Protein AF-A0A6N4R0M7-F1 (afdb_monomer_lite)

Sequence (470 aa):
MGPRGRAVLVMSLLMMFLWAAHVVWSVLLGTGLDTHRYAGSVLLLAGGALAGFVLVWAATLLGDMRRNLSTGFEAGVTDEFGTEFQMATPDGKSTTPFKMSLTKFLPQLVAPPDWPGLHPLEAELIGFLQGYRHWPVNLNAQNKRHEASPGREFASLYELAVARWQVMRQIPGATHWHRIAALSKDLALVHAFVEKRSSAPLSHFWKRDSVKFTQRCQAHGGITAFLLSTFPAFRAMKGTAEGEELQRTLLIALRYHATPHQLPLNSTPLAREIVDYLWRADAQLQQLDVRELDQMDAEQLDELRTNMASQWPALLNELEPASSLDSGTTCLKLADGSVWLKQEALLHVLAPLLKPTLRQTLGLWDTSGGLQHPAWPHLANQLQEAGFIAREHDGQNASNGCFTLLIHTHMWGPVLKLTPDAGRHTAVLKRWHELPSLPDQPEVVMDLQQLTAFAHVQAGHVDAKLSEMF

Structure (mmCIF, N/CA/C/O backbone):
data_AF-A0A6N4R0M7-F1
#
_entry.id   AF-A0A6N4R0M7-F1
#
loop_
_atom_site.group_PDB
_atom_site.id
_atom_site.type_symbol
_atom_site.label_atom_id
_atom_site.label_alt_id
_atom_site.label_comp_id
_atom_site.label_asym_id
_atom_site.label_entity_id
_atom_site.label_seq_id
_atom_site.pdbx_PDB_ins_code
_atom_site.Cartn_x
_atom_site.Cartn_y
_atom_site.Cartn_z
_atom_site.occupancy
_atom_site.B_iso_or_equiv
_atom_site.auth_seq_id
_atom_site.auth_comp_id
_atom_site.auth_asym_id
_atom_site.auth_atom_id
_atom_site.pdbx_PDB_model_num
ATOM 1 N N . MET A 1 1 ? 27.765 -9.192 -29.605 1.00 48.94 1 MET A N 1
ATOM 2 C CA . MET A 1 1 ? 27.012 -9.933 -30.650 1.00 48.94 1 MET A CA 1
ATOM 3 C C . MET A 1 1 ? 25.795 -10.696 -30.099 1.00 48.94 1 MET A C 1
ATOM 5 O O . MET A 1 1 ? 25.956 -11.706 -29.420 1.00 48.94 1 MET 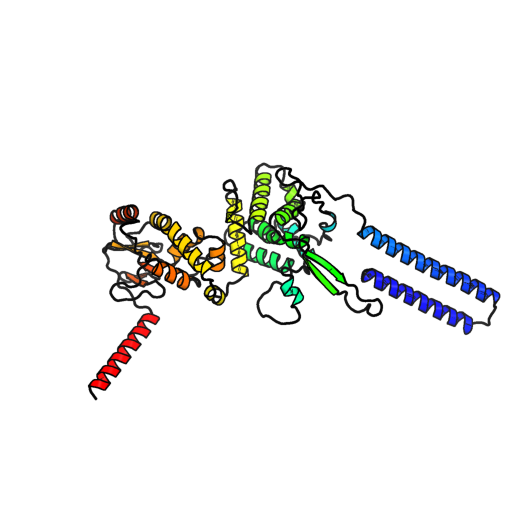A O 1
ATOM 9 N N . GLY A 1 2 ? 24.574 -10.211 -30.365 1.00 44.50 2 GLY A N 1
ATOM 10 C CA . GLY A 1 2 ? 23.320 -10.865 -29.937 1.00 44.50 2 GLY A CA 1
ATOM 11 C C . GLY A 1 2 ? 22.888 -12.058 -30.816 1.00 44.50 2 GLY A C 1
ATOM 12 O O . GLY A 1 2 ? 23.522 -12.315 -31.841 1.00 44.50 2 GLY A O 1
ATOM 13 N N . PRO A 1 3 ? 21.783 -12.754 -30.479 1.00 44.16 3 PRO A N 1
ATOM 14 C CA . PRO A 1 3 ? 21.346 -13.990 -31.145 1.00 44.16 3 PRO A CA 1
ATOM 15 C C . PRO A 1 3 ? 21.092 -13.835 -32.652 1.00 44.16 3 PRO A C 1
ATOM 17 O O . PRO A 1 3 ? 21.477 -14.704 -33.428 1.00 44.16 3 PRO A O 1
ATOM 20 N N . ARG A 1 4 ? 20.545 -12.692 -33.094 1.00 48.34 4 ARG A N 1
ATOM 21 C CA . ARG A 1 4 ? 20.376 -12.389 -34.530 1.00 48.34 4 ARG A CA 1
ATOM 22 C C . ARG A 1 4 ? 21.718 -12.253 -35.261 1.00 48.34 4 ARG A C 1
ATOM 24 O O . ARG A 1 4 ? 21.867 -12.780 -36.353 1.00 48.34 4 ARG A O 1
ATOM 31 N N . GLY A 1 5 ? 22.709 -11.608 -34.642 1.00 54.62 5 GLY A N 1
ATOM 32 C CA . GLY A 1 5 ? 24.054 -11.469 -35.218 1.00 54.62 5 GLY A CA 1
ATOM 33 C C . GLY A 1 5 ? 24.811 -12.798 -35.283 1.00 54.62 5 GLY A C 1
ATOM 34 O O . GLY A 1 5 ? 25.523 -13.052 -36.246 1.00 54.62 5 GLY A O 1
ATOM 35 N N . ARG A 1 6 ? 24.596 -13.679 -34.299 1.00 54.34 6 ARG A N 1
ATOM 36 C CA . ARG A 1 6 ? 25.141 -15.046 -34.293 1.00 54.34 6 ARG A CA 1
ATOM 37 C C . ARG A 1 6 ? 24.532 -15.902 -35.400 1.00 54.34 6 ARG A C 1
ATOM 39 O O . ARG A 1 6 ? 25.273 -16.569 -36.106 1.00 54.34 6 ARG A O 1
ATOM 46 N N . ALA A 1 7 ? 23.212 -15.841 -35.587 1.00 53.34 7 ALA A N 1
ATOM 47 C CA . ALA A 1 7 ? 22.534 -16.550 -36.672 1.00 53.34 7 ALA A CA 1
ATOM 48 C C . ALA A 1 7 ? 23.034 -16.092 -38.051 1.00 53.34 7 ALA A C 1
ATOM 50 O O . ALA A 1 7 ? 23.316 -16.927 -38.903 1.00 53.34 7 ALA A O 1
ATOM 51 N N . VAL A 1 8 ? 23.225 -14.782 -38.245 1.00 60.06 8 VAL A N 1
ATOM 52 C CA . VAL A 1 8 ? 23.803 -14.232 -39.483 1.00 60.06 8 VAL A CA 1
ATOM 53 C C . VAL A 1 8 ? 25.234 -14.727 -39.703 1.00 60.06 8 VAL A C 1
ATOM 55 O O . VAL A 1 8 ? 25.568 -15.106 -40.819 1.00 60.06 8 VAL A O 1
ATOM 58 N N . LEU A 1 9 ? 26.059 -14.785 -38.653 1.00 63.84 9 LEU A N 1
ATOM 59 C CA . LEU A 1 9 ? 27.442 -15.264 -38.744 1.00 63.84 9 LEU A CA 1
ATOM 60 C C . LEU A 1 9 ? 27.532 -16.776 -39.017 1.00 63.84 9 LEU A C 1
ATOM 62 O O . LEU A 1 9 ? 28.384 -17.221 -39.780 1.00 63.84 9 LEU A O 1
ATOM 66 N N . VAL A 1 10 ? 26.640 -17.575 -38.429 1.00 66.00 10 VAL A N 1
ATOM 67 C CA . VAL A 1 10 ? 26.553 -19.016 -38.715 1.00 66.00 10 VAL A CA 1
ATOM 68 C C . VAL A 1 10 ? 26.064 -19.249 -40.145 1.00 66.00 10 VAL A C 1
ATOM 70 O O . VAL A 1 10 ? 26.650 -20.059 -40.856 1.00 66.00 10 VAL A O 1
ATOM 73 N N . MET A 1 11 ? 25.045 -18.512 -40.600 1.00 63.94 11 MET A N 1
ATOM 74 C CA . MET A 1 11 ? 24.540 -18.610 -41.974 1.00 63.94 11 MET A CA 1
ATOM 75 C C . MET A 1 11 ? 25.579 -18.157 -43.004 1.00 63.94 11 MET A C 1
ATOM 77 O O . MET A 1 11 ? 25.685 -18.777 -44.059 1.00 63.94 11 MET A O 1
ATOM 81 N N . SER A 1 12 ? 26.378 -17.126 -42.709 1.00 64.44 12 SER A N 1
ATOM 82 C CA . SER A 1 12 ? 27.449 -16.684 -43.608 1.00 64.44 12 SER A CA 1
ATOM 83 C C . SER A 1 12 ? 28.603 -17.687 -43.671 1.00 64.44 12 SER A C 1
ATOM 85 O O . SER A 1 12 ? 29.082 -17.983 -44.765 1.00 64.44 12 SER A O 1
ATOM 87 N N . LEU A 1 13 ? 29.003 -18.280 -42.539 1.00 69.94 13 LEU A N 1
ATOM 88 C CA . LEU A 1 13 ? 29.987 -19.370 -42.507 1.00 69.94 13 LEU A CA 1
ATOM 89 C C . LEU A 1 13 ? 29.494 -20.612 -43.258 1.00 69.94 13 LEU A C 1
ATOM 91 O O . LEU A 1 13 ? 30.249 -21.198 -44.030 1.00 69.94 13 LEU A O 1
ATOM 95 N N . LEU A 1 14 ? 28.227 -20.990 -43.066 1.00 68.50 14 LEU A N 1
ATOM 96 C CA . LEU A 1 14 ? 27.608 -22.120 -43.757 1.00 68.50 14 LEU A CA 1
ATOM 97 C C . LEU A 1 14 ? 27.529 -21.869 -45.267 1.00 68.50 14 LEU A C 1
ATOM 99 O O . LEU A 1 14 ? 27.884 -22.749 -46.046 1.00 68.50 14 LEU A O 1
ATOM 103 N N . MET A 1 15 ? 27.124 -20.664 -45.686 1.00 65.56 15 MET A N 1
ATOM 104 C CA . MET A 1 15 ? 27.143 -20.280 -47.098 1.00 65.56 15 MET A CA 1
ATOM 105 C C . MET A 1 15 ? 28.553 -20.348 -47.672 1.00 65.56 15 MET A C 1
ATOM 107 O O . MET A 1 15 ? 28.703 -20.934 -48.734 1.00 65.56 15 MET A O 1
ATOM 111 N N . MET A 1 16 ? 29.583 -19.839 -46.981 1.00 69.62 16 MET A N 1
ATOM 112 C CA . MET A 1 16 ? 30.970 -19.959 -47.454 1.00 69.62 16 MET A CA 1
ATOM 113 C C . MET A 1 16 ? 31.403 -21.418 -47.620 1.00 69.62 16 MET A C 1
ATOM 115 O O . MET A 1 16 ? 32.004 -21.755 -48.637 1.00 69.62 16 MET A O 1
ATOM 119 N N . PHE A 1 17 ? 31.069 -22.294 -46.667 1.00 69.75 17 PHE A N 1
ATOM 120 C CA . PHE A 1 17 ? 31.386 -23.722 -46.758 1.00 69.75 17 PHE A CA 1
ATOM 121 C C . PHE A 1 17 ? 30.663 -24.413 -47.918 1.00 69.75 17 PHE A C 1
ATOM 123 O O . PHE A 1 17 ? 31.289 -25.156 -48.669 1.00 69.75 17 PHE A O 1
ATOM 130 N N . LEU A 1 18 ? 29.364 -24.152 -48.092 1.00 65.94 18 LEU A N 1
ATOM 131 C CA . LEU A 1 18 ? 28.569 -24.712 -49.189 1.00 65.94 18 LEU A CA 1
ATOM 132 C C . LEU A 1 18 ? 29.053 -24.210 -50.553 1.00 65.94 18 LEU A C 1
ATOM 134 O O . LEU A 1 18 ? 29.125 -24.987 -51.503 1.00 65.94 18 LEU A O 1
ATOM 138 N N . TRP A 1 19 ? 29.438 -22.936 -50.645 1.00 64.19 19 TRP A N 1
ATOM 139 C CA . TRP A 1 19 ? 29.999 -22.358 -51.863 1.00 64.19 19 TRP A CA 1
ATOM 140 C C . TRP A 1 19 ? 31.381 -22.937 -52.181 1.00 64.19 19 TRP A C 1
ATOM 142 O O . TRP A 1 19 ? 31.635 -23.324 -53.318 1.00 64.19 19 TRP A O 1
ATOM 152 N N . ALA A 1 20 ? 32.257 -23.072 -51.180 1.00 65.00 20 ALA A N 1
ATOM 153 C CA . ALA A 1 20 ? 33.559 -23.715 -51.343 1.00 65.00 20 ALA A CA 1
ATOM 154 C C . ALA A 1 20 ? 33.411 -25.182 -51.783 1.00 65.00 20 ALA A C 1
ATOM 156 O O . ALA A 1 20 ? 34.090 -25.614 -52.712 1.00 65.00 20 ALA A O 1
ATOM 157 N N . ALA A 1 21 ? 32.477 -25.927 -51.184 1.00 65.62 21 ALA A N 1
ATOM 158 C CA . ALA A 1 21 ? 32.170 -27.301 -51.576 1.00 65.62 21 ALA A CA 1
ATOM 159 C C . ALA A 1 21 ? 31.637 -27.391 -53.017 1.00 65.62 21 ALA A C 1
ATOM 161 O O . ALA A 1 21 ? 32.046 -28.275 -53.767 1.00 65.62 21 ALA A O 1
ATOM 162 N N . HIS A 1 22 ? 30.778 -26.456 -53.435 1.00 62.47 22 HIS A N 1
ATOM 163 C CA . HIS A 1 22 ? 30.268 -26.382 -54.806 1.00 62.47 22 HIS A CA 1
ATOM 164 C C . HIS A 1 22 ? 31.374 -26.091 -55.835 1.00 62.47 22 HIS A C 1
ATOM 166 O O . HIS A 1 22 ? 31.379 -26.664 -56.926 1.00 62.47 22 HIS A O 1
ATOM 172 N N . VAL A 1 23 ? 32.349 -25.247 -55.487 1.00 60.94 23 VAL A N 1
ATOM 173 C CA . VAL A 1 23 ? 33.513 -24.953 -56.338 1.00 60.94 23 VAL A CA 1
ATOM 174 C C . VAL A 1 23 ? 34.443 -26.161 -56.431 1.00 60.94 23 VAL A C 1
ATOM 176 O O . VAL A 1 23 ? 34.816 -26.557 -57.528 1.00 60.94 23 VAL A O 1
ATOM 179 N N . VAL A 1 24 ? 34.767 -26.797 -55.302 1.00 63.78 24 VAL A N 1
ATOM 180 C CA . VAL A 1 24 ? 35.556 -28.041 -55.273 1.00 63.78 24 VAL A CA 1
ATOM 181 C C . VAL A 1 24 ? 34.885 -29.106 -56.142 1.00 63.78 24 VAL A C 1
ATOM 183 O O . VAL A 1 24 ? 35.543 -29.712 -56.980 1.00 63.78 24 VAL A O 1
ATOM 186 N N . TRP A 1 25 ? 33.569 -29.279 -56.016 1.00 61.12 25 TRP A N 1
ATOM 187 C CA . TRP A 1 25 ? 32.801 -30.233 -56.815 1.00 61.12 25 TRP A CA 1
ATOM 188 C C . TRP A 1 25 ? 32.811 -29.906 -58.315 1.00 61.12 25 TRP A C 1
ATOM 190 O O . TRP A 1 25 ? 33.107 -30.769 -59.136 1.00 61.12 25 TRP A O 1
ATOM 200 N N . SER A 1 26 ? 32.524 -28.658 -58.690 1.00 60.09 26 SER A N 1
ATOM 201 C CA . SER A 1 26 ? 32.448 -28.252 -60.101 1.00 60.09 26 SER A CA 1
ATOM 202 C C . SER A 1 26 ? 33.808 -28.271 -60.808 1.00 60.09 26 SER A C 1
ATOM 204 O O . SER A 1 26 ? 33.874 -28.580 -61.995 1.00 60.09 26 SER A O 1
ATOM 206 N N . VAL A 1 27 ? 34.893 -28.006 -60.081 1.00 56.44 27 VAL A N 1
ATOM 207 C CA . VAL A 1 27 ? 36.240 -27.869 -60.646 1.00 56.44 27 VAL A CA 1
ATOM 208 C C . VAL A 1 27 ? 37.048 -29.171 -60.610 1.00 56.44 27 VAL A C 1
ATOM 210 O O . VAL A 1 27 ? 37.793 -29.433 -61.548 1.00 56.44 27 VAL A O 1
ATOM 213 N N . LEU A 1 28 ? 36.918 -30.003 -59.568 1.00 55.25 28 LEU A N 1
ATOM 214 C CA . LEU A 1 28 ? 37.677 -31.263 -59.472 1.00 55.25 28 LEU A CA 1
ATOM 215 C C . LEU A 1 28 ? 36.981 -32.453 -60.143 1.00 55.25 28 LEU A C 1
ATOM 217 O O . LEU A 1 28 ? 37.669 -33.386 -60.546 1.00 55.25 28 LEU A O 1
ATOM 221 N N . LEU A 1 29 ? 35.648 -32.441 -60.265 1.00 54.06 29 LEU A N 1
ATOM 222 C CA . LEU A 1 29 ? 34.882 -33.577 -60.805 1.00 54.06 29 LEU A CA 1
ATOM 223 C C . LEU A 1 29 ? 34.215 -33.292 -62.162 1.00 54.06 29 LEU A C 1
ATOM 225 O O . LEU A 1 29 ? 33.814 -34.237 -62.835 1.00 54.06 29 LEU A O 1
ATOM 229 N N . GLY A 1 30 ? 34.088 -32.023 -62.576 1.00 52.47 30 GLY A N 1
ATOM 230 C CA . GLY A 1 30 ? 33.295 -31.632 -63.750 1.00 52.47 30 GLY A CA 1
ATOM 231 C C . GLY A 1 30 ? 34.061 -31.498 -65.070 1.00 52.47 30 GLY A C 1
ATOM 232 O O . GLY A 1 30 ? 33.564 -31.933 -66.104 1.00 52.47 30 GLY A O 1
ATOM 233 N N . THR A 1 31 ? 35.263 -30.918 -65.071 1.00 53.69 31 THR A N 1
ATOM 234 C CA . THR A 1 31 ? 36.054 -30.675 -66.295 1.00 53.69 31 THR A CA 1
ATOM 235 C C . THR A 1 31 ? 37.531 -30.508 -65.939 1.00 53.69 31 THR A C 1
ATOM 237 O O . THR A 1 31 ? 37.838 -29.791 -64.992 1.00 53.69 31 THR A O 1
ATOM 240 N N . GLY A 1 32 ? 38.435 -31.157 -66.682 1.00 53.94 32 GLY A N 1
ATOM 241 C CA . GLY A 1 32 ? 39.878 -31.214 -66.398 1.00 53.94 32 GLY A CA 1
ATOM 242 C C . GLY A 1 32 ? 40.556 -29.869 -66.083 1.00 53.94 32 GLY A C 1
ATOM 243 O O . GLY A 1 32 ? 40.188 -28.822 -66.614 1.00 53.94 32 GLY A O 1
ATOM 244 N N . LEU A 1 33 ? 41.562 -29.929 -65.202 1.00 55.94 33 LEU A N 1
ATOM 245 C CA . LEU A 1 33 ? 42.248 -28.789 -64.585 1.00 55.94 33 LEU A CA 1
ATOM 246 C C . LEU A 1 33 ? 43.062 -27.949 -65.587 1.00 55.94 33 LEU A C 1
ATOM 248 O O . LEU A 1 33 ? 44.181 -28.305 -65.950 1.00 55.94 33 LEU A O 1
ATOM 252 N N . ASP A 1 34 ? 42.541 -26.776 -65.945 1.00 63.09 34 ASP A N 1
ATOM 253 C CA . ASP A 1 34 ? 43.328 -25.676 -66.509 1.00 63.09 34 ASP A CA 1
ATOM 254 C C . ASP A 1 34 ? 43.829 -24.782 -65.359 1.00 63.09 34 ASP A C 1
ATOM 256 O O . ASP A 1 34 ? 43.071 -24.022 -64.747 1.00 63.09 34 ASP A O 1
ATOM 260 N N . THR A 1 35 ? 45.107 -24.924 -65.002 1.00 57.59 35 THR A N 1
ATOM 261 C CA . THR A 1 35 ? 45.702 -24.384 -63.765 1.00 57.59 35 THR A CA 1
ATOM 262 C C . THR A 1 35 ? 45.708 -22.856 -63.701 1.00 57.59 35 THR A C 1
ATOM 264 O O . THR A 1 35 ? 45.588 -22.292 -62.611 1.00 57.59 35 THR A O 1
ATOM 267 N N . HIS A 1 36 ? 45.768 -22.166 -64.844 1.00 57.34 36 HIS A N 1
ATOM 268 C CA . HIS A 1 36 ? 45.692 -20.703 -64.895 1.00 57.34 36 HIS A CA 1
ATOM 269 C C . HIS A 1 36 ? 44.271 -20.184 -64.656 1.00 57.34 36 HIS A C 1
ATOM 271 O O . HIS A 1 36 ? 44.080 -19.231 -63.894 1.00 57.34 36 HIS A O 1
ATOM 277 N N . ARG A 1 37 ? 43.258 -20.835 -65.244 1.00 58.22 37 ARG A N 1
ATOM 278 C CA . ARG A 1 37 ? 41.845 -20.518 -64.974 1.00 58.22 37 ARG A CA 1
ATOM 279 C C . ARG A 1 37 ? 41.450 -20.894 -63.550 1.00 58.22 37 ARG A C 1
ATOM 281 O O . ARG A 1 37 ? 40.692 -20.158 -62.921 1.00 58.22 37 ARG A O 1
ATOM 288 N N . TYR A 1 38 ? 42.013 -21.981 -63.029 1.00 57.78 38 TYR A N 1
ATOM 289 C CA . TYR A 1 38 ? 41.869 -22.405 -61.641 1.00 57.78 38 TYR A CA 1
ATOM 290 C C . TYR A 1 38 ? 42.411 -21.355 -60.667 1.00 57.78 38 TYR A C 1
ATOM 292 O O . TYR A 1 38 ? 41.666 -20.868 -59.822 1.00 57.78 38 TYR A O 1
ATOM 300 N N . ALA A 1 39 ? 43.671 -20.938 -60.823 1.00 57.56 39 ALA A N 1
ATOM 301 C CA . ALA A 1 39 ? 44.295 -19.958 -59.936 1.00 57.56 39 ALA A CA 1
ATOM 302 C C . ALA A 1 39 ? 43.578 -18.598 -59.969 1.00 57.56 39 ALA A C 1
ATOM 304 O O . ALA A 1 39 ? 43.321 -18.020 -58.914 1.00 57.56 39 ALA A O 1
ATOM 305 N N . GLY A 1 40 ? 43.195 -18.116 -61.159 1.00 57.84 40 GLY A N 1
ATOM 306 C CA . GLY A 1 40 ? 42.445 -16.865 -61.312 1.00 57.84 40 GLY A CA 1
ATOM 307 C C . GLY A 1 40 ? 41.052 -16.921 -60.676 1.00 57.84 40 GLY A C 1
ATOM 308 O O . GLY A 1 40 ? 40.645 -15.982 -59.992 1.00 57.84 40 GLY A O 1
ATOM 309 N N . SER A 1 41 ? 40.351 -18.047 -60.834 1.00 56.03 41 SER A N 1
ATOM 310 C CA . SER A 1 41 ? 39.017 -18.249 -60.256 1.00 56.03 41 SER A CA 1
ATOM 311 C C . SER A 1 41 ? 39.077 -18.395 -58.735 1.00 56.03 41 SER A C 1
ATOM 313 O O . SER A 1 41 ? 38.275 -17.782 -58.036 1.00 56.03 41 SER A O 1
ATOM 315 N N . VAL A 1 42 ? 40.067 -19.124 -58.206 1.00 60.25 42 VAL A N 1
ATOM 316 C CA . VAL A 1 42 ? 40.309 -19.266 -56.759 1.00 60.25 42 VAL A CA 1
ATOM 317 C C . VAL A 1 42 ? 40.683 -17.926 -56.116 1.00 60.25 42 VAL A C 1
ATOM 319 O O . VAL A 1 42 ? 40.192 -17.628 -55.031 1.00 60.25 42 VAL A O 1
ATOM 322 N N . LEU A 1 43 ? 41.485 -17.082 -56.778 1.00 59.97 43 LEU A N 1
ATOM 323 C CA . LEU A 1 43 ? 41.836 -15.742 -56.284 1.00 59.97 43 LEU A CA 1
ATOM 324 C C . LEU A 1 43 ? 40.641 -14.784 -56.257 1.00 59.97 43 LEU A C 1
ATOM 326 O O . LEU A 1 43 ? 40.429 -14.105 -55.253 1.00 59.97 43 LEU A O 1
ATOM 330 N N . LEU A 1 44 ? 39.836 -14.751 -57.324 1.00 58.84 44 LEU A N 1
ATOM 331 C CA . LEU A 1 44 ? 38.593 -13.969 -57.363 1.00 58.84 44 LEU A CA 1
ATOM 332 C C . LEU A 1 44 ? 37.606 -14.429 -56.283 1.00 58.84 44 LEU A C 1
ATOM 334 O O . LEU A 1 44 ? 36.951 -13.605 -55.645 1.00 58.84 44 LEU A O 1
ATOM 338 N N . LEU A 1 45 ? 37.549 -15.737 -56.030 1.00 55.62 45 LEU A N 1
ATOM 339 C CA . LEU A 1 45 ? 36.704 -16.337 -55.002 1.00 55.62 45 LEU A CA 1
ATOM 340 C C . LEU A 1 45 ? 37.166 -16.037 -53.582 1.00 55.62 45 LEU A C 1
ATOM 342 O O . LEU A 1 45 ? 36.356 -15.631 -52.749 1.00 55.62 45 LEU A O 1
ATOM 346 N N . ALA A 1 46 ? 38.462 -16.188 -53.314 1.00 57.06 46 ALA A N 1
ATOM 347 C CA . ALA A 1 46 ? 39.052 -15.822 -52.035 1.00 57.06 46 ALA A CA 1
ATOM 348 C C . ALA A 1 46 ? 38.863 -14.323 -51.766 1.00 57.06 46 ALA A C 1
ATOM 350 O O . ALA A 1 46 ? 38.474 -13.945 -50.664 1.00 57.06 46 ALA A O 1
ATOM 351 N N . GLY A 1 47 ? 39.039 -13.477 -52.788 1.00 64.50 47 GLY A N 1
ATOM 352 C CA . GLY A 1 47 ? 38.789 -12.039 -52.703 1.00 64.50 47 GLY A CA 1
ATOM 353 C C . GLY A 1 47 ? 37.326 -11.699 -52.402 1.00 64.50 47 GLY A C 1
ATOM 354 O O . GLY A 1 47 ? 37.059 -10.900 -51.506 1.00 64.50 47 GLY A O 1
ATOM 355 N N . GLY A 1 48 ? 36.373 -12.334 -53.092 1.00 60.62 48 GLY A N 1
ATOM 356 C CA . GLY A 1 48 ? 34.937 -12.111 -52.888 1.00 60.62 48 GLY A CA 1
ATOM 357 C C . GLY A 1 48 ? 34.434 -12.583 -51.520 1.00 60.62 48 GLY A C 1
ATOM 358 O O . GLY A 1 48 ? 33.695 -11.862 -50.848 1.00 60.62 48 GLY A O 1
ATOM 359 N N . ALA A 1 49 ? 34.882 -13.755 -51.065 1.00 58.97 49 ALA A N 1
ATOM 360 C CA . ALA A 1 49 ? 34.553 -14.287 -49.744 1.00 58.97 49 ALA A CA 1
ATOM 361 C C . ALA A 1 49 ? 35.130 -13.414 -48.617 1.00 58.97 49 ALA A C 1
ATOM 363 O O . ALA A 1 49 ? 34.437 -13.107 -47.645 1.00 58.97 49 ALA A O 1
ATOM 364 N N . LEU A 1 50 ? 36.375 -12.953 -48.772 1.00 63.12 50 LEU A N 1
ATOM 365 C CA . LEU A 1 50 ? 37.042 -12.090 -47.799 1.00 63.12 50 LEU A CA 1
ATOM 366 C C . LEU A 1 50 ? 36.391 -10.699 -47.759 1.00 63.12 50 LEU A C 1
ATOM 368 O O . LEU A 1 50 ? 36.110 -10.194 -46.674 1.00 63.12 50 LEU A O 1
ATOM 372 N N . ALA A 1 51 ? 36.039 -10.122 -48.912 1.00 60.88 51 ALA A N 1
ATOM 373 C CA . ALA A 1 51 ? 35.294 -8.865 -48.984 1.00 60.88 51 ALA A CA 1
ATOM 374 C C . ALA A 1 51 ? 33.898 -8.975 -48.343 1.00 60.88 51 ALA A C 1
ATOM 376 O O . ALA A 1 51 ? 33.506 -8.101 -47.569 1.00 60.88 51 ALA A O 1
ATOM 377 N N . GLY A 1 52 ? 33.170 -10.069 -48.597 1.00 60.03 52 GLY A N 1
ATOM 378 C CA . GLY A 1 52 ? 31.871 -10.333 -47.973 1.00 60.03 52 GLY A CA 1
ATOM 379 C C . GLY A 1 52 ? 31.967 -10.490 -46.453 1.00 60.03 52 GLY A C 1
ATOM 380 O O . GLY A 1 52 ? 31.167 -9.910 -45.717 1.00 60.03 52 GLY A O 1
ATOM 381 N N . PHE A 1 53 ? 32.982 -11.208 -45.965 1.00 63.03 53 PHE A N 1
ATOM 382 C CA . PHE A 1 53 ? 33.241 -11.353 -44.533 1.00 63.03 53 PHE A CA 1
ATOM 383 C C . PHE A 1 53 ? 33.593 -10.015 -43.875 1.00 63.03 53 PHE A C 1
ATOM 385 O O . PHE A 1 53 ? 33.025 -9.681 -42.838 1.00 63.03 53 PHE A O 1
ATOM 392 N N . VAL A 1 54 ? 34.470 -9.219 -44.494 1.00 65.69 54 VAL A N 1
ATOM 393 C CA . VAL A 1 54 ? 34.840 -7.883 -44.002 1.00 65.69 54 VAL A CA 1
ATOM 394 C C . VAL A 1 54 ? 33.627 -6.955 -43.966 1.00 65.69 54 VAL A C 1
ATOM 396 O O . VAL A 1 54 ? 33.470 -6.208 -43.004 1.00 65.69 54 VAL A O 1
ATOM 399 N N . LEU A 1 55 ? 32.727 -7.033 -44.949 1.00 65.94 55 LEU A N 1
ATOM 400 C CA . LEU A 1 55 ? 31.516 -6.215 -44.992 1.00 65.94 55 LEU A CA 1
ATOM 401 C C . LEU A 1 55 ? 30.517 -6.598 -43.889 1.00 65.94 55 LEU A C 1
ATOM 403 O O . LEU A 1 55 ? 29.991 -5.719 -43.204 1.00 65.94 55 LEU A O 1
ATOM 407 N N . VAL A 1 56 ? 30.298 -7.896 -43.655 1.00 59.91 56 VAL A N 1
ATOM 408 C CA . VAL A 1 56 ? 29.464 -8.376 -42.537 1.00 59.91 56 VAL A CA 1
ATOM 409 C C . VAL A 1 56 ? 30.103 -8.018 -41.195 1.00 59.91 56 VAL A C 1
ATOM 411 O O . VAL A 1 56 ? 29.414 -7.535 -40.295 1.00 59.91 56 VAL A O 1
ATOM 414 N N . TRP A 1 57 ? 31.418 -8.190 -41.061 1.00 62.03 57 TRP A N 1
ATOM 415 C CA . TRP A 1 57 ? 32.154 -7.833 -39.854 1.00 62.03 57 TRP A CA 1
ATOM 416 C C . TRP A 1 57 ? 32.053 -6.330 -39.566 1.00 62.03 57 TRP A C 1
ATOM 418 O O . TRP A 1 57 ? 31.638 -5.954 -38.469 1.00 62.03 57 TRP A O 1
ATOM 428 N N . ALA A 1 58 ? 32.285 -5.472 -40.562 1.00 59.91 58 ALA A N 1
ATOM 429 C CA . ALA A 1 58 ? 32.130 -4.023 -40.452 1.00 59.91 58 ALA A CA 1
ATOM 430 C C . ALA A 1 58 ? 30.691 -3.615 -40.094 1.00 59.91 58 ALA A C 1
ATOM 432 O O . ALA A 1 58 ? 30.494 -2.793 -39.201 1.00 59.91 58 ALA A O 1
ATOM 433 N N . ALA A 1 59 ? 29.676 -4.231 -40.711 1.00 55.44 59 ALA A N 1
ATOM 434 C CA . ALA A 1 59 ? 28.273 -3.979 -40.382 1.00 55.44 59 ALA A CA 1
ATOM 435 C C . ALA A 1 59 ? 27.933 -4.378 -38.933 1.00 55.44 59 ALA A C 1
ATOM 437 O O . ALA A 1 59 ? 27.196 -3.668 -38.246 1.00 55.44 59 ALA A O 1
ATOM 438 N N . THR A 1 60 ? 28.499 -5.480 -38.432 1.00 53.72 60 THR A N 1
ATOM 439 C CA . THR A 1 60 ? 28.311 -5.902 -37.034 1.00 53.72 60 THR A CA 1
ATOM 440 C C . THR A 1 60 ? 29.048 -5.002 -36.043 1.00 53.72 60 THR A C 1
ATOM 442 O O . THR A 1 60 ? 28.491 -4.685 -34.993 1.00 53.72 60 THR A O 1
ATOM 445 N N . LEU A 1 61 ? 30.244 -4.520 -36.397 1.00 53.25 61 LEU A N 1
ATOM 446 C CA . LEU A 1 61 ? 31.038 -3.604 -35.577 1.00 53.25 61 LEU A CA 1
ATOM 447 C C . LEU A 1 61 ? 30.377 -2.216 -35.489 1.00 53.25 61 LEU A C 1
ATOM 449 O O . LEU A 1 61 ? 30.263 -1.650 -34.404 1.00 53.25 61 LEU A O 1
ATOM 453 N N . LEU A 1 62 ? 29.855 -1.705 -36.610 1.00 52.91 62 LEU A N 1
ATOM 454 C CA . LEU A 1 62 ? 29.066 -0.466 -36.672 1.00 52.91 62 LEU A CA 1
ATOM 455 C C . LEU A 1 62 ? 27.729 -0.591 -35.920 1.00 52.91 62 LEU A C 1
ATOM 457 O O . LEU A 1 62 ? 27.284 0.364 -35.279 1.00 52.91 62 LEU A O 1
ATOM 461 N N . GLY A 1 63 ? 27.100 -1.770 -35.951 1.00 46.00 63 GLY A N 1
ATOM 462 C CA . GLY A 1 63 ? 25.893 -2.069 -35.178 1.00 46.00 63 GLY A CA 1
ATOM 463 C C . GLY A 1 63 ? 26.121 -2.068 -33.661 1.00 46.00 63 GLY A C 1
ATOM 464 O O . GLY A 1 63 ? 25.294 -1.527 -32.925 1.00 46.00 63 GLY A O 1
ATOM 465 N N . ASP A 1 64 ? 27.245 -2.619 -33.190 1.00 43.41 64 ASP A N 1
ATOM 466 C CA . ASP A 1 64 ? 27.626 -2.587 -31.769 1.00 43.41 64 ASP A CA 1
ATOM 467 C C . ASP A 1 64 ? 28.128 -1.182 -31.340 1.00 43.41 64 ASP A C 1
ATOM 469 O O . ASP A 1 64 ? 27.844 -0.759 -30.220 1.00 43.41 64 ASP A O 1
ATOM 473 N N . MET A 1 65 ? 28.742 -0.384 -32.230 1.00 37.91 65 MET A N 1
ATOM 474 C CA . MET A 1 65 ? 29.079 1.033 -31.969 1.00 37.91 65 MET A CA 1
ATOM 475 C C . MET A 1 65 ? 27.835 1.915 -31.759 1.00 37.91 65 MET A C 1
ATOM 477 O O . MET A 1 65 ? 27.815 2.755 -30.860 1.00 37.91 65 MET A O 1
ATOM 481 N N . ARG A 1 66 ? 26.750 1.693 -32.520 1.00 39.84 66 ARG A N 1
ATOM 482 C CA . ARG A 1 66 ? 25.465 2.403 -32.333 1.00 39.84 66 ARG A CA 1
ATOM 483 C C . ARG A 1 66 ? 24.798 2.140 -30.980 1.00 39.84 66 ARG A C 1
ATOM 485 O O . ARG A 1 66 ? 23.993 2.958 -30.552 1.00 39.84 66 ARG A O 1
ATOM 492 N N . ARG A 1 67 ? 25.126 1.036 -30.300 1.00 40.78 67 ARG A N 1
ATOM 493 C CA . ARG A 1 67 ? 24.650 0.750 -28.934 1.00 40.78 67 ARG A CA 1
ATOM 494 C C . ARG A 1 67 ? 25.392 1.528 -27.846 1.00 40.78 67 ARG A C 1
ATOM 496 O O . ARG A 1 67 ? 24.844 1.661 -26.759 1.00 40.78 67 ARG A O 1
ATOM 503 N N . ASN A 1 68 ? 26.593 2.030 -28.140 1.00 35.31 68 ASN A N 1
ATOM 504 C CA . ASN A 1 68 ? 27.459 2.728 -27.185 1.00 35.31 68 ASN A CA 1
ATOM 505 C C . ASN A 1 68 ? 27.607 4.233 -27.466 1.00 35.31 68 ASN A C 1
ATOM 507 O O . ASN A 1 68 ? 28.289 4.925 -26.715 1.00 35.31 68 ASN A O 1
ATOM 511 N N . LEU A 1 69 ? 26.991 4.752 -28.530 1.00 32.66 69 LEU A N 1
ATOM 512 C CA . LEU A 1 69 ? 26.940 6.190 -28.786 1.00 32.66 69 LEU A CA 1
ATOM 513 C C . LEU A 1 69 ? 25.959 6.845 -27.807 1.00 32.66 69 LEU A C 1
ATOM 515 O O . LEU A 1 69 ? 24.762 6.549 -27.837 1.00 32.66 69 LEU A O 1
ATOM 519 N N . SER A 1 70 ? 26.465 7.745 -26.956 1.00 35.47 70 SER A N 1
ATOM 520 C CA . SER A 1 70 ? 25.623 8.660 -26.187 1.00 35.47 70 SER A CA 1
ATOM 521 C C . SER A 1 70 ? 24.788 9.461 -27.182 1.00 35.47 70 SER A C 1
ATOM 523 O O . SER A 1 70 ? 25.290 10.164 -28.056 1.00 35.47 70 SER A O 1
ATOM 525 N N . THR A 1 71 ? 23.474 9.300 -27.120 1.00 39.38 71 THR A N 1
ATOM 526 C CA . THR A 1 71 ? 22.570 9.804 -28.161 1.00 39.38 71 THR A CA 1
ATOM 527 C C . THR A 1 71 ? 22.294 11.304 -28.049 1.00 39.38 71 THR A C 1
ATOM 529 O O . THR A 1 71 ? 21.328 11.781 -28.630 1.00 39.38 71 THR A O 1
ATOM 532 N N . GLY A 1 72 ? 23.071 12.046 -27.253 1.00 35.47 72 GLY A N 1
ATOM 533 C CA . GLY A 1 72 ? 22.826 13.465 -26.965 1.00 35.47 72 GLY A CA 1
ATOM 534 C C . GLY A 1 72 ? 21.572 13.745 -26.120 1.00 35.47 72 GLY A C 1
ATOM 535 O O . GLY A 1 72 ? 21.283 14.899 -25.838 1.00 35.47 72 GLY A O 1
ATOM 536 N N . PHE A 1 73 ? 20.853 12.709 -25.670 1.00 35.56 73 PHE A N 1
ATOM 537 C CA . PHE A 1 73 ? 19.662 12.796 -24.805 1.00 35.56 73 PHE A CA 1
ATOM 538 C C . PHE A 1 73 ? 20.003 12.542 -23.323 1.00 35.56 73 PHE A C 1
ATOM 540 O O . PHE A 1 73 ? 19.266 11.871 -22.599 1.00 35.56 73 PHE A O 1
ATOM 547 N N . GLU A 1 74 ? 21.158 13.032 -22.879 1.00 41.84 74 GLU A N 1
ATOM 548 C CA . GLU A 1 74 ? 21.599 12.990 -21.482 1.00 41.84 74 GLU A CA 1
ATOM 549 C C . GLU A 1 74 ? 21.460 14.400 -20.904 1.00 41.84 74 GLU A C 1
ATOM 551 O O . GLU A 1 74 ? 22.394 15.199 -20.949 1.00 41.84 74 GLU A O 1
ATOM 556 N N . ALA A 1 75 ? 20.265 14.739 -20.418 1.00 40.88 75 ALA A N 1
ATOM 557 C CA . ALA A 1 75 ? 20.062 16.002 -19.717 1.00 40.88 75 ALA A CA 1
ATOM 558 C C . ALA A 1 75 ? 20.705 15.930 -18.320 1.00 40.88 75 ALA A C 1
ATOM 560 O O . ALA A 1 75 ? 20.615 14.900 -17.646 1.00 40.88 75 ALA A O 1
ATOM 561 N N . GLY A 1 76 ? 21.340 17.022 -17.880 1.00 42.59 76 GLY A N 1
ATOM 562 C CA . GLY A 1 76 ? 21.579 17.246 -16.453 1.00 42.59 76 GLY A CA 1
ATOM 563 C C . GLY A 1 76 ? 20.224 17.377 -15.764 1.00 42.59 76 GLY A C 1
ATOM 564 O O . GLY A 1 76 ? 19.363 18.109 -16.251 1.00 42.59 76 GLY A O 1
ATOM 565 N N . VAL A 1 77 ? 19.990 16.586 -14.718 1.00 49.72 77 VAL A N 1
ATOM 566 C CA . VAL A 1 77 ? 18.653 16.442 -14.132 1.00 49.72 77 VAL A CA 1
ATOM 567 C C . VAL A 1 77 ? 18.538 17.304 -12.886 1.00 49.72 77 VAL A C 1
ATOM 569 O O . VAL A 1 77 ? 19.236 17.051 -11.906 1.00 49.72 77 VAL A O 1
ATOM 572 N N . THR A 1 78 ? 17.622 18.268 -12.918 1.00 39.56 78 THR A N 1
ATOM 573 C CA . THR A 1 78 ? 17.148 19.018 -11.754 1.00 39.56 78 THR A CA 1
ATOM 574 C C . THR A 1 78 ? 15.853 18.410 -11.213 1.00 39.56 78 THR A C 1
ATOM 576 O O . THR A 1 78 ? 15.059 17.839 -11.963 1.00 39.56 78 THR A O 1
ATOM 579 N N . ASP A 1 79 ? 15.654 18.471 -9.902 1.00 43.31 79 ASP A N 1
ATOM 580 C CA . ASP A 1 79 ? 14.415 18.073 -9.242 1.00 43.31 79 ASP A CA 1
ATOM 581 C C . ASP A 1 79 ? 13.290 19.110 -9.452 1.00 43.31 79 ASP A C 1
ATOM 583 O O . ASP A 1 79 ? 13.448 20.126 -10.133 1.00 43.31 79 ASP A O 1
ATOM 587 N N . GLU A 1 80 ? 12.139 18.854 -8.833 1.00 35.62 80 GLU A N 1
ATOM 588 C CA . GLU A 1 80 ? 10.961 19.733 -8.818 1.00 35.62 80 GLU A CA 1
ATOM 589 C C . GLU A 1 80 ? 11.185 21.127 -8.190 1.00 35.62 80 GLU A C 1
ATOM 591 O O . GLU A 1 80 ? 10.335 22.002 -8.343 1.00 35.62 80 GLU A O 1
ATOM 596 N N . PHE A 1 81 ? 12.330 21.353 -7.537 1.00 35.62 81 PHE A N 1
ATOM 597 C CA . PHE A 1 81 ? 12.774 22.627 -6.963 1.00 35.62 81 PHE A CA 1
ATOM 598 C C . PHE A 1 81 ? 13.933 23.269 -7.747 1.00 35.62 81 PHE A C 1
ATOM 600 O O . PHE A 1 81 ? 14.417 24.334 -7.365 1.00 35.62 81 PHE A O 1
ATOM 607 N N . GLY A 1 82 ? 14.373 22.663 -8.855 1.00 37.66 82 GLY A N 1
ATOM 608 C CA . GLY A 1 82 ? 15.501 23.151 -9.649 1.00 37.66 82 GLY A CA 1
ATOM 609 C C . GLY A 1 82 ? 16.877 22.697 -9.145 1.00 37.66 82 GLY A C 1
ATOM 610 O O . GLY A 1 82 ? 17.888 23.195 -9.636 1.00 37.66 82 GLY A O 1
ATOM 611 N N . THR A 1 83 ? 16.947 21.753 -8.203 1.00 43.41 83 THR A N 1
ATOM 612 C CA . THR A 1 83 ? 18.197 21.235 -7.627 1.00 43.41 83 THR A CA 1
ATOM 613 C C . THR A 1 83 ? 18.724 20.035 -8.410 1.00 43.41 83 THR A C 1
ATOM 615 O O . THR A 1 83 ? 18.019 19.045 -8.581 1.00 43.41 83 THR A O 1
ATOM 618 N N . GLU A 1 84 ? 19.969 20.089 -8.893 1.00 45.06 84 GLU A N 1
ATOM 619 C CA . GLU A 1 84 ? 20.579 18.968 -9.621 1.00 45.06 84 GLU A CA 1
ATOM 620 C C . GLU A 1 84 ? 20.726 17.727 -8.727 1.00 45.06 84 GLU A C 1
ATOM 622 O O . GLU A 1 84 ? 21.286 17.803 -7.631 1.00 45.06 84 GLU A O 1
ATOM 627 N N . PHE A 1 85 ? 20.265 16.564 -9.196 1.00 45.56 85 PHE A N 1
ATOM 628 C CA . PHE A 1 85 ? 20.485 15.303 -8.487 1.00 45.56 85 PHE A CA 1
ATOM 629 C C . PHE A 1 85 ? 21.989 15.015 -8.433 1.00 45.56 85 PHE A C 1
ATOM 631 O O . PHE A 1 85 ? 22.644 14.892 -9.466 1.00 45.56 85 PHE A O 1
ATOM 638 N N . GLN A 1 86 ? 22.549 14.873 -7.236 1.00 50.47 86 GLN A N 1
ATOM 639 C CA . GLN A 1 86 ? 23.956 14.524 -7.044 1.00 50.47 86 GLN A CA 1
ATOM 640 C C . GLN A 1 86 ? 24.060 13.083 -6.546 1.00 50.47 86 GLN A C 1
ATOM 642 O O . GLN A 1 86 ? 23.416 12.713 -5.564 1.00 50.47 86 GLN A O 1
ATOM 647 N N . MET A 1 87 ? 24.869 12.251 -7.210 1.00 45.22 87 MET A N 1
ATOM 648 C CA . MET A 1 87 ? 25.229 10.952 -6.638 1.00 45.22 87 MET A CA 1
ATOM 649 C C . MET A 1 87 ? 26.354 11.138 -5.622 1.00 45.22 87 MET A C 1
ATOM 651 O O . MET A 1 87 ? 27.421 11.659 -5.956 1.00 45.22 87 MET A O 1
ATOM 655 N N . ALA A 1 88 ? 26.138 10.646 -4.404 1.00 45.12 88 ALA A N 1
ATOM 656 C CA . ALA A 1 88 ? 27.224 10.378 -3.475 1.00 45.12 88 ALA A CA 1
ATOM 657 C C . ALA A 1 88 ? 27.870 9.037 -3.846 1.00 45.12 88 ALA A C 1
ATOM 659 O O . ALA A 1 88 ? 27.178 8.039 -4.066 1.00 45.12 88 ALA A O 1
ATOM 660 N N . THR A 1 89 ? 29.198 9.004 -3.928 1.00 47.25 89 THR A N 1
ATOM 661 C CA . THR A 1 89 ? 29.926 7.732 -3.957 1.00 47.25 89 THR A CA 1
ATOM 662 C C . THR A 1 89 ? 29.728 6.983 -2.628 1.00 47.25 89 THR A C 1
ATOM 664 O O . THR A 1 89 ? 29.322 7.598 -1.639 1.00 47.25 89 THR A O 1
ATOM 667 N N . PRO A 1 90 ? 30.029 5.671 -2.560 1.00 43.97 90 PRO A N 1
ATOM 668 C CA . PRO A 1 90 ? 29.974 4.899 -1.311 1.00 43.97 90 PRO A CA 1
ATOM 669 C C . PRO A 1 90 ? 30.759 5.529 -0.146 1.00 43.97 90 PRO A C 1
ATOM 671 O O . PRO A 1 90 ? 30.423 5.300 1.010 1.00 43.97 90 PRO A O 1
ATOM 674 N N . ASP A 1 91 ? 31.742 6.378 -0.454 1.00 46.44 91 ASP A N 1
ATOM 675 C CA . ASP A 1 91 ? 32.573 7.106 0.511 1.00 46.44 91 ASP A CA 1
ATOM 676 C C . ASP A 1 91 ? 31.989 8.479 0.918 1.00 46.44 91 ASP A C 1
ATOM 678 O O . ASP A 1 91 ? 32.690 9.323 1.475 1.00 46.44 91 ASP A O 1
ATOM 682 N N . GLY A 1 92 ? 30.722 8.756 0.587 1.00 45.59 92 GLY A N 1
ATOM 683 C CA . GLY A 1 92 ? 30.007 9.977 0.976 1.00 45.59 92 GLY A CA 1
ATOM 684 C C . GLY A 1 92 ? 30.416 11.251 0.226 1.00 45.59 92 GLY A C 1
ATOM 685 O O . GLY A 1 92 ? 29.944 12.335 0.562 1.00 45.59 92 GLY A O 1
ATOM 686 N N . LYS A 1 93 ? 31.272 11.161 -0.802 1.00 42.91 93 LYS A N 1
ATOM 687 C CA . LYS A 1 93 ? 31.696 12.327 -1.594 1.00 42.91 93 LYS A CA 1
ATOM 688 C C . LYS A 1 93 ? 30.782 12.528 -2.805 1.00 42.91 93 LYS A C 1
ATOM 690 O O . LYS A 1 93 ? 30.739 11.701 -3.716 1.00 42.91 93 LYS A O 1
ATOM 695 N N . SER A 1 94 ? 30.075 13.658 -2.830 1.00 47.97 94 SER A N 1
ATOM 696 C CA . SER A 1 94 ? 29.356 14.133 -4.019 1.00 47.97 94 SER A CA 1
ATOM 697 C C . SER A 1 94 ? 30.368 14.499 -5.101 1.00 47.97 94 SER A C 1
ATOM 699 O O . SER A 1 94 ? 31.258 15.313 -4.853 1.00 47.97 94 SER A O 1
ATOM 701 N N . THR A 1 95 ? 30.294 13.866 -6.274 1.00 51.12 95 THR A N 1
ATOM 702 C CA . THR A 1 95 ? 31.310 14.101 -7.319 1.00 51.12 95 THR A CA 1
ATOM 703 C C . THR A 1 95 ? 30.790 14.258 -8.740 1.00 51.12 95 THR A C 1
ATOM 705 O O . THR A 1 95 ? 31.560 14.710 -9.578 1.00 51.12 95 THR A O 1
ATOM 708 N N . THR A 1 96 ? 29.515 13.998 -9.052 1.00 48.66 96 THR A N 1
ATOM 709 C CA . THR A 1 96 ? 28.981 14.327 -10.389 1.00 48.66 96 THR A CA 1
ATOM 710 C C . THR A 1 96 ? 27.474 14.604 -10.382 1.00 48.66 96 THR A C 1
ATOM 712 O O . THR A 1 96 ? 26.735 13.922 -9.662 1.00 48.66 96 THR A O 1
ATOM 715 N N . PRO A 1 97 ? 26.999 15.565 -11.204 1.00 47.50 97 PRO A N 1
ATOM 716 C CA . PRO A 1 97 ? 25.581 15.697 -11.499 1.00 47.50 97 PRO A CA 1
ATOM 717 C C . PRO A 1 97 ? 25.089 14.426 -12.195 1.00 47.50 97 PRO A C 1
ATOM 719 O O . PRO A 1 97 ? 25.719 13.893 -13.114 1.00 47.50 97 PRO A O 1
ATOM 722 N N . PHE A 1 98 ? 23.962 13.923 -11.715 1.00 48.69 98 PHE A N 1
ATOM 723 C CA . PHE A 1 98 ? 23.305 12.719 -12.186 1.00 48.69 98 PHE A CA 1
ATOM 724 C C . PHE A 1 98 ? 22.857 12.902 -13.639 1.00 48.69 98 PHE A C 1
ATOM 726 O O . PHE A 1 98 ? 21.963 13.691 -13.943 1.00 48.69 98 PHE A O 1
ATOM 733 N N . LYS A 1 99 ? 23.481 12.147 -14.546 1.00 43.72 99 LYS A N 1
ATOM 734 C CA . LYS A 1 99 ? 23.088 12.070 -15.956 1.00 43.72 99 LYS A CA 1
ATOM 735 C C . LYS A 1 99 ? 22.337 10.766 -16.190 1.00 43.72 99 LYS A C 1
ATOM 737 O O . LYS A 1 99 ? 22.912 9.678 -16.118 1.00 43.72 99 LYS A O 1
ATOM 742 N N . MET A 1 100 ? 21.039 10.872 -16.456 1.00 43.28 100 MET A N 1
ATOM 743 C CA . MET A 1 100 ? 20.213 9.741 -16.873 1.00 43.28 100 MET A CA 1
ATOM 744 C C . MET A 1 100 ? 20.165 9.697 -18.401 1.00 43.28 100 MET A C 1
ATOM 746 O O . MET A 1 100 ? 19.740 10.650 -19.049 1.00 43.28 100 MET A O 1
ATOM 750 N N . SER A 1 101 ? 20.578 8.573 -18.987 1.00 39.84 101 SER A N 1
ATOM 751 C CA . SER A 1 101 ? 20.363 8.307 -20.411 1.00 39.84 101 SER A CA 1
ATOM 752 C C . SER A 1 101 ? 18.874 8.026 -20.639 1.00 39.84 101 SER A C 1
ATOM 754 O O . SER A 1 101 ? 18.379 6.942 -20.318 1.00 39.84 101 SER A O 1
ATOM 756 N N . LEU A 1 102 ? 18.159 9.008 -21.201 1.00 40.81 102 LEU A N 1
ATOM 757 C CA . LEU A 1 102 ? 16.746 8.878 -21.587 1.00 40.81 102 LEU A CA 1
ATOM 758 C C . LEU A 1 102 ? 16.540 7.832 -22.692 1.00 40.81 102 LEU A C 1
ATOM 760 O O . LEU A 1 102 ? 15.454 7.279 -22.837 1.00 40.81 102 LEU A O 1
ATOM 764 N N . THR A 1 103 ? 17.596 7.485 -23.430 1.00 37.78 103 THR A N 1
ATOM 765 C CA . THR A 1 103 ? 17.557 6.458 -24.475 1.00 37.78 103 THR A CA 1
ATOM 766 C C . THR A 1 103 ? 17.345 5.047 -23.957 1.00 37.78 103 THR A C 1
ATOM 768 O O . THR A 1 103 ? 16.833 4.208 -24.694 1.00 37.78 103 THR A O 1
ATOM 771 N N . LYS A 1 104 ? 17.662 4.777 -22.686 1.00 43.38 104 LYS A N 1
ATOM 772 C CA . LYS A 1 104 ? 17.309 3.505 -22.040 1.00 43.38 104 LYS A CA 1
ATOM 773 C C . LYS A 1 104 ? 15.809 3.409 -21.717 1.00 43.38 104 LYS A C 1
ATOM 775 O O . LYS A 1 104 ? 15.306 2.307 -21.523 1.00 43.38 104 LYS A O 1
ATOM 780 N N . PHE A 1 105 ? 15.116 4.549 -21.672 1.00 45.62 105 PHE A N 1
ATOM 781 C CA . PHE A 1 105 ? 13.700 4.681 -21.321 1.00 45.62 105 PHE A CA 1
ATOM 782 C C . PHE A 1 105 ? 12.790 4.934 -22.522 1.00 45.62 105 PHE A C 1
ATOM 784 O O . PHE A 1 105 ? 11.596 5.130 -22.335 1.00 45.62 105 PHE A O 1
ATOM 791 N N . LEU A 1 106 ? 13.320 4.890 -23.746 1.00 43.97 106 LEU A N 1
ATOM 792 C CA . LEU A 1 106 ? 12.509 4.644 -24.933 1.00 43.97 106 LEU A CA 1
ATOM 793 C C . LEU A 1 106 ? 12.267 3.130 -24.986 1.00 43.97 106 LEU A C 1
ATOM 795 O O . LEU A 1 106 ? 13.151 2.404 -25.456 1.00 43.97 106 LEU A O 1
ATOM 799 N N . PRO A 1 107 ? 11.135 2.601 -24.476 1.00 42.12 107 PRO A N 1
ATOM 800 C CA . PRO A 1 107 ? 10.831 1.204 -24.713 1.00 42.12 107 PRO A CA 1
ATOM 801 C C . PRO A 1 107 ? 10.770 0.999 -26.229 1.00 42.12 107 PRO A C 1
ATOM 803 O O . PRO A 1 107 ? 10.434 1.904 -26.998 1.00 42.12 107 PRO A O 1
ATOM 806 N N . GLN A 1 108 ? 11.046 -0.221 -26.678 1.00 41.75 108 GLN A N 1
ATOM 807 C CA . GLN A 1 108 ? 10.379 -0.688 -27.885 1.00 41.75 108 GLN A CA 1
ATOM 808 C C . GLN A 1 108 ? 8.884 -0.578 -27.570 1.00 41.75 108 GLN A C 1
ATOM 810 O O . GLN A 1 108 ? 8.373 -1.428 -26.850 1.00 41.75 108 GLN A O 1
ATOM 815 N N . LEU A 1 109 ? 8.253 0.538 -27.957 1.00 45.34 109 LEU A N 1
ATOM 816 C CA . LEU A 1 109 ? 6.866 0.863 -27.641 1.00 45.34 109 LEU A CA 1
ATOM 817 C C . LEU A 1 109 ? 6.007 -0.301 -28.127 1.00 45.34 109 LEU A C 1
ATOM 819 O O . LEU A 1 109 ? 5.755 -0.447 -29.323 1.00 45.34 109 LEU A O 1
ATOM 823 N N . VAL A 1 110 ? 5.610 -1.168 -27.198 1.00 52.81 110 VAL A N 1
ATOM 824 C CA . VAL A 1 110 ? 4.493 -2.063 -27.442 1.00 52.81 110 VAL A CA 1
ATOM 825 C C . VAL A 1 110 ? 3.276 -1.155 -27.469 1.00 52.81 110 VAL A C 1
ATOM 827 O O . VAL A 1 110 ? 3.135 -0.302 -26.591 1.00 52.81 110 VAL A O 1
ATOM 830 N N . ALA A 1 111 ? 2.471 -1.265 -28.526 1.00 55.16 111 ALA A N 1
ATOM 831 C CA . ALA A 1 111 ? 1.324 -0.389 -28.713 1.00 55.16 111 ALA A CA 1
ATOM 832 C C . ALA A 1 111 ? 0.468 -0.381 -27.432 1.00 55.16 111 ALA A C 1
ATOM 834 O O . ALA A 1 111 ? 0.196 -1.461 -26.893 1.00 55.16 111 ALA A O 1
ATOM 835 N N . PRO A 1 112 ? 0.088 0.805 -26.920 1.00 60.38 112 PRO A N 1
ATOM 836 C CA . PRO A 1 112 ? -0.755 0.889 -25.739 1.00 60.38 112 PRO A CA 1
ATOM 837 C C . PRO A 1 112 ? -2.069 0.137 -26.006 1.00 60.38 112 PRO A C 1
ATOM 839 O O . PRO A 1 112 ? -2.585 0.198 -27.126 1.00 60.38 112 PRO A O 1
ATOM 842 N N . PRO A 1 113 ? -2.606 -0.606 -25.024 1.00 65.19 113 PRO A N 1
ATOM 843 C CA . PRO A 1 113 ? -3.881 -1.283 -25.193 1.00 65.19 113 PRO A CA 1
ATOM 844 C C . PRO A 1 113 ? -4.991 -0.249 -25.396 1.00 65.19 113 PRO A C 1
ATOM 846 O O . PRO A 1 113 ? -5.156 0.660 -24.584 1.00 65.19 113 PRO A O 1
ATOM 849 N N . ASP A 1 114 ? -5.760 -0.411 -26.468 1.00 63.47 114 ASP A N 1
ATOM 850 C CA . ASP A 1 114 ? -6.929 0.419 -26.747 1.00 63.47 114 ASP A CA 1
ATOM 851 C C . ASP A 1 114 ? -8.167 -0.247 -26.132 1.00 63.47 114 ASP A C 1
ATOM 853 O O . ASP A 1 114 ? -8.809 -1.112 -26.735 1.00 63.47 114 ASP A O 1
ATOM 857 N N . TRP A 1 115 ? -8.425 0.059 -24.857 1.00 75.00 115 TRP A N 1
ATOM 858 C CA . TRP A 1 115 ? -9.584 -0.444 -24.119 1.00 75.00 115 TRP A CA 1
ATOM 859 C C . TRP A 1 115 ? -10.573 0.693 -23.846 1.00 75.00 115 TRP A C 1
ATOM 861 O O . TRP A 1 115 ? -10.168 1.743 -23.338 1.00 75.00 115 TRP A O 1
ATOM 871 N N . PRO A 1 116 ? -11.879 0.495 -24.105 1.00 63.41 116 PRO A N 1
ATOM 872 C CA . PRO A 1 116 ? -12.879 1.522 -23.847 1.00 63.41 116 PRO A CA 1
ATOM 873 C C . PRO A 1 116 ? -12.916 1.878 -22.352 1.00 63.41 116 PRO A C 1
ATOM 875 O O . PRO A 1 116 ? -13.054 1.004 -21.495 1.00 63.41 116 PRO A O 1
ATOM 878 N N . GLY A 1 117 ? -12.783 3.173 -22.045 1.00 71.62 117 GLY A N 1
ATOM 879 C CA . GLY A 1 117 ? -12.797 3.706 -20.675 1.00 71.62 117 GLY A CA 1
ATOM 880 C C . GLY A 1 117 ? -11.443 3.734 -19.952 1.00 71.62 117 GLY A C 1
ATOM 881 O O . GLY A 1 117 ? -11.405 4.071 -18.767 1.00 71.62 117 GLY A O 1
ATOM 882 N N . LEU A 1 118 ? -10.339 3.399 -20.629 1.00 82.94 118 LEU A N 1
ATOM 883 C CA . LEU A 1 118 ? -8.985 3.485 -20.076 1.00 82.94 118 LEU A CA 1
ATOM 884 C C . LEU A 1 118 ? -8.417 4.904 -20.238 1.00 82.94 118 LEU A C 1
ATOM 886 O O . LEU A 1 118 ? -8.464 5.473 -21.328 1.00 82.94 118 LEU A O 1
ATOM 890 N N . HIS A 1 119 ? -7.862 5.487 -19.172 1.00 88.06 119 HIS A N 1
ATOM 891 C CA . HIS A 1 119 ? -7.229 6.803 -19.276 1.00 88.06 119 HIS A CA 1
ATOM 892 C C . HIS A 1 119 ? -5.951 6.720 -20.145 1.00 88.06 119 HIS A C 1
ATOM 894 O O . HIS A 1 119 ? -5.209 5.742 -20.017 1.00 88.06 119 HIS A O 1
ATOM 900 N N . PRO A 1 120 ? -5.615 7.732 -20.976 1.00 87.12 120 PRO A N 1
ATOM 901 C CA . PRO A 1 120 ? -4.445 7.681 -21.866 1.00 87.12 120 PRO A CA 1
ATOM 902 C C . PRO A 1 120 ? -3.130 7.340 -21.152 1.00 87.12 120 PRO A C 1
ATOM 904 O O . PRO A 1 120 ? -2.341 6.534 -21.638 1.00 87.12 120 PRO A O 1
ATOM 907 N N . LEU A 1 121 ? -2.928 7.893 -19.951 1.00 87.69 121 LEU A N 1
ATOM 908 C CA . LEU A 1 121 ? -1.762 7.584 -19.120 1.00 87.69 121 LEU A CA 1
ATOM 909 C C . LEU A 1 121 ? -1.767 6.143 -18.576 1.00 87.69 121 LEU A C 1
ATOM 911 O O . LEU A 1 121 ? -0.704 5.545 -18.454 1.00 87.69 121 LEU A O 1
ATOM 915 N N . GLU A 1 122 ? -2.934 5.554 -18.285 1.00 89.81 122 GLU A N 1
ATOM 916 C CA . GLU A 1 122 ? -3.013 4.132 -17.908 1.00 89.81 122 GLU A CA 1
ATOM 917 C C . GLU A 1 122 ? -2.582 3.241 -19.079 1.00 89.81 122 GLU A C 1
ATOM 919 O O . GLU A 1 122 ? -1.796 2.313 -18.893 1.00 89.81 122 GLU A O 1
ATOM 924 N N . ALA A 1 123 ? -3.056 3.549 -20.289 1.00 84.88 123 ALA A N 1
ATOM 925 C CA . ALA A 1 123 ? -2.707 2.807 -21.496 1.00 84.88 123 ALA A CA 1
ATOM 926 C C . ALA A 1 123 ? -1.198 2.877 -21.783 1.00 84.88 123 ALA A C 1
ATOM 928 O O . ALA A 1 123 ? -0.556 1.855 -22.037 1.00 84.88 123 ALA A O 1
ATOM 929 N N . GLU A 1 124 ? -0.614 4.073 -21.671 1.00 84.44 124 GLU A N 1
ATOM 930 C CA . GLU A 1 124 ? 0.820 4.286 -21.864 1.00 84.44 124 GLU A CA 1
ATOM 931 C C . GLU A 1 124 ? 1.660 3.519 -20.830 1.00 84.44 124 GLU A C 1
ATOM 933 O O . GLU A 1 124 ? 2.632 2.850 -21.188 1.00 84.44 124 GLU A O 1
ATOM 938 N N . LEU A 1 125 ? 1.251 3.540 -19.557 1.00 87.31 125 LEU A N 1
ATOM 939 C CA . LEU A 1 125 ? 1.924 2.810 -18.482 1.00 87.31 125 LEU A CA 1
ATOM 940 C C . LEU A 1 125 ? 1.847 1.292 -18.668 1.00 87.31 125 LEU A C 1
ATOM 942 O O . LEU A 1 125 ? 2.858 0.611 -18.497 1.00 87.31 125 LEU A O 1
ATOM 946 N N . ILE A 1 126 ? 0.689 0.746 -19.052 1.00 85.25 126 ILE A N 1
ATOM 947 C CA . ILE A 1 126 ? 0.543 -0.695 -19.312 1.00 85.25 126 ILE A CA 1
ATOM 948 C C . ILE A 1 126 ? 1.427 -1.117 -20.493 1.00 85.25 126 ILE A C 1
ATOM 950 O O . ILE A 1 126 ? 2.138 -2.120 -20.390 1.00 85.25 126 ILE A O 1
ATOM 954 N N . GLY A 1 127 ? 1.433 -0.340 -21.583 1.00 77.62 127 GLY A N 1
ATOM 955 C CA . GLY A 1 127 ? 2.294 -0.589 -22.744 1.00 77.62 127 GLY A CA 1
ATOM 956 C C . GLY A 1 127 ? 3.785 -0.517 -22.395 1.00 77.62 127 GLY A C 1
ATOM 957 O O . GLY A 1 127 ? 4.562 -1.390 -22.787 1.00 77.62 127 GLY A O 1
ATOM 958 N N . PHE A 1 128 ? 4.187 0.465 -21.582 1.00 82.50 128 PHE A N 1
ATOM 959 C CA . PHE A 1 128 ? 5.554 0.576 -21.070 1.00 82.50 128 PHE A CA 1
ATOM 960 C C . PHE A 1 128 ? 5.942 -0.642 -20.223 1.00 82.50 128 PHE A C 1
ATOM 962 O O . PHE A 1 128 ? 6.959 -1.284 -20.491 1.00 82.50 128 PHE A O 1
ATOM 969 N N . LEU A 1 129 ? 5.117 -1.004 -19.236 1.00 83.38 129 LEU A N 1
ATOM 970 C CA . LEU A 1 129 ? 5.359 -2.134 -18.336 1.00 83.38 129 LEU A CA 1
ATOM 971 C C . LEU A 1 129 ? 5.402 -3.472 -19.080 1.00 83.38 129 LEU A C 1
ATOM 973 O O . LEU A 1 129 ? 6.138 -4.370 -18.672 1.00 83.38 129 LEU A O 1
ATOM 977 N N . GLN A 1 130 ? 4.679 -3.613 -20.194 1.00 75.06 130 GLN A N 1
ATOM 978 C CA . GLN A 1 130 ? 4.726 -4.813 -21.030 1.00 75.06 130 GLN A CA 1
ATOM 979 C C . GLN A 1 130 ? 6.135 -5.085 -21.583 1.00 75.06 130 GLN A C 1
ATOM 981 O O . GLN A 1 130 ? 6.532 -6.247 -21.711 1.00 75.06 130 GLN A O 1
ATOM 986 N N . GLY A 1 131 ? 6.934 -4.039 -21.823 1.00 67.75 131 GLY A N 1
ATOM 987 C CA . GLY A 1 131 ? 8.357 -4.160 -22.164 1.00 67.75 131 GLY A CA 1
ATOM 988 C C . GLY A 1 131 ? 9.215 -4.793 -21.056 1.00 67.75 131 GLY A C 1
ATOM 989 O O . GLY A 1 131 ? 10.299 -5.307 -21.329 1.00 67.75 131 GLY A O 1
ATOM 990 N N . TYR A 1 132 ? 8.707 -4.830 -19.821 1.00 74.88 132 TYR A N 1
ATOM 991 C CA . TYR A 1 132 ? 9.375 -5.332 -18.617 1.00 74.88 132 TYR A CA 1
ATOM 992 C C . TYR A 1 132 ? 8.764 -6.638 -18.088 1.00 74.88 132 TYR A C 1
ATOM 994 O O . TYR A 1 132 ? 8.955 -7.002 -16.928 1.00 74.88 132 TYR A O 1
ATOM 1002 N N . ARG A 1 133 ? 8.090 -7.415 -18.947 1.00 70.75 133 ARG A N 1
ATOM 1003 C CA . ARG A 1 133 ? 7.489 -8.718 -18.595 1.00 70.75 133 ARG A CA 1
ATOM 1004 C C . ARG A 1 133 ? 8.483 -9.784 -18.113 1.00 70.75 133 ARG A C 1
ATOM 1006 O O . ARG A 1 133 ? 8.091 -10.799 -17.553 1.00 70.75 133 ARG A O 1
ATOM 1013 N N . HIS A 1 134 ? 9.777 -9.577 -18.328 1.00 70.31 134 HIS A N 1
ATOM 1014 C CA . HIS A 1 134 ? 10.835 -10.463 -17.827 1.00 70.31 134 HIS A CA 1
ATOM 1015 C C . HIS A 1 134 ? 11.668 -9.831 -16.709 1.00 70.31 134 HIS A C 1
ATOM 1017 O O . HIS A 1 134 ? 12.627 -10.443 -16.239 1.00 70.31 134 HIS A O 1
ATOM 1023 N N . TRP A 1 135 ? 11.330 -8.605 -16.305 1.00 77.06 135 TRP A N 1
ATOM 1024 C CA . TRP A 1 135 ? 12.061 -7.870 -15.285 1.00 77.06 135 TRP A CA 1
ATOM 1025 C C . TRP A 1 135 ? 11.663 -8.378 -13.898 1.00 77.06 135 TRP A C 1
ATOM 1027 O O . TRP A 1 135 ? 10.466 -8.476 -13.630 1.00 77.06 135 TRP A O 1
ATOM 1037 N N . PRO A 1 136 ? 12.613 -8.726 -13.018 1.00 76.00 136 PRO A N 1
ATOM 1038 C CA . PRO A 1 136 ? 12.287 -9.220 -11.686 1.00 76.00 136 PRO A CA 1
ATOM 1039 C C . PRO A 1 136 ? 11.766 -8.093 -10.789 1.00 76.00 136 PRO A C 1
ATOM 1041 O O . PRO A 1 136 ? 12.177 -6.943 -10.931 1.00 76.00 136 PRO A O 1
ATOM 1044 N N . VAL A 1 137 ? 10.913 -8.450 -9.827 1.00 76.44 137 VAL A N 1
ATOM 1045 C CA . VAL A 1 137 ? 10.564 -7.582 -8.687 1.00 76.44 137 VAL A CA 1
ATOM 1046 C C . VAL A 1 137 ? 11.576 -7.770 -7.554 1.00 76.44 137 VAL A C 1
ATOM 1048 O O . VAL A 1 137 ? 12.042 -6.802 -6.962 1.00 76.44 137 VAL A O 1
ATOM 1051 N N . ASN A 1 138 ? 11.973 -9.021 -7.296 1.00 75.50 138 ASN A N 1
ATOM 1052 C CA . ASN A 1 138 ? 12.936 -9.394 -6.264 1.00 75.50 138 ASN A CA 1
ATOM 1053 C C . ASN A 1 138 ? 14.117 -10.165 -6.878 1.00 75.50 138 ASN A C 1
ATOM 1055 O O . ASN A 1 138 ? 13.943 -11.233 -7.472 1.00 75.50 138 ASN A O 1
ATOM 1059 N N . LEU A 1 139 ? 15.333 -9.633 -6.716 1.00 69.38 139 LEU A N 1
ATOM 1060 C CA . LEU A 1 139 ? 16.564 -10.256 -7.218 1.00 69.38 139 LEU A CA 1
ATOM 1061 C C . LEU A 1 139 ? 16.876 -11.592 -6.519 1.00 69.38 139 LEU A C 1
ATOM 1063 O O . LEU A 1 139 ? 17.420 -12.501 -7.148 1.00 69.38 139 LEU A O 1
ATOM 1067 N N . ASN A 1 140 ? 16.505 -11.737 -5.242 1.00 64.50 140 ASN A N 1
ATOM 1068 C CA . ASN A 1 140 ? 16.779 -12.939 -4.450 1.00 64.50 140 ASN A CA 1
ATOM 1069 C C . ASN A 1 140 ? 15.896 -14.117 -4.883 1.00 64.50 140 ASN A C 1
ATOM 1071 O O . ASN A 1 140 ? 16.394 -15.234 -5.022 1.00 64.50 140 ASN A O 1
ATOM 1075 N N . ALA A 1 141 ? 14.618 -13.858 -5.175 1.00 58.28 141 ALA A N 1
ATOM 1076 C CA . ALA A 1 141 ? 13.673 -14.863 -5.668 1.00 58.28 141 ALA A CA 1
ATOM 1077 C C . ALA A 1 141 ? 14.053 -15.376 -7.070 1.00 58.28 141 ALA A C 1
ATOM 1079 O O . ALA A 1 141 ? 13.958 -16.565 -7.368 1.00 58.28 141 ALA A O 1
ATOM 1080 N N . GLN A 1 142 ? 14.578 -14.503 -7.936 1.00 55.75 142 GLN A N 1
ATOM 1081 C CA . GLN A 1 142 ? 14.990 -14.895 -9.286 1.00 55.75 142 GLN A CA 1
ATOM 1082 C C . GLN A 1 142 ? 16.256 -15.770 -9.296 1.00 55.75 142 GLN A C 1
ATOM 1084 O O . GLN A 1 142 ? 16.361 -16.680 -10.119 1.00 55.75 142 GLN A O 1
ATOM 1089 N N . ASN A 1 143 ? 17.193 -15.536 -8.369 1.00 49.50 143 ASN A N 1
ATOM 1090 C CA . ASN A 1 143 ? 18.398 -16.361 -8.222 1.00 49.50 143 ASN A CA 1
ATOM 1091 C C . ASN A 1 143 ? 18.103 -17.748 -7.617 1.00 49.50 143 ASN A C 1
ATOM 1093 O O . ASN A 1 143 ? 18.896 -18.666 -7.812 1.00 49.50 143 ASN A O 1
ATOM 1097 N N . LYS A 1 144 ? 16.959 -17.909 -6.935 1.00 46.97 144 LYS A N 1
ATOM 1098 C CA . LYS A 1 144 ? 16.495 -19.163 -6.317 1.00 46.97 144 LYS A CA 1
ATOM 1099 C C . LYS A 1 144 ? 15.500 -19.970 -7.160 1.00 46.97 144 LYS A C 1
ATOM 1101 O O . LYS A 1 144 ? 15.004 -20.980 -6.676 1.00 46.97 144 LYS A O 1
ATOM 1106 N N . ARG A 1 145 ? 15.257 -19.627 -8.435 1.00 46.84 145 ARG A N 1
ATOM 1107 C CA . ARG A 1 145 ? 14.378 -20.385 -9.366 1.00 46.84 145 ARG A CA 1
ATOM 1108 C C . ARG A 1 145 ? 14.825 -21.830 -9.699 1.00 46.84 145 ARG A C 1
ATOM 1110 O O . ARG A 1 145 ? 14.426 -22.373 -10.726 1.00 46.84 145 ARG A O 1
ATOM 1117 N N . HIS A 1 146 ? 15.621 -22.460 -8.840 1.00 42.00 146 HIS A N 1
ATOM 1118 C CA . HIS A 1 146 ? 15.867 -23.897 -8.830 1.00 42.00 146 HIS A CA 1
ATOM 1119 C C . HIS A 1 146 ? 15.193 -24.644 -7.675 1.00 42.00 146 HIS A C 1
ATOM 1121 O O . HIS A 1 146 ? 15.148 -25.867 -7.747 1.00 42.00 146 HIS A O 1
ATOM 1127 N N . GLU A 1 147 ? 14.614 -23.975 -6.673 1.00 30.89 147 GLU A N 1
ATOM 1128 C CA . GLU A 1 147 ? 13.944 -24.671 -5.568 1.00 30.89 147 GLU A CA 1
ATOM 1129 C C . GLU A 1 147 ? 12.611 -24.002 -5.221 1.00 30.89 147 GLU A C 1
ATOM 1131 O O . GLU A 1 147 ? 12.490 -22.782 -5.141 1.00 30.89 147 GLU A O 1
ATOM 1136 N N . ALA A 1 148 ? 11.587 -24.843 -5.134 1.00 39.84 148 ALA A N 1
ATOM 1137 C CA . ALA A 1 148 ? 10.185 -24.495 -5.037 1.00 39.84 148 ALA A CA 1
ATOM 1138 C C . ALA A 1 148 ? 9.824 -23.798 -3.718 1.00 39.84 148 ALA A C 1
ATOM 1140 O O . ALA A 1 148 ? 10.169 -24.293 -2.649 1.00 39.84 148 ALA A O 1
ATOM 1141 N N . SER A 1 149 ? 9.003 -22.750 -3.811 1.00 32.69 149 SER A N 1
ATOM 1142 C CA . SER A 1 149 ? 8.122 -22.316 -2.723 1.00 32.69 149 SER A CA 1
ATOM 1143 C C . SER A 1 149 ? 6.719 -22.060 -3.287 1.00 32.69 149 SER A C 1
ATOM 1145 O O . SER A 1 149 ? 6.591 -21.329 -4.273 1.00 32.69 149 SER A O 1
ATOM 1147 N N . PRO A 1 150 ? 5.659 -22.663 -2.718 1.00 40.44 150 PRO A N 1
ATOM 1148 C CA . PRO A 1 150 ? 4.283 -22.414 -3.110 1.00 40.44 150 PRO A CA 1
ATOM 1149 C C . PRO A 1 150 ? 3.750 -21.214 -2.318 1.00 40.44 150 PRO A C 1
ATOM 1151 O O . PRO A 1 150 ? 3.217 -21.345 -1.226 1.00 40.44 150 PRO A O 1
ATOM 1154 N N . GLY A 1 151 ? 3.907 -20.036 -2.900 1.00 42.12 151 GLY A N 1
ATOM 1155 C CA . GLY A 1 151 ? 3.209 -18.798 -2.561 1.00 42.12 151 GLY A CA 1
ATOM 1156 C C . GLY A 1 151 ? 3.174 -17.973 -3.845 1.00 42.12 151 GLY A C 1
ATOM 1157 O O . GLY A 1 151 ? 4.072 -18.128 -4.673 1.00 42.12 151 GLY A O 1
ATOM 1158 N N . ARG A 1 152 ? 2.128 -17.180 -4.104 1.00 51.97 152 ARG A N 1
ATOM 1159 C CA . ARG A 1 152 ? 1.990 -16.386 -5.346 1.00 51.97 152 ARG A CA 1
ATOM 1160 C C . ARG A 1 152 ? 3.046 -15.268 -5.418 1.00 51.97 152 ARG A C 1
ATOM 1162 O O . ARG A 1 152 ? 2.730 -14.089 -5.335 1.00 51.97 152 ARG A O 1
ATOM 1169 N N . GLU A 1 153 ? 4.312 -15.618 -5.594 1.00 56.62 153 GLU A N 1
ATOM 1170 C CA . GLU A 1 153 ? 5.365 -14.659 -5.895 1.00 56.62 153 GLU A CA 1
ATOM 1171 C C . GLU A 1 153 ? 5.197 -14.213 -7.351 1.00 56.62 153 GLU A C 1
ATOM 1173 O O . GLU A 1 153 ? 5.399 -14.991 -8.288 1.00 56.62 153 GLU A O 1
ATOM 1178 N N . PHE A 1 154 ? 4.785 -12.960 -7.559 1.00 59.59 154 PHE A N 1
ATOM 1179 C CA . PHE A 1 154 ? 4.687 -12.376 -8.896 1.00 59.59 154 PHE A CA 1
ATOM 1180 C C . PHE A 1 154 ? 6.029 -12.516 -9.623 1.00 59.59 154 PHE A C 1
ATOM 1182 O O . PHE A 1 154 ? 7.074 -12.060 -9.150 1.00 59.59 154 PHE A O 1
ATOM 1189 N N . ALA A 1 155 ? 6.009 -13.165 -10.787 1.00 64.69 155 ALA A N 1
ATOM 1190 C CA . ALA A 1 155 ? 7.225 -13.590 -11.463 1.00 64.69 155 ALA A CA 1
ATOM 1191 C C . ALA A 1 155 ? 7.924 -12.443 -12.211 1.00 64.69 155 ALA A C 1
ATOM 1193 O O . ALA A 1 155 ? 9.099 -12.596 -12.573 1.00 64.69 155 ALA A O 1
ATOM 1194 N N . SER A 1 156 ? 7.236 -11.318 -12.439 1.00 79.62 156 SER A N 1
ATOM 1195 C CA . SER A 1 156 ? 7.777 -10.137 -13.115 1.00 79.62 156 SER A CA 1
ATOM 1196 C C . SER A 1 156 ? 7.155 -8.810 -12.662 1.00 79.62 156 SER A C 1
ATOM 1198 O O . SER A 1 156 ? 6.050 -8.772 -12.124 1.00 79.62 156 SER A O 1
ATOM 1200 N N . LEU A 1 157 ? 7.858 -7.709 -12.947 1.00 83.44 157 LEU A N 1
ATOM 1201 C CA . LEU A 1 157 ? 7.421 -6.333 -12.692 1.00 83.44 157 LEU A CA 1
ATOM 1202 C C . LEU A 1 157 ? 6.062 -6.029 -13.332 1.00 83.44 157 LEU A C 1
ATOM 1204 O O . LEU A 1 157 ? 5.197 -5.434 -12.696 1.00 83.44 157 LEU A O 1
ATOM 1208 N N . TYR A 1 158 ? 5.870 -6.470 -14.577 1.00 83.75 158 TYR A N 1
ATOM 1209 C CA . TYR A 1 158 ? 4.602 -6.324 -15.288 1.00 83.75 158 TYR A CA 1
ATOM 1210 C C . TYR A 1 158 ? 3.450 -7.023 -14.559 1.00 83.75 158 TYR A C 1
ATOM 1212 O O . TYR A 1 158 ? 2.402 -6.420 -14.355 1.00 83.75 158 TYR A O 1
ATOM 1220 N N . GLU A 1 159 ? 3.639 -8.281 -14.154 1.00 82.50 159 GLU A N 1
ATOM 1221 C CA . GLU A 1 159 ? 2.585 -9.064 -13.499 1.00 82.50 159 GLU A CA 1
ATOM 1222 C C . GLU A 1 159 ? 2.176 -8.455 -12.161 1.00 82.50 159 GLU A C 1
ATOM 1224 O O . GLU A 1 159 ? 0.981 -8.353 -11.895 1.00 82.50 159 GLU A O 1
ATOM 1229 N N . LEU A 1 160 ? 3.140 -7.988 -11.360 1.00 87.06 160 LEU A N 1
ATOM 1230 C CA . LEU A 1 160 ? 2.841 -7.308 -10.101 1.00 87.06 160 LEU A CA 1
ATOM 1231 C C . LEU A 1 160 ? 2.073 -5.999 -10.330 1.00 87.06 160 LEU A C 1
ATOM 1233 O O . LEU A 1 160 ? 1.051 -5.760 -9.689 1.00 87.06 160 LEU A O 1
ATOM 1237 N N . ALA A 1 161 ? 2.537 -5.160 -11.259 1.00 88.81 161 ALA A N 1
ATOM 1238 C CA . ALA A 1 161 ? 1.897 -3.877 -11.539 1.00 88.81 161 ALA A CA 1
ATOM 1239 C C . ALA A 1 161 ? 0.472 -4.052 -12.093 1.00 88.81 161 ALA A C 1
ATOM 1241 O O . ALA A 1 161 ? -0.446 -3.346 -11.673 1.00 88.81 161 ALA A O 1
ATOM 1242 N N . VAL A 1 162 ? 0.259 -5.025 -12.987 1.00 87.12 162 VAL A N 1
ATOM 1243 C CA . VAL A 1 162 ? -1.073 -5.345 -13.524 1.00 87.12 162 VAL A CA 1
ATOM 1244 C C . VAL A 1 162 ? -1.977 -5.946 -12.453 1.00 87.12 162 VAL A C 1
ATOM 1246 O O . VAL A 1 162 ? -3.146 -5.573 -12.391 1.00 87.12 162 VAL A O 1
ATOM 1249 N N . ALA A 1 163 ? -1.466 -6.822 -11.586 1.00 85.44 163 ALA A N 1
ATOM 1250 C CA . ALA A 1 163 ? -2.246 -7.359 -10.475 1.00 85.44 163 ALA A CA 1
ATOM 1251 C C . ALA A 1 163 ? -2.694 -6.240 -9.523 1.00 85.44 163 ALA A C 1
ATOM 1253 O O . ALA A 1 163 ? -3.877 -6.155 -9.196 1.00 85.44 163 ALA A O 1
ATOM 1254 N N . ARG A 1 164 ? -1.793 -5.316 -9.157 1.00 89.81 164 ARG A N 1
ATOM 1255 C CA . ARG A 1 164 ? -2.139 -4.153 -8.322 1.00 89.81 164 ARG A CA 1
ATOM 1256 C C . ARG A 1 164 ? -3.173 -3.261 -8.987 1.00 89.81 164 ARG A C 1
ATOM 1258 O O . ARG A 1 164 ? -4.113 -2.816 -8.339 1.00 89.81 164 ARG A O 1
ATOM 1265 N N . TRP A 1 165 ? -3.025 -3.023 -10.285 1.00 91.94 165 TRP A N 1
ATOM 1266 C CA . TRP A 1 165 ? -3.996 -2.269 -11.070 1.00 91.94 165 TRP A CA 1
ATOM 1267 C C . TRP A 1 165 ? -5.375 -2.946 -11.099 1.00 91.94 165 TRP A C 1
ATOM 1269 O O . TRP A 1 165 ? -6.389 -2.268 -10.944 1.00 91.94 165 TRP A O 1
ATOM 1279 N N . GLN A 1 166 ? -5.436 -4.274 -11.242 1.00 88.88 166 GLN A N 1
ATOM 1280 C CA . GLN A 1 166 ? -6.690 -5.034 -11.198 1.00 88.88 166 GLN A CA 1
ATOM 1281 C C . GLN A 1 166 ? -7.359 -4.968 -9.825 1.00 88.88 166 GLN A C 1
ATOM 1283 O O . GLN A 1 166 ? -8.562 -4.730 -9.764 1.00 88.88 166 GLN A O 1
ATOM 1288 N N . VAL A 1 167 ? -6.588 -5.117 -8.746 1.00 87.19 167 VAL A N 1
ATOM 1289 C CA . VAL A 1 167 ? -7.085 -4.948 -7.373 1.00 87.19 167 VAL A CA 1
ATOM 1290 C C . VAL A 1 167 ? -7.627 -3.535 -7.181 1.00 87.19 167 VAL A C 1
ATOM 1292 O O . VAL A 1 167 ? -8.769 -3.361 -6.770 1.00 87.19 167 VAL A O 1
ATOM 1295 N N . MET A 1 168 ? -6.875 -2.516 -7.604 1.00 90.75 168 MET A N 1
ATOM 1296 C CA . MET A 1 168 ? -7.299 -1.119 -7.511 1.00 90.75 168 MET A CA 1
ATOM 1297 C C . MET A 1 168 ? -8.624 -0.846 -8.237 1.00 90.75 168 MET A C 1
ATOM 1299 O O . MET A 1 168 ? -9.416 -0.035 -7.776 1.00 90.75 168 MET A O 1
ATOM 1303 N N . ARG A 1 169 ? -8.910 -1.533 -9.352 1.00 88.62 169 ARG A N 1
ATOM 1304 C CA . ARG A 1 169 ? -10.201 -1.415 -10.059 1.00 88.62 169 ARG A CA 1
ATOM 1305 C C . ARG A 1 169 ? -11.393 -1.948 -9.269 1.00 88.62 169 ARG A C 1
ATOM 1307 O O . ARG A 1 169 ? -12.518 -1.575 -9.585 1.00 88.62 169 ARG A O 1
ATOM 1314 N N . GLN A 1 170 ? -11.156 -2.856 -8.330 1.00 85.38 170 GLN A N 1
ATOM 1315 C CA . GLN A 1 170 ? -12.196 -3.501 -7.531 1.00 85.38 170 GLN A CA 1
ATOM 1316 C C . GLN A 1 170 ? -12.464 -2.747 -6.223 1.00 85.38 170 GLN A C 1
ATOM 1318 O O . GLN A 1 170 ? -13.522 -2.937 -5.627 1.00 85.38 170 GLN A O 1
ATOM 1323 N N . ILE A 1 171 ? -11.546 -1.875 -5.792 1.00 83.44 171 ILE A N 1
ATOM 1324 C CA . ILE A 1 171 ? -11.711 -1.073 -4.578 1.00 83.44 171 ILE A CA 1
ATOM 1325 C C . ILE A 1 171 ? -12.804 -0.005 -4.806 1.00 83.44 171 ILE A C 1
ATOM 1327 O O . ILE A 1 171 ? -12.678 0.812 -5.725 1.00 83.44 171 ILE A O 1
ATOM 1331 N N . PRO A 1 172 ? -13.866 0.042 -3.972 1.00 82.00 172 PRO A N 1
ATOM 1332 C CA . PRO A 1 172 ? -14.902 1.069 -4.069 1.00 82.00 172 PRO A CA 1
ATOM 1333 C C . PRO A 1 172 ? -14.312 2.475 -3.915 1.00 82.00 172 PRO A C 1
ATOM 1335 O O . PRO A 1 172 ? -13.517 2.706 -3.010 1.00 82.00 172 PRO A O 1
ATOM 1338 N N . GLY A 1 173 ? -14.705 3.409 -4.786 1.00 82.94 173 GLY A N 1
ATOM 1339 C CA . GLY A 1 173 ? -14.208 4.794 -4.775 1.00 82.94 173 GLY A CA 1
ATOM 1340 C C . GLY A 1 173 ? -12.913 5.029 -5.566 1.00 82.94 173 GLY A C 1
ATOM 1341 O O . GLY A 1 173 ? -12.564 6.178 -5.830 1.00 82.94 173 GLY A O 1
ATOM 1342 N N . ALA A 1 174 ? -12.234 3.977 -6.039 1.00 88.94 174 ALA A N 1
ATOM 1343 C CA . ALA A 1 174 ? -10.984 4.126 -6.780 1.00 88.94 174 ALA A CA 1
ATOM 1344 C C . ALA A 1 174 ? -11.185 4.749 -8.178 1.00 88.94 174 ALA A C 1
ATOM 1346 O O . ALA A 1 174 ? -11.737 4.152 -9.108 1.00 88.94 174 ALA A O 1
ATOM 1347 N N . THR A 1 175 ? -10.661 5.960 -8.355 1.00 91.38 175 THR A N 1
ATOM 1348 C CA . THR A 1 175 ? -10.614 6.666 -9.649 1.00 91.38 175 THR A CA 1
ATOM 1349 C C . THR A 1 175 ? -9.444 6.208 -10.538 1.00 91.38 175 THR A C 1
ATOM 1351 O O . THR A 1 175 ? -8.596 5.409 -10.138 1.00 91.38 175 THR A O 1
ATOM 1354 N N . HIS A 1 176 ? -9.352 6.734 -11.765 1.00 91.19 176 HIS A N 1
ATOM 1355 C CA . HIS A 1 176 ? -8.229 6.451 -12.671 1.00 91.19 176 HIS A CA 1
ATOM 1356 C C . HIS A 1 176 ? -6.872 6.920 -12.122 1.00 91.19 176 HIS A C 1
ATOM 1358 O O . HIS A 1 176 ? -5.861 6.283 -12.402 1.00 91.19 176 HIS A O 1
ATOM 1364 N N . TRP A 1 177 ? -6.830 7.958 -11.281 1.00 92.75 177 TRP A N 1
ATOM 1365 C CA . TRP A 1 177 ? -5.590 8.434 -10.656 1.00 92.75 177 TRP A CA 1
ATOM 1366 C C . TRP A 1 177 ? -4.988 7.417 -9.686 1.00 92.75 177 TRP A C 1
ATOM 1368 O O . TRP A 1 177 ? -3.782 7.175 -9.713 1.00 92.75 177 TRP A O 1
ATOM 1378 N N . HIS A 1 178 ? -5.836 6.737 -8.915 1.00 94.12 178 HIS A N 1
ATOM 1379 C CA . HIS A 1 178 ? -5.429 5.631 -8.049 1.00 94.12 178 HIS A CA 1
ATOM 1380 C C . HIS A 1 178 ? -4.820 4.483 -8.860 1.00 94.12 178 HIS A C 1
ATOM 1382 O O . HIS A 1 178 ? -3.798 3.905 -8.492 1.00 94.12 178 HIS A O 1
ATOM 1388 N N . ARG A 1 179 ? -5.413 4.186 -10.020 1.00 93.94 179 ARG A N 1
ATOM 1389 C CA . ARG A 1 179 ? -4.944 3.137 -10.933 1.00 93.94 179 ARG A CA 1
ATOM 1390 C C . ARG A 1 179 ? -3.631 3.495 -11.630 1.00 93.94 179 ARG A C 1
ATOM 1392 O O . ARG A 1 179 ? -2.753 2.642 -11.741 1.00 93.94 179 ARG A O 1
ATOM 1399 N N . ILE A 1 180 ? -3.464 4.753 -12.038 1.00 94.00 180 ILE A N 1
ATOM 1400 C CA . ILE A 1 180 ? -2.199 5.292 -12.563 1.00 94.00 180 ILE A CA 1
ATOM 1401 C C . ILE A 1 180 ? -1.102 5.171 -11.507 1.00 94.00 180 ILE A C 1
ATOM 1403 O O . ILE A 1 180 ? -0.005 4.697 -11.812 1.00 94.00 180 ILE A O 1
ATOM 1407 N N . ALA A 1 181 ? -1.398 5.534 -10.257 1.00 93.50 181 ALA A N 1
ATOM 1408 C CA . ALA A 1 181 ? -0.455 5.387 -9.159 1.00 93.50 181 ALA A CA 1
ATOM 1409 C C . ALA A 1 181 ? -0.097 3.909 -8.915 1.00 93.50 181 ALA A C 1
ATOM 1411 O O . ALA A 1 181 ? 1.080 3.585 -8.748 1.00 93.50 181 ALA A O 1
ATOM 1412 N N . ALA A 1 182 ? -1.079 3.000 -8.974 1.00 92.62 182 ALA A N 1
ATOM 1413 C CA . ALA A 1 182 ? -0.875 1.557 -8.804 1.00 92.62 182 ALA A CA 1
ATOM 1414 C C . ALA A 1 182 ? 0.080 0.961 -9.849 1.00 92.62 182 ALA A C 1
ATOM 1416 O O . ALA A 1 182 ? 0.977 0.189 -9.495 1.00 92.62 182 ALA A O 1
ATOM 1417 N N . LEU A 1 183 ? -0.078 1.356 -11.117 1.00 92.69 183 LEU A N 1
ATOM 1418 C CA . LEU A 1 183 ? 0.831 0.980 -12.205 1.00 92.69 183 LEU A CA 1
ATOM 1419 C C . LEU A 1 183 ? 2.221 1.605 -12.031 1.00 92.69 183 LEU A C 1
ATOM 1421 O O . LEU A 1 183 ? 3.228 0.991 -12.376 1.00 92.69 183 LEU A O 1
ATOM 1425 N N . SER A 1 184 ? 2.285 2.822 -11.490 1.00 92.38 184 SER A N 1
ATOM 1426 C CA . SER A 1 184 ? 3.527 3.590 -11.411 1.00 92.38 184 SER A CA 1
ATOM 1427 C C . SER A 1 184 ? 4.413 3.205 -10.229 1.00 92.38 184 SER A C 1
ATOM 1429 O O . SER A 1 184 ? 5.625 3.360 -10.324 1.00 92.38 184 SER A O 1
ATOM 1431 N N . LYS A 1 185 ? 3.843 2.697 -9.128 1.00 90.75 185 LYS A N 1
ATOM 1432 C CA . LYS A 1 185 ? 4.525 2.476 -7.839 1.00 90.75 185 LYS A CA 1
ATOM 1433 C C . LYS A 1 185 ? 5.954 1.913 -7.966 1.00 90.75 185 LYS A C 1
ATOM 1435 O O . LYS A 1 185 ? 6.898 2.500 -7.431 1.00 90.75 185 LYS A O 1
ATOM 1440 N N . ASP A 1 186 ? 6.123 0.842 -8.741 1.00 88.62 186 ASP A N 1
ATOM 1441 C CA . ASP A 1 186 ? 7.379 0.082 -8.833 1.00 88.62 186 ASP A CA 1
ATOM 1442 C C . ASP A 1 186 ? 8.251 0.438 -10.055 1.00 88.62 186 ASP A C 1
ATOM 1444 O O . ASP A 1 186 ? 9.225 -0.259 -10.352 1.00 88.62 186 ASP A O 1
ATOM 1448 N N . LEU A 1 187 ? 7.954 1.531 -10.773 1.00 87.62 187 LEU A N 1
ATOM 1449 C CA . LEU A 1 187 ? 8.713 1.929 -11.970 1.00 87.62 187 LEU A CA 1
ATOM 1450 C C . LEU A 1 187 ? 10.210 2.121 -11.691 1.00 87.62 187 LEU A C 1
ATOM 1452 O O . LEU A 1 187 ? 11.037 1.822 -12.554 1.00 87.62 187 LEU A O 1
ATOM 1456 N N . ALA A 1 188 ? 10.586 2.554 -10.483 1.00 84.56 188 ALA A N 1
ATOM 1457 C CA . ALA A 1 188 ? 11.986 2.699 -10.091 1.00 84.56 188 ALA A CA 1
ATOM 1458 C C . ALA A 1 188 ? 12.817 1.411 -10.258 1.00 84.56 188 ALA A C 1
ATOM 1460 O O . ALA A 1 188 ? 14.027 1.507 -10.487 1.00 84.56 188 ALA A O 1
ATOM 1461 N N . LEU A 1 189 ? 12.204 0.219 -10.217 1.00 84.56 189 LEU A N 1
ATOM 1462 C CA . LEU A 1 189 ? 12.897 -1.065 -10.400 1.00 84.56 189 LEU A CA 1
ATOM 1463 C C . LEU A 1 189 ? 13.511 -1.225 -11.799 1.00 84.56 189 LEU A C 1
ATOM 1465 O O . LEU A 1 189 ? 14.544 -1.882 -11.960 1.00 84.56 189 LEU A O 1
ATOM 1469 N N . VAL A 1 190 ? 12.940 -0.558 -12.805 1.00 81.00 190 VAL A N 1
ATOM 1470 C CA . VAL A 1 190 ? 13.495 -0.504 -14.166 1.00 81.00 190 VAL A CA 1
ATOM 1471 C C . VAL A 1 190 ? 14.886 0.131 -14.175 1.00 81.00 190 VAL A C 1
ATOM 1473 O O . VAL A 1 190 ? 15.773 -0.298 -14.915 1.00 81.00 190 VAL A O 1
ATOM 1476 N N . HIS A 1 191 ? 15.095 1.151 -13.341 1.00 76.81 191 HIS A N 1
ATOM 1477 C CA . HIS A 1 191 ? 16.381 1.831 -13.237 1.00 76.81 191 HIS A CA 1
ATOM 1478 C C . HIS A 1 191 ? 17.299 1.201 -12.182 1.00 76.81 191 HIS A C 1
ATOM 1480 O O . HIS A 1 191 ? 18.515 1.134 -12.385 1.00 76.81 191 HIS A O 1
ATOM 1486 N N . ALA A 1 192 ? 16.725 0.731 -11.071 1.00 79.25 192 ALA A N 1
ATOM 1487 C CA . ALA A 1 192 ? 17.468 0.132 -9.969 1.00 79.25 192 ALA A CA 1
ATOM 1488 C C . ALA A 1 192 ? 18.179 -1.161 -10.379 1.00 79.25 192 ALA A C 1
ATOM 1490 O O . ALA A 1 192 ? 19.266 -1.453 -9.872 1.00 79.25 192 ALA A O 1
ATOM 1491 N N . PHE A 1 193 ? 17.605 -1.918 -11.318 1.00 78.00 193 PHE A N 1
ATOM 1492 C CA . PHE A 1 193 ? 18.185 -3.164 -11.803 1.00 78.00 193 PHE A CA 1
ATOM 1493 C C . PHE A 1 193 ? 18.886 -2.994 -13.150 1.00 78.00 193 PHE A C 1
ATOM 1495 O O . PHE A 1 193 ? 18.476 -2.244 -14.037 1.00 78.00 193 PHE A O 1
ATOM 1502 N N . VAL A 1 194 ? 19.982 -3.730 -13.310 1.00 79.19 194 VAL A N 1
ATOM 1503 C CA . VAL A 1 194 ? 20.742 -3.809 -14.555 1.00 79.19 194 VAL A CA 1
ATOM 1504 C C . VAL A 1 194 ? 20.769 -5.250 -15.025 1.00 79.19 194 VAL A C 1
ATOM 1506 O O . VAL A 1 194 ? 21.182 -6.152 -14.297 1.00 79.19 194 VAL A O 1
ATOM 1509 N N . GLU A 1 195 ? 20.354 -5.438 -16.272 1.00 71.50 195 GLU A N 1
ATOM 1510 C CA . GLU A 1 195 ? 20.447 -6.706 -16.976 1.00 71.50 195 GLU A CA 1
ATOM 1511 C C . GLU A 1 195 ? 21.903 -6.963 -17.403 1.00 71.50 195 GLU A C 1
ATOM 1513 O O . GLU A 1 195 ? 22.469 -6.233 -18.220 1.00 71.50 195 GLU A O 1
ATOM 1518 N N . LYS A 1 196 ? 22.518 -8.017 -16.862 1.00 71.38 196 LYS A N 1
ATOM 1519 C CA . LYS A 1 196 ? 23.808 -8.553 -17.304 1.00 71.38 196 LYS A CA 1
ATOM 1520 C C . LYS A 1 196 ? 23.563 -9.806 -18.137 1.00 71.38 196 LYS A C 1
ATOM 1522 O O . LYS A 1 196 ? 23.127 -10.838 -17.626 1.00 71.38 196 LYS A O 1
ATOM 1527 N N . ARG A 1 197 ? 23.871 -9.723 -19.431 1.00 63.53 197 ARG A N 1
ATOM 1528 C CA . ARG A 1 197 ? 23.810 -10.864 -20.351 1.00 63.53 197 ARG A CA 1
ATOM 1529 C C . ARG A 1 197 ? 25.189 -11.491 -20.475 1.00 63.53 197 ARG A C 1
ATOM 1531 O O . ARG A 1 197 ? 26.088 -10.871 -21.035 1.00 63.53 197 ARG A O 1
ATOM 1538 N N . SER A 1 198 ? 25.351 -12.720 -19.994 1.00 67.81 198 SER A N 1
ATOM 1539 C CA . SER A 1 198 ? 26.509 -13.542 -20.351 1.00 67.81 198 SER A CA 1
ATOM 1540 C C . SER A 1 198 ? 26.139 -14.411 -21.538 1.00 67.81 198 SER A C 1
ATOM 1542 O O . SER A 1 198 ? 25.250 -15.263 -21.482 1.00 67.81 198 SER A O 1
ATOM 1544 N N . SER A 1 199 ? 26.802 -14.125 -22.649 1.00 61.69 199 SER A N 1
ATOM 1545 C CA . SER A 1 199 ? 26.501 -14.751 -23.918 1.00 61.69 199 SER A CA 1
ATOM 1546 C C . SER A 1 199 ? 27.198 -16.106 -24.005 1.00 61.69 199 SER A C 1
ATOM 1548 O O . SER A 1 199 ? 28.403 -16.172 -23.754 1.00 61.69 199 SER A O 1
ATOM 1550 N N . ALA A 1 200 ? 26.481 -17.171 -24.372 1.00 56.28 200 ALA A N 1
ATOM 1551 C CA . ALA A 1 200 ? 27.097 -18.493 -24.520 1.00 56.28 200 ALA A CA 1
ATOM 1552 C C . ALA A 1 200 ? 28.207 -18.447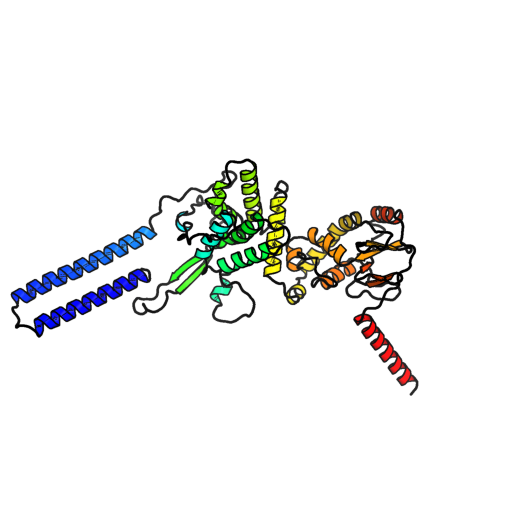 -25.595 1.00 56.28 200 ALA A C 1
ATOM 1554 O O . ALA A 1 200 ? 28.072 -17.667 -26.548 1.00 56.28 200 ALA A O 1
ATOM 1555 N N . PRO A 1 201 ? 29.301 -19.225 -25.473 1.00 64.38 201 PRO A N 1
ATOM 1556 C CA . PRO A 1 201 ? 30.310 -19.299 -26.529 1.00 64.38 201 PRO A CA 1
ATOM 1557 C C . PRO A 1 201 ? 29.676 -19.790 -27.843 1.00 64.38 201 PRO A C 1
ATOM 1559 O O . PRO A 1 201 ? 28.664 -20.489 -27.822 1.00 64.38 201 PRO A O 1
ATOM 1562 N N . LEU A 1 202 ? 30.264 -19.438 -28.994 1.00 54.62 202 LEU A N 1
ATOM 1563 C CA . LEU A 1 202 ? 29.752 -19.808 -30.330 1.00 54.62 202 LEU A CA 1
ATOM 1564 C C . LEU A 1 202 ? 29.580 -21.327 -30.507 1.00 54.62 202 LEU A C 1
ATOM 1566 O O . LEU A 1 202 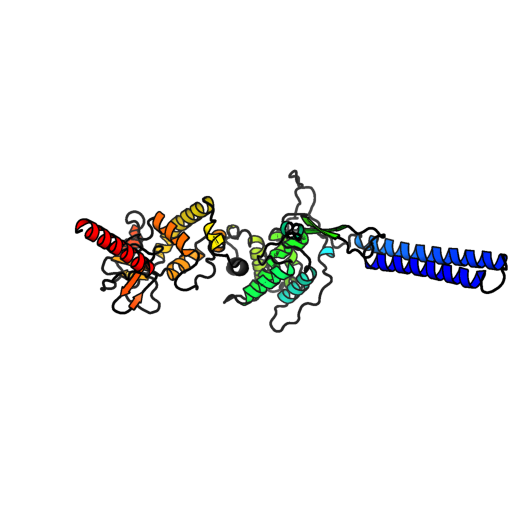? 28.650 -21.763 -31.182 1.00 54.62 202 LEU A O 1
ATOM 1570 N N . SER A 1 203 ? 30.413 -22.127 -29.832 1.00 54.06 203 SER A N 1
ATOM 1571 C CA . SER A 1 203 ? 30.300 -23.591 -29.758 1.00 54.06 203 SER A CA 1
ATOM 1572 C C . SER A 1 203 ? 28.992 -24.086 -29.133 1.00 54.06 203 SER A C 1
ATOM 1574 O O . SER A 1 203 ? 28.672 -25.261 -29.249 1.00 54.06 203 SER A O 1
ATOM 1576 N N . HIS A 1 204 ? 28.230 -23.206 -28.485 1.00 65.06 204 HIS A N 1
ATOM 1577 C CA . HIS A 1 204 ? 26.927 -23.466 -27.887 1.00 65.06 204 HIS A CA 1
ATOM 1578 C C . HIS A 1 204 ? 25.887 -22.442 -28.359 1.00 65.06 204 HIS A C 1
ATOM 1580 O O . HIS A 1 204 ? 25.075 -21.973 -27.564 1.00 65.06 204 HIS A O 1
ATOM 1586 N N . PHE A 1 205 ? 25.890 -22.089 -29.649 1.00 52.88 205 PHE A N 1
ATOM 1587 C CA . PHE A 1 205 ? 24.962 -21.098 -30.216 1.00 52.88 205 PHE A CA 1
ATOM 1588 C C . PHE A 1 205 ? 23.472 -21.453 -30.031 1.00 52.88 205 PHE A C 1
ATOM 1590 O O . PHE A 1 205 ? 22.627 -20.562 -30.073 1.00 52.88 205 PHE A O 1
ATOM 1597 N N . TRP A 1 206 ? 23.149 -22.736 -29.826 1.00 53.78 206 TRP A N 1
ATOM 1598 C CA . TRP A 1 206 ? 21.793 -23.216 -29.539 1.00 53.78 206 TRP A CA 1
ATOM 1599 C C . TRP A 1 206 ? 21.364 -23.001 -28.080 1.00 53.78 206 TRP A C 1
ATOM 1601 O O . TRP A 1 206 ? 20.172 -23.060 -27.776 1.00 53.78 206 TRP A O 1
ATOM 1611 N N . LYS A 1 207 ? 22.308 -22.765 -27.156 1.00 52.94 207 LYS A N 1
ATOM 1612 C CA . LYS A 1 207 ? 21.982 -22.436 -25.765 1.00 52.94 207 LYS A CA 1
ATOM 1613 C C . LYS A 1 207 ? 21.538 -20.979 -25.691 1.00 52.94 207 LYS A C 1
ATOM 1615 O O . LYS A 1 207 ? 22.177 -20.089 -26.249 1.00 52.94 207 LYS A O 1
ATOM 1620 N N . ARG A 1 208 ? 20.441 -20.733 -24.971 1.00 53.38 208 ARG A N 1
ATOM 1621 C CA . ARG A 1 208 ? 19.991 -19.369 -24.675 1.00 53.38 208 ARG A CA 1
ATOM 1622 C C . ARG A 1 208 ? 21.057 -18.650 -23.850 1.00 53.38 208 ARG A C 1
ATOM 1624 O O . ARG A 1 208 ? 21.636 -19.239 -22.939 1.00 53.38 208 ARG A O 1
ATOM 1631 N N . ASP A 1 209 ? 21.289 -17.380 -24.172 1.00 60.16 209 ASP A N 1
ATOM 1632 C CA . ASP A 1 209 ? 22.144 -16.515 -23.363 1.00 60.16 209 ASP A CA 1
ATOM 1633 C C . ASP A 1 209 ? 21.579 -16.437 -21.943 1.00 60.16 209 ASP A C 1
ATOM 1635 O O . ASP A 1 209 ? 20.370 -16.290 -21.746 1.00 60.16 209 ASP A O 1
ATOM 1639 N N . SER A 1 210 ? 22.451 -16.550 -20.945 1.00 65.06 210 SER A N 1
ATOM 1640 C CA . SER A 1 210 ? 22.029 -16.447 -19.554 1.00 65.06 210 SER A CA 1
ATOM 1641 C C . SER A 1 210 ? 21.870 -14.976 -19.191 1.00 65.06 210 SER A C 1
ATOM 1643 O O . SER A 1 210 ? 22.809 -14.185 -19.335 1.00 65.06 210 SER A O 1
ATOM 1645 N N . VAL A 1 211 ? 20.685 -14.629 -18.706 1.00 65.19 211 VAL A N 1
ATOM 1646 C CA . VAL A 1 211 ? 20.349 -13.288 -18.237 1.00 65.19 211 VAL A CA 1
ATOM 1647 C C . VAL A 1 211 ? 20.370 -13.300 -16.717 1.00 65.19 211 VAL A C 1
ATOM 1649 O O . VAL A 1 211 ? 19.654 -14.080 -16.095 1.00 65.19 211 VAL A O 1
ATOM 1652 N N . LYS A 1 212 ? 21.198 -12.445 -16.121 1.00 70.69 212 LYS A N 1
ATOM 1653 C CA . LYS A 1 212 ? 21.210 -12.193 -14.678 1.00 70.69 212 LYS A CA 1
ATOM 1654 C C . LYS A 1 212 ? 20.903 -10.728 -14.429 1.00 70.69 212 LYS A C 1
ATOM 1656 O O . LYS A 1 212 ? 21.338 -9.869 -15.191 1.00 70.69 212 LYS A O 1
ATOM 1661 N N . PHE A 1 213 ? 20.195 -10.437 -13.349 1.00 73.19 213 PHE A N 1
ATOM 1662 C CA . PHE A 1 213 ? 19.935 -9.067 -12.927 1.00 73.19 213 PHE A CA 1
ATOM 1663 C C . PHE A 1 213 ? 20.803 -8.742 -11.717 1.00 73.19 213 PHE A C 1
ATOM 1665 O O . PHE A 1 213 ? 20.971 -9.560 -10.815 1.00 73.19 213 PHE A O 1
ATOM 1672 N N . THR A 1 214 ? 21.392 -7.551 -11.714 1.00 76.75 214 THR A N 1
ATOM 1673 C CA . THR A 1 214 ? 22.170 -7.042 -10.581 1.00 76.75 214 THR A CA 1
ATOM 1674 C C . THR A 1 214 ? 21.650 -5.681 -10.168 1.00 76.75 214 THR A C 1
ATOM 1676 O O . THR A 1 214 ? 21.284 -4.878 -11.029 1.00 76.75 214 THR A O 1
ATOM 1679 N N . GLN A 1 215 ? 21.665 -5.403 -8.870 1.00 79.00 215 GLN A N 1
ATOM 1680 C CA . GLN A 1 215 ? 21.305 -4.094 -8.351 1.00 79.00 215 GLN A CA 1
ATOM 1681 C C . GLN A 1 215 ? 22.385 -3.065 -8.702 1.00 79.00 215 GLN A C 1
ATOM 1683 O O . GLN A 1 215 ? 23.572 -3.300 -8.481 1.00 79.00 215 GLN A O 1
ATOM 1688 N N . ARG A 1 216 ? 21.968 -1.931 -9.267 1.00 74.94 216 ARG A N 1
ATOM 1689 C CA . ARG A 1 216 ? 22.817 -0.759 -9.523 1.00 74.94 216 ARG A CA 1
ATOM 1690 C C . ARG A 1 216 ? 22.669 0.283 -8.423 1.00 74.94 216 ARG A C 1
ATOM 1692 O O . ARG A 1 216 ? 23.660 0.876 -8.020 1.00 74.94 216 ARG A O 1
ATOM 1699 N N . CYS A 1 217 ? 21.439 0.526 -7.981 1.00 74.12 217 CYS A N 1
ATOM 1700 C CA . CYS A 1 217 ? 21.120 1.477 -6.922 1.00 74.12 217 CYS A CA 1
ATOM 1701 C C . CYS A 1 217 ? 19.903 1.001 -6.120 1.00 74.12 217 CYS A C 1
ATOM 1703 O O . CYS A 1 217 ? 19.229 0.038 -6.496 1.00 74.12 217 CYS A O 1
ATOM 1705 N N . GLN A 1 218 ? 19.621 1.663 -5.001 1.00 77.69 218 GLN A N 1
ATOM 1706 C CA . GLN A 1 218 ? 18.373 1.454 -4.271 1.00 77.69 218 GLN A CA 1
ATOM 1707 C C . GLN A 1 218 ? 17.205 2.066 -5.054 1.00 77.69 218 GLN A C 1
ATOM 1709 O O . GLN A 1 218 ? 17.339 3.138 -5.650 1.00 77.69 218 GLN A O 1
ATOM 1714 N N . ALA A 1 219 ? 16.076 1.362 -5.094 1.00 78.12 219 ALA A N 1
ATOM 1715 C CA . ALA A 1 219 ? 14.840 1.902 -5.642 1.00 78.12 219 ALA A CA 1
ATOM 1716 C C . ALA A 1 219 ? 14.208 2.835 -4.604 1.00 78.12 219 ALA A C 1
ATOM 1718 O O . ALA A 1 219 ? 14.123 2.482 -3.431 1.00 78.12 219 ALA A O 1
ATOM 1719 N N . HIS A 1 220 ? 13.771 4.017 -5.027 1.00 77.69 220 HIS A N 1
ATOM 1720 C CA . HIS A 1 220 ? 13.059 4.955 -4.164 1.00 77.69 220 HIS A CA 1
ATOM 1721 C C . HIS A 1 220 ? 11.974 5.695 -4.951 1.00 77.69 220 HIS A C 1
ATOM 1723 O O . HIS A 1 220 ? 12.077 5.850 -6.173 1.00 77.69 220 HIS A O 1
ATOM 1729 N N . GLY A 1 221 ? 10.951 6.184 -4.242 1.00 76.12 221 GLY A N 1
ATOM 1730 C CA . GLY A 1 221 ? 9.773 6.822 -4.841 1.00 76.12 221 GLY A CA 1
ATOM 1731 C C . GLY A 1 221 ? 10.099 8.032 -5.721 1.00 76.12 221 GLY A C 1
ATOM 1732 O O . GLY A 1 221 ? 9.426 8.267 -6.717 1.00 76.12 221 GLY A O 1
ATOM 1733 N N . GLY A 1 222 ? 11.185 8.753 -5.423 1.00 75.56 222 GLY A N 1
ATOM 1734 C CA . GLY A 1 222 ? 11.673 9.851 -6.270 1.00 75.56 222 GLY A CA 1
ATOM 1735 C C . GLY A 1 222 ? 12.041 9.426 -7.701 1.00 75.56 222 GLY A C 1
ATOM 1736 O O . GLY A 1 222 ? 11.694 10.129 -8.644 1.00 75.56 222 GLY A O 1
ATOM 1737 N N . ILE A 1 223 ? 12.672 8.257 -7.897 1.00 79.75 223 ILE A N 1
ATOM 1738 C CA . ILE A 1 223 ? 12.952 7.737 -9.252 1.00 79.75 223 ILE A CA 1
ATOM 1739 C C . ILE A 1 223 ? 11.646 7.348 -9.945 1.00 79.75 223 ILE A C 1
ATOM 1741 O O . ILE A 1 223 ? 11.492 7.601 -11.135 1.00 79.75 223 ILE A O 1
ATOM 1745 N N . THR A 1 224 ? 10.698 6.758 -9.215 1.00 84.19 224 THR A N 1
ATOM 1746 C CA . THR A 1 224 ? 9.371 6.437 -9.756 1.00 84.19 224 THR A CA 1
ATOM 1747 C C . THR A 1 224 ? 8.657 7.700 -10.249 1.00 84.19 224 THR A C 1
ATOM 1749 O O . THR A 1 224 ? 8.199 7.733 -11.391 1.00 84.19 224 THR A O 1
ATOM 1752 N N . ALA A 1 225 ? 8.603 8.746 -9.420 1.00 79.75 225 ALA A N 1
ATOM 1753 C CA . ALA A 1 225 ? 7.998 10.030 -9.765 1.00 79.75 225 ALA A CA 1
ATOM 1754 C C . ALA A 1 225 ? 8.693 10.667 -10.981 1.00 79.75 225 ALA A C 1
ATOM 1756 O O . ALA A 1 225 ? 8.033 11.101 -11.926 1.00 79.75 225 ALA A O 1
ATOM 1757 N N . PHE A 1 226 ? 10.029 10.628 -11.015 1.00 80.12 226 PHE A N 1
ATOM 1758 C CA . PHE A 1 226 ? 10.802 11.077 -12.168 1.00 80.12 226 PHE A CA 1
ATOM 1759 C C . PHE A 1 226 ? 10.437 10.308 -13.440 1.00 80.12 226 PHE A C 1
ATOM 1761 O O . PHE A 1 226 ? 10.123 10.931 -14.451 1.00 80.12 226 PHE A O 1
ATOM 1768 N N . LEU A 1 227 ? 10.422 8.973 -13.404 1.00 79.06 227 LEU A N 1
ATOM 1769 C CA . LEU A 1 227 ? 10.057 8.164 -14.565 1.00 79.06 227 LEU A CA 1
ATOM 1770 C C . LEU A 1 227 ? 8.647 8.491 -15.046 1.00 79.06 227 LEU A C 1
ATOM 1772 O O . LEU A 1 227 ? 8.479 8.735 -16.238 1.00 79.06 227 LEU A O 1
ATOM 1776 N N . LEU A 1 228 ? 7.668 8.599 -14.145 1.00 84.31 228 LEU A N 1
ATOM 1777 C CA . LEU A 1 228 ? 6.309 8.997 -14.509 1.00 84.31 228 LEU A CA 1
ATOM 1778 C C . LEU A 1 228 ? 6.266 10.371 -15.207 1.00 84.31 228 LEU A C 1
ATOM 1780 O O . LEU A 1 228 ? 5.571 10.534 -16.208 1.00 84.31 228 LEU A O 1
ATOM 1784 N N . SER A 1 229 ? 7.061 11.343 -14.749 1.00 80.50 229 SER A N 1
ATOM 1785 C CA . SER A 1 229 ? 7.126 12.688 -15.350 1.00 80.50 229 SER A CA 1
ATOM 1786 C C . SER A 1 229 ? 7.653 12.715 -16.796 1.00 80.50 229 SER A C 1
ATOM 1788 O O . SER A 1 229 ? 7.525 13.720 -17.508 1.00 80.50 229 SER A O 1
ATOM 1790 N N . THR A 1 230 ? 8.261 11.617 -17.257 1.00 79.12 230 THR A N 1
ATOM 1791 C CA . THR A 1 230 ? 8.761 11.492 -18.633 1.00 79.12 230 THR A CA 1
ATOM 1792 C C . THR A 1 230 ? 7.699 11.054 -19.638 1.00 79.12 230 THR A C 1
ATOM 1794 O O . THR A 1 230 ? 7.914 11.252 -20.833 1.00 79.12 230 THR A O 1
ATOM 1797 N N . PHE A 1 231 ? 6.553 10.538 -19.180 1.00 77.56 231 PHE A N 1
ATOM 1798 C CA . PHE A 1 231 ? 5.497 10.015 -20.048 1.00 77.56 231 PHE A CA 1
ATOM 1799 C C . PHE A 1 231 ? 4.779 11.151 -20.804 1.00 77.56 231 PHE A C 1
ATOM 1801 O O . PHE A 1 231 ? 4.291 12.091 -20.164 1.00 77.56 231 PHE A O 1
ATOM 1808 N N . PRO A 1 232 ? 4.688 11.103 -22.147 1.00 79.50 232 PRO A N 1
ATOM 1809 C CA . PRO A 1 232 ? 3.886 12.015 -22.955 1.00 79.50 232 PRO A CA 1
ATOM 1810 C C . PRO A 1 232 ? 2.488 12.321 -22.409 1.00 79.50 232 PRO A C 1
ATOM 1812 O O . PRO A 1 232 ? 2.157 13.499 -22.272 1.00 79.50 232 PRO A O 1
ATOM 1815 N N . ALA A 1 233 ? 1.688 11.310 -22.047 1.00 80.38 233 ALA A N 1
ATOM 1816 C CA . ALA A 1 233 ? 0.339 11.538 -21.528 1.00 80.38 233 ALA A CA 1
ATOM 1817 C C . ALA A 1 233 ? 0.359 12.248 -20.168 1.00 80.38 233 ALA A C 1
ATOM 1819 O O . ALA A 1 233 ? -0.524 13.054 -19.885 1.00 80.38 233 ALA A O 1
ATOM 1820 N N . PHE A 1 234 ? 1.390 12.008 -19.349 1.00 83.81 234 PHE A N 1
ATOM 1821 C CA . PHE A 1 234 ? 1.573 12.730 -18.093 1.00 83.81 234 PHE A CA 1
ATOM 1822 C C . PHE A 1 234 ? 1.899 14.199 -18.359 1.00 83.81 234 PHE A C 1
ATOM 1824 O O . PHE A 1 234 ? 1.260 15.082 -17.797 1.00 83.81 234 PHE A O 1
ATOM 1831 N N . ARG A 1 235 ? 2.841 14.482 -19.266 1.00 81.50 235 ARG A N 1
ATOM 1832 C CA . ARG A 1 235 ? 3.236 15.853 -19.635 1.00 81.50 235 ARG A CA 1
ATOM 1833 C C . ARG A 1 235 ? 2.106 16.641 -20.287 1.00 81.50 235 ARG A C 1
ATOM 1835 O O . ARG A 1 235 ? 2.006 17.840 -20.048 1.00 81.50 235 ARG A O 1
ATOM 1842 N N . ALA A 1 236 ? 1.253 15.972 -21.058 1.00 79.69 236 ALA A N 1
ATOM 1843 C CA . ALA A 1 236 ? 0.094 16.575 -21.709 1.00 79.69 236 ALA A CA 1
ATOM 1844 C C . ALA A 1 236 ? -0.966 17.094 -20.720 1.00 79.69 236 ALA A C 1
ATOM 1846 O O . ALA A 1 236 ? -1.795 17.908 -21.108 1.00 79.69 236 ALA A O 1
ATOM 1847 N N . MET A 1 237 ? -0.921 16.682 -19.446 1.00 79.81 237 MET A N 1
ATOM 1848 C CA . MET A 1 237 ? -1.780 17.257 -18.400 1.00 79.81 237 MET A CA 1
ATOM 1849 C C . MET A 1 237 ? -1.399 18.705 -18.045 1.00 79.81 237 MET A C 1
ATOM 1851 O O . MET A 1 237 ? -2.170 19.404 -17.392 1.00 79.81 237 MET A O 1
ATOM 1855 N N . LYS A 1 238 ? -0.217 19.175 -18.469 1.00 75.25 238 LYS A N 1
ATOM 1856 C CA . LYS A 1 238 ? 0.253 20.539 -18.222 1.00 75.25 238 LYS A CA 1
ATOM 1857 C C . LYS A 1 238 ? -0.486 21.530 -19.126 1.00 75.25 238 LYS A C 1
ATOM 1859 O O . LYS A 1 238 ? -0.554 21.323 -20.334 1.00 75.25 238 LYS A O 1
ATOM 1864 N N . GLY A 1 239 ? -0.980 22.630 -18.555 1.00 69.25 239 GLY A N 1
ATOM 1865 C CA . GLY A 1 239 ? -1.650 23.703 -19.308 1.00 69.25 239 GLY A CA 1
ATOM 1866 C C . GLY A 1 239 ? -2.951 24.215 -18.688 1.00 69.25 239 GLY A C 1
ATOM 1867 O O . GLY A 1 239 ? -3.482 25.224 -19.141 1.00 69.25 239 GLY A O 1
ATOM 1868 N N . THR A 1 240 ? -3.445 23.560 -17.638 1.00 77.19 240 THR A N 1
ATOM 1869 C CA . THR A 1 240 ? -4.540 24.049 -16.788 1.00 77.19 240 THR A CA 1
ATOM 1870 C C . THR A 1 240 ? -4.094 24.011 -15.327 1.00 77.19 240 THR A C 1
ATOM 1872 O O . THR A 1 240 ? -3.281 23.162 -14.962 1.00 77.19 240 THR A O 1
ATOM 1875 N N . ALA A 1 241 ? -4.614 24.916 -14.491 1.00 81.12 241 ALA A N 1
ATOM 1876 C CA . ALA A 1 241 ? -4.269 24.958 -13.065 1.00 81.12 241 ALA A CA 1
ATOM 1877 C C . ALA A 1 241 ? -4.593 23.625 -12.360 1.00 81.12 241 ALA A C 1
ATOM 1879 O O . ALA A 1 241 ? -3.777 23.111 -11.599 1.00 81.12 241 ALA A O 1
ATOM 1880 N N . GLU A 1 242 ? -5.736 23.021 -12.699 1.00 83.19 242 GLU A N 1
ATOM 1881 C CA . GLU A 1 242 ? -6.154 21.710 -12.187 1.00 83.19 242 GLU A CA 1
ATOM 1882 C C . GLU A 1 242 ? -5.200 20.587 -12.626 1.00 83.19 242 GLU A C 1
ATOM 1884 O O . GLU A 1 242 ? -4.812 19.743 -11.820 1.00 83.19 242 GLU A O 1
ATOM 1889 N N . GLY A 1 243 ? -4.764 20.583 -13.890 1.00 83.56 243 GLY A N 1
ATOM 1890 C CA . GLY A 1 243 ? -3.830 19.581 -14.407 1.00 83.56 243 GLY A CA 1
ATOM 1891 C C . GLY A 1 243 ? -2.444 19.650 -13.759 1.00 83.56 243 GLY A C 1
ATOM 1892 O O . GLY A 1 243 ? -1.845 18.614 -13.465 1.00 83.56 243 GLY A O 1
ATOM 1893 N N . GLU A 1 244 ? -1.945 20.855 -13.476 1.00 83.19 244 GLU A N 1
ATOM 1894 C CA . GLU A 1 244 ? -0.675 21.054 -12.764 1.00 83.19 244 GLU A CA 1
ATOM 1895 C C . GLU A 1 244 ? -0.761 20.607 -11.297 1.00 83.19 244 GLU A C 1
ATOM 1897 O O . GLU A 1 244 ? 0.155 19.955 -10.784 1.00 83.19 244 GLU A O 1
ATOM 1902 N N . GLU A 1 245 ? -1.883 20.886 -10.631 1.00 85.88 245 GLU A N 1
ATOM 1903 C CA . GLU A 1 245 ? -2.138 20.413 -9.270 1.00 85.88 245 GLU A CA 1
ATOM 1904 C C . GLU A 1 245 ? -2.233 18.881 -9.205 1.00 85.88 245 GLU A C 1
ATOM 1906 O O . GLU A 1 245 ? -1.650 18.252 -8.313 1.00 85.88 245 GLU A O 1
ATOM 1911 N N . LEU A 1 246 ? -2.894 18.254 -10.181 1.00 86.06 246 LEU A N 1
ATOM 1912 C CA . LEU A 1 246 ? -2.990 16.797 -10.294 1.00 86.06 246 LEU A CA 1
ATOM 1913 C C . LEU A 1 246 ? -1.629 16.146 -10.563 1.00 86.06 246 LEU A C 1
ATOM 1915 O O . LEU A 1 246 ? -1.290 15.147 -9.923 1.00 86.06 246 LEU A O 1
ATOM 1919 N N . GLN A 1 247 ? -0.811 16.727 -11.449 1.00 87.38 247 GLN A N 1
ATOM 1920 C CA . GLN A 1 247 ? 0.565 16.272 -11.671 1.00 87.38 247 GLN A CA 1
ATOM 1921 C C . GLN A 1 247 ? 1.362 16.295 -10.368 1.00 87.38 247 GLN A C 1
ATOM 1923 O O . GLN A 1 247 ? 1.967 15.289 -9.992 1.00 87.38 247 GLN A O 1
ATOM 1928 N N . ARG A 1 248 ? 1.330 17.421 -9.648 1.00 86.25 248 ARG A N 1
ATOM 1929 C CA . ARG A 1 248 ? 2.022 17.566 -8.365 1.00 86.25 248 ARG A CA 1
ATOM 1930 C C . ARG A 1 248 ? 1.527 16.544 -7.341 1.00 86.25 248 ARG A C 1
ATOM 1932 O O . ARG A 1 248 ? 2.339 15.916 -6.667 1.00 86.25 248 ARG A O 1
ATOM 1939 N N . THR A 1 249 ? 0.216 16.348 -7.257 1.00 87.69 249 THR A N 1
ATOM 1940 C CA . THR A 1 249 ? -0.426 15.384 -6.354 1.00 87.69 249 THR A CA 1
ATOM 1941 C C . THR A 1 249 ? 0.075 13.960 -6.598 1.00 87.69 249 THR A C 1
ATOM 1943 O O . THR A 1 249 ? 0.506 13.290 -5.659 1.00 87.69 249 THR A O 1
ATOM 1946 N N . LEU A 1 250 ? 0.094 13.515 -7.860 1.00 88.94 250 LEU A N 1
ATOM 1947 C CA . LEU A 1 250 ? 0.583 12.186 -8.242 1.00 88.94 250 LEU A CA 1
ATOM 1948 C C . LEU A 1 250 ? 2.070 12.000 -7.921 1.00 88.94 250 LEU A C 1
ATOM 1950 O O . LEU A 1 250 ? 2.459 10.953 -7.403 1.00 88.94 250 LEU A O 1
ATOM 1954 N N . LEU A 1 251 ? 2.902 13.007 -8.202 1.00 88.88 251 LEU A N 1
ATOM 1955 C CA . LEU A 1 251 ? 4.340 12.944 -7.926 1.00 88.88 251 LEU A CA 1
ATOM 1956 C C . LEU A 1 251 ? 4.623 12.872 -6.423 1.00 88.88 251 LEU A C 1
ATOM 1958 O O . LEU A 1 251 ? 5.431 12.045 -6.002 1.00 88.88 251 LEU A O 1
ATOM 1962 N N . ILE A 1 252 ? 3.922 13.672 -5.610 1.00 86.62 252 ILE A N 1
ATOM 1963 C CA . ILE A 1 252 ? 4.035 13.629 -4.145 1.00 86.62 252 ILE A CA 1
ATOM 1964 C C . ILE A 1 252 ? 3.602 12.255 -3.626 1.00 86.62 252 ILE A C 1
ATOM 1966 O O . ILE A 1 252 ? 4.356 11.620 -2.888 1.00 86.62 252 ILE A O 1
ATOM 1970 N N . ALA A 1 253 ? 2.434 11.760 -4.046 1.00 87.50 253 ALA A N 1
ATOM 1971 C CA . ALA A 1 253 ? 1.936 10.458 -3.611 1.00 87.50 253 ALA A CA 1
ATOM 1972 C C . ALA A 1 253 ? 2.934 9.333 -3.935 1.00 87.50 253 ALA A C 1
ATOM 1974 O O . ALA A 1 253 ? 3.272 8.531 -3.070 1.00 87.50 253 ALA A O 1
ATOM 1975 N N . LEU A 1 254 ? 3.492 9.311 -5.150 1.00 88.19 254 LEU A N 1
ATOM 1976 C CA . LEU A 1 254 ? 4.471 8.299 -5.558 1.00 88.19 254 LEU A CA 1
ATOM 1977 C C . LEU A 1 254 ? 5.832 8.452 -4.879 1.00 88.19 254 LEU A C 1
ATOM 1979 O O . LEU A 1 254 ? 6.487 7.445 -4.602 1.00 88.19 254 LEU A O 1
ATOM 1983 N N . ARG A 1 255 ? 6.266 9.680 -4.586 1.00 84.00 255 ARG A N 1
ATOM 1984 C CA . ARG A 1 255 ? 7.519 9.934 -3.867 1.00 84.00 255 ARG A CA 1
ATOM 1985 C C . ARG A 1 255 ? 7.468 9.377 -2.447 1.00 84.00 255 ARG A C 1
ATOM 1987 O O . ARG A 1 255 ? 8.439 8.755 -2.019 1.00 84.00 255 ARG A O 1
ATOM 1994 N N . TYR A 1 256 ? 6.341 9.571 -1.764 1.00 82.75 256 TYR A N 1
ATOM 1995 C CA . TYR A 1 256 ? 6.161 9.243 -0.349 1.00 82.75 256 TYR A CA 1
ATOM 1996 C C . TYR A 1 256 ? 5.375 7.954 -0.096 1.00 82.75 256 TYR A C 1
ATOM 1998 O O . TYR A 1 256 ? 5.170 7.597 1.060 1.00 82.75 256 TYR A O 1
ATOM 2006 N N . HIS A 1 257 ? 4.981 7.207 -1.134 1.00 84.50 257 HIS A N 1
ATOM 2007 C CA . HIS A 1 257 ? 4.199 5.981 -0.945 1.00 84.50 257 HIS A CA 1
ATOM 2008 C C . HIS A 1 257 ? 4.899 4.967 -0.025 1.00 84.50 257 HIS A C 1
ATOM 2010 O O . HIS A 1 257 ? 4.229 4.273 0.721 1.00 84.50 257 HIS A O 1
ATOM 2016 N N . ALA A 1 258 ? 6.233 4.870 -0.054 1.00 78.00 258 ALA A N 1
ATOM 2017 C CA . ALA A 1 258 ? 6.981 3.952 0.808 1.00 78.00 258 ALA A CA 1
ATOM 2018 C C . ALA A 1 258 ? 7.145 4.482 2.246 1.00 78.00 258 ALA A C 1
ATOM 2020 O O . ALA A 1 258 ? 7.363 3.705 3.172 1.00 78.00 258 ALA A O 1
ATOM 2021 N N . THR A 1 259 ? 7.023 5.797 2.445 1.00 78.12 259 THR A N 1
ATOM 2022 C CA . THR A 1 259 ? 7.149 6.472 3.744 1.00 78.12 259 THR A CA 1
ATOM 2023 C C . THR A 1 259 ? 5.990 7.454 3.972 1.00 78.12 259 THR A C 1
ATOM 2025 O O . THR A 1 259 ? 6.204 8.668 4.005 1.00 78.12 259 THR A O 1
ATOM 2028 N N . PRO A 1 260 ? 4.751 6.963 4.196 1.00 74.69 260 PRO A N 1
ATOM 2029 C CA . PRO A 1 260 ? 3.571 7.828 4.318 1.00 74.69 260 PRO A CA 1
ATOM 2030 C C . PRO A 1 260 ? 3.666 8.860 5.451 1.00 74.69 260 PRO A C 1
ATOM 2032 O O . PRO A 1 260 ? 3.099 9.941 5.361 1.00 74.69 260 PRO A O 1
ATOM 2035 N N . HIS A 1 261 ? 4.418 8.560 6.514 1.00 69.56 261 HIS A N 1
ATOM 2036 C CA . HIS A 1 261 ? 4.636 9.466 7.648 1.00 69.56 261 HIS A CA 1
ATOM 2037 C C . HIS A 1 261 ? 5.478 10.706 7.296 1.00 69.56 261 HIS A C 1
ATOM 2039 O O . HIS A 1 261 ? 5.482 11.673 8.051 1.00 69.56 261 HIS A O 1
ATOM 2045 N N . GLN A 1 262 ? 6.199 10.682 6.171 1.00 75.50 262 GLN A N 1
ATOM 2046 C CA . GLN A 1 262 ? 6.988 11.813 5.666 1.00 75.50 262 GLN A CA 1
ATOM 2047 C C . GLN A 1 262 ? 6.210 12.660 4.654 1.00 75.50 262 GLN A C 1
ATOM 2049 O O . GLN A 1 262 ? 6.768 13.603 4.089 1.00 75.50 262 GLN A O 1
ATOM 2054 N N . LEU A 1 263 ? 4.943 12.318 4.395 1.00 77.38 263 LEU A N 1
ATOM 2055 C CA . LEU A 1 263 ? 4.089 13.061 3.484 1.00 77.38 263 LEU A CA 1
ATOM 2056 C C . LEU A 1 263 ? 3.942 14.510 4.000 1.00 77.38 263 LEU A C 1
ATOM 2058 O O . LEU A 1 263 ? 3.598 14.709 5.168 1.00 77.38 263 LEU A O 1
ATOM 2062 N N . PRO A 1 264 ? 4.238 15.534 3.178 1.00 76.75 264 PRO A N 1
ATOM 2063 C CA . PRO A 1 264 ? 4.205 16.923 3.627 1.00 76.75 264 PRO A CA 1
ATOM 2064 C C . PRO A 1 264 ? 2.817 17.323 4.139 1.00 76.75 264 PRO A C 1
ATOM 2066 O O . PRO A 1 264 ? 1.829 17.065 3.465 1.00 76.75 264 PRO A O 1
ATOM 2069 N N . LEU A 1 265 ? 2.735 18.040 5.266 1.00 70.56 265 LEU A N 1
ATOM 2070 C CA . LEU A 1 265 ? 1.455 18.505 5.838 1.00 70.56 265 LEU A CA 1
ATOM 2071 C C . LEU A 1 265 ? 0.628 19.371 4.869 1.00 70.56 265 LEU A C 1
ATOM 2073 O O . LEU A 1 265 ? -0.594 19.389 4.945 1.00 70.56 265 LEU A O 1
ATOM 2077 N N . ASN A 1 266 ? 1.298 20.052 3.935 1.00 72.12 266 ASN A N 1
ATOM 2078 C CA . ASN A 1 266 ? 0.675 20.887 2.904 1.00 72.12 266 ASN A CA 1
ATOM 2079 C C . ASN A 1 266 ? 0.327 20.105 1.620 1.00 72.12 266 ASN A C 1
ATOM 2081 O O . ASN A 1 266 ? 0.112 20.712 0.571 1.00 72.12 266 ASN A O 1
ATOM 2085 N N . SER A 1 267 ? 0.362 18.770 1.645 1.00 77.25 267 SER A N 1
ATOM 2086 C CA . SER A 1 267 ? -0.054 17.946 0.509 1.00 77.25 267 SER A CA 1
ATOM 2087 C C . SER A 1 267 ? -1.558 18.058 0.270 1.00 77.25 267 SER A C 1
ATOM 2089 O O . SER A 1 267 ? -2.333 18.188 1.218 1.00 77.25 267 SER A O 1
ATOM 2091 N N . THR A 1 268 ? -1.978 17.911 -0.983 1.00 81.69 268 THR A N 1
ATOM 2092 C CA . THR A 1 268 ? -3.395 17.805 -1.335 1.00 81.69 268 THR A CA 1
ATOM 2093 C C . THR A 1 268 ? -4.033 16.574 -0.668 1.00 81.69 268 THR A C 1
ATOM 2095 O O . THR A 1 268 ? -3.371 15.540 -0.528 1.00 81.69 268 THR A O 1
ATOM 2098 N N . PRO A 1 269 ? -5.319 16.634 -0.270 1.00 84.50 269 PRO A N 1
ATOM 2099 C CA . PRO A 1 269 ? -6.008 15.500 0.358 1.00 84.50 269 PRO A CA 1
ATOM 2100 C C . PRO A 1 269 ? -6.009 14.255 -0.541 1.00 84.50 269 PRO A C 1
ATOM 2102 O O . PRO A 1 269 ? -5.822 13.140 -0.057 1.00 84.50 269 PRO A O 1
ATOM 2105 N N . LEU A 1 270 ? -6.086 14.459 -1.859 1.00 87.06 270 LEU A N 1
ATOM 2106 C CA . LEU A 1 270 ? -5.983 13.400 -2.861 1.00 87.06 270 LEU A CA 1
ATOM 2107 C C . LEU A 1 270 ? -4.622 12.677 -2.833 1.00 87.06 270 LEU A C 1
ATOM 2109 O O . LEU A 1 270 ? -4.561 11.487 -3.123 1.00 87.06 270 LEU A O 1
ATOM 2113 N N . ALA A 1 271 ? -3.519 13.342 -2.460 1.00 86.81 271 ALA A N 1
ATOM 2114 C CA . ALA A 1 271 ? -2.216 12.676 -2.351 1.00 86.81 271 ALA A CA 1
ATOM 2115 C C . ALA A 1 271 ? -2.223 11.622 -1.238 1.00 86.81 271 ALA A C 1
ATOM 2117 O O . ALA A 1 271 ? -1.715 10.517 -1.427 1.00 86.81 271 ALA A O 1
ATOM 2118 N N . ARG A 1 272 ? -2.822 11.963 -0.091 1.00 85.50 272 ARG A N 1
ATOM 2119 C CA . ARG A 1 272 ? -2.980 11.044 1.038 1.00 85.50 272 ARG A CA 1
ATOM 2120 C C . ARG A 1 272 ? -3.919 9.897 0.678 1.00 85.50 272 ARG A C 1
ATOM 2122 O O . ARG A 1 272 ? -3.565 8.748 0.908 1.00 85.50 272 ARG A O 1
ATOM 2129 N N . GLU A 1 273 ? -5.041 10.209 0.032 1.00 87.50 273 GLU A N 1
ATOM 2130 C CA . GLU A 1 273 ? -5.984 9.207 -0.474 1.00 87.50 273 GLU A CA 1
ATOM 2131 C C . GLU A 1 273 ? -5.291 8.206 -1.412 1.00 87.50 273 GLU A C 1
ATOM 2133 O O . GLU A 1 273 ? -5.379 6.999 -1.205 1.00 87.50 273 GLU A O 1
ATOM 2138 N N . ILE A 1 274 ? -4.508 8.682 -2.386 1.00 91.69 274 ILE A N 1
ATOM 2139 C CA . ILE A 1 274 ? -3.766 7.808 -3.304 1.00 91.69 274 ILE A CA 1
ATOM 2140 C C . ILE A 1 274 ? -2.796 6.894 -2.551 1.00 91.69 274 ILE A C 1
ATOM 2142 O O . ILE A 1 274 ? -2.728 5.703 -2.859 1.00 91.69 274 ILE A O 1
ATOM 2146 N N . VAL A 1 275 ? -2.047 7.422 -1.577 1.00 89.25 275 VAL A N 1
ATOM 2147 C CA . VAL A 1 275 ? -1.129 6.610 -0.765 1.00 89.25 275 VAL A CA 1
ATOM 2148 C C . VAL A 1 275 ? -1.900 5.547 0.019 1.00 89.25 275 VAL A C 1
ATOM 2150 O O . VAL A 1 275 ? -1.524 4.378 -0.032 1.00 89.25 275 VAL A O 1
ATOM 2153 N N . ASP A 1 276 ? -3.007 5.907 0.659 1.00 84.00 276 ASP A N 1
ATOM 2154 C CA . ASP A 1 276 ? -3.837 4.970 1.421 1.00 84.00 276 ASP A CA 1
ATOM 2155 C C . ASP A 1 276 ? -4.406 3.851 0.531 1.00 84.00 276 ASP A C 1
ATOM 2157 O O . ASP A 1 276 ? -4.345 2.669 0.876 1.00 84.00 276 ASP A O 1
ATOM 2161 N N . TYR A 1 277 ? -4.893 4.190 -0.665 1.00 88.81 277 TYR A N 1
ATOM 2162 C CA . TYR A 1 277 ? -5.391 3.204 -1.628 1.00 88.81 277 TYR A CA 1
ATOM 2163 C C . TYR A 1 277 ? -4.285 2.290 -2.157 1.00 88.81 277 TYR A C 1
ATOM 2165 O O . TYR A 1 277 ? -4.529 1.098 -2.353 1.00 88.81 277 TYR A O 1
ATOM 2173 N N . LEU A 1 278 ? -3.073 2.809 -2.391 1.00 89.31 278 LEU A N 1
ATOM 2174 C CA . LEU A 1 278 ? -1.930 1.984 -2.795 1.00 89.31 278 LEU A CA 1
ATOM 2175 C C . LEU A 1 278 ? -1.647 0.907 -1.749 1.00 89.31 278 LEU A C 1
ATOM 2177 O O . LEU A 1 278 ? -1.554 -0.267 -2.099 1.00 89.31 278 LEU A O 1
ATOM 2181 N N . TRP A 1 279 ? -1.592 1.300 -0.478 1.00 83.69 279 TRP A N 1
ATOM 2182 C CA . TRP A 1 279 ? -1.365 0.382 0.634 1.00 83.69 279 TRP A CA 1
ATOM 2183 C C . TRP A 1 279 ? -2.500 -0.632 0.790 1.00 83.69 279 TRP A C 1
ATOM 2185 O O . TRP A 1 279 ? -2.231 -1.819 0.979 1.00 83.69 279 TRP A O 1
ATOM 2195 N N . ARG A 1 280 ? -3.760 -0.209 0.621 1.00 80.19 280 ARG A N 1
ATOM 2196 C CA . ARG A 1 280 ? -4.913 -1.123 0.579 1.00 80.19 280 ARG A CA 1
ATOM 2197 C C . ARG A 1 280 ? -4.792 -2.148 -0.548 1.00 80.19 280 ARG A C 1
ATOM 2199 O O . ARG A 1 280 ? -5.042 -3.331 -0.324 1.00 80.19 280 ARG A O 1
ATOM 2206 N N . ALA A 1 281 ? -4.392 -1.715 -1.742 1.00 84.00 281 ALA A N 1
ATOM 2207 C CA . ALA A 1 281 ? -4.212 -2.610 -2.878 1.00 84.00 281 ALA A CA 1
ATOM 2208 C C . ALA A 1 281 ? -3.066 -3.607 -2.646 1.00 84.00 281 ALA A C 1
ATOM 2210 O O . ALA A 1 281 ? -3.209 -4.782 -2.973 1.00 84.00 281 ALA A O 1
ATOM 2211 N N . ASP A 1 282 ? -1.949 -3.177 -2.052 1.00 81.19 282 ASP A N 1
ATOM 2212 C CA . ASP A 1 282 ? -0.858 -4.088 -1.688 1.00 81.19 282 ASP A CA 1
ATOM 2213 C C . ASP A 1 282 ? -1.273 -5.090 -0.603 1.00 81.19 282 ASP A C 1
ATOM 2215 O O . ASP A 1 282 ? -0.942 -6.267 -0.719 1.00 81.19 282 ASP A O 1
ATOM 2219 N N . ALA A 1 283 ? -2.040 -4.663 0.404 1.00 72.06 283 ALA A N 1
ATOM 2220 C CA . ALA A 1 283 ? -2.554 -5.554 1.444 1.00 72.06 283 ALA A CA 1
ATOM 2221 C C . ALA A 1 283 ? -3.493 -6.630 0.862 1.00 72.06 283 ALA A C 1
ATOM 2223 O O . ALA A 1 283 ? -3.355 -7.813 1.171 1.00 72.06 283 ALA A O 1
ATOM 2224 N N . GLN A 1 284 ? -4.402 -6.246 -0.044 1.00 75.38 284 GLN A N 1
ATOM 2225 C CA . GLN A 1 284 ? -5.280 -7.195 -0.741 1.00 75.38 284 GLN A CA 1
ATOM 2226 C C . GLN A 1 284 ? -4.503 -8.144 -1.670 1.00 75.38 284 GLN A C 1
ATOM 2228 O O . GLN A 1 284 ? -4.882 -9.307 -1.802 1.00 75.38 284 GLN A O 1
ATOM 2233 N N . LEU A 1 285 ? -3.409 -7.684 -2.290 1.00 75.25 285 LEU A N 1
ATOM 2234 C CA . LEU A 1 285 ? -2.518 -8.542 -3.081 1.00 75.25 285 LEU A CA 1
ATOM 2235 C C . LEU A 1 285 ? -1.741 -9.540 -2.226 1.00 75.25 285 LEU A C 1
ATOM 2237 O O . LEU A 1 285 ? -1.516 -10.665 -2.668 1.00 75.25 285 LEU A O 1
ATOM 2241 N N . GLN A 1 286 ? -1.302 -9.113 -1.043 1.00 68.50 286 GLN A N 1
ATOM 2242 C CA . GLN A 1 286 ? -0.544 -9.949 -0.122 1.00 68.50 286 GLN A CA 1
ATOM 2243 C C . GLN A 1 286 ? -1.408 -11.034 0.518 1.00 68.50 286 GLN A C 1
ATOM 2245 O O . GLN A 1 286 ? -0.832 -12.028 0.937 1.00 68.50 286 GLN A O 1
ATOM 2250 N N . GLN A 1 287 ? -2.745 -10.877 0.537 1.00 60.03 287 GLN A N 1
ATOM 2251 C CA . GLN A 1 287 ? -3.692 -11.811 1.166 1.00 60.03 287 GLN A CA 1
ATOM 2252 C C . GLN A 1 287 ? -3.098 -12.381 2.455 1.00 60.03 287 GLN A C 1
ATOM 2254 O O . GLN A 1 287 ? -2.884 -13.585 2.522 1.00 60.03 287 GLN A O 1
ATOM 2259 N N . LEU A 1 288 ? -2.745 -11.497 3.401 1.00 50.25 288 LEU A N 1
ATOM 2260 C CA . LEU A 1 288 ? -2.050 -11.861 4.638 1.00 50.25 288 LEU A CA 1
ATOM 2261 C C . LEU A 1 288 ? -2.681 -13.123 5.224 1.00 50.25 288 LEU A C 1
ATOM 2263 O O . LEU A 1 288 ? -3.808 -13.092 5.729 1.00 50.25 288 LEU A O 1
ATOM 2267 N N . ASP A 1 289 ? -1.965 -14.240 5.093 1.00 41.62 289 ASP A N 1
ATOM 2268 C CA . ASP A 1 289 ? -2.356 -15.484 5.725 1.00 41.62 289 ASP A CA 1
ATOM 2269 C C . ASP A 1 289 ? -2.366 -15.193 7.224 1.00 41.62 289 ASP A C 1
ATOM 2271 O O . ASP A 1 289 ? -1.413 -14.631 7.765 1.00 41.62 289 ASP A O 1
ATOM 2275 N N . VAL A 1 290 ? -3.434 -15.590 7.918 1.00 43.44 290 VAL A N 1
ATOM 2276 C CA . VAL A 1 290 ? -3.608 -15.367 9.369 1.00 43.44 290 VAL A CA 1
ATOM 2277 C C . VAL A 1 290 ? -2.384 -15.842 10.179 1.00 43.44 290 VAL A C 1
ATOM 2279 O O . VAL A 1 290 ? -2.110 -15.335 11.257 1.00 43.44 290 VAL A O 1
ATOM 2282 N N . ARG A 1 291 ? -1.580 -16.750 9.610 1.00 41.62 291 ARG A N 1
ATOM 2283 C CA . ARG A 1 291 ? -0.317 -17.258 10.161 1.00 41.62 291 ARG A CA 1
ATOM 2284 C C . ARG A 1 291 ? 0.832 -16.242 10.233 1.00 41.62 291 ARG A C 1
ATOM 2286 O O . ARG A 1 291 ? 1.740 -16.458 11.029 1.00 41.62 291 ARG A O 1
ATOM 2293 N N . GLU A 1 292 ? 0.834 -15.183 9.422 1.00 47.53 292 GLU A N 1
ATOM 2294 C CA . GLU A 1 292 ? 1.850 -14.115 9.489 1.00 47.53 292 GLU A CA 1
ATOM 2295 C C . GLU A 1 292 ? 1.513 -13.068 10.566 1.00 47.53 292 GLU A C 1
ATOM 2297 O O . GLU A 1 292 ? 2.417 -12.463 11.136 1.00 47.53 292 GLU A O 1
ATOM 2302 N N . LEU A 1 293 ? 0.229 -12.912 10.921 1.00 53.19 293 LEU A N 1
ATOM 2303 C CA . LEU A 1 293 ? -0.215 -12.076 12.049 1.00 53.19 293 LEU A CA 1
ATOM 2304 C C . LEU A 1 293 ? 0.263 -12.623 13.403 1.00 53.19 293 LEU A C 1
ATOM 2306 O O . LEU A 1 293 ? 0.565 -11.850 14.307 1.00 53.19 293 LEU A O 1
ATOM 2310 N N . ASP A 1 294 ? 0.387 -13.945 13.528 1.00 54.19 294 ASP A N 1
ATOM 2311 C CA . ASP A 1 294 ? 0.890 -14.607 14.739 1.00 54.19 294 ASP A CA 1
ATOM 2312 C C . ASP A 1 294 ? 2.410 -14.432 14.947 1.00 54.19 294 ASP A C 1
ATOM 2314 O O . ASP A 1 294 ? 2.948 -14.871 15.963 1.00 54.19 294 ASP A O 1
ATOM 2318 N N . GLN A 1 295 ? 3.109 -13.781 14.009 1.00 58.78 295 GLN A N 1
ATOM 2319 C CA . GLN A 1 295 ? 4.555 -13.527 14.046 1.00 58.78 295 GLN A CA 1
ATOM 2320 C C . GLN A 1 295 ? 4.893 -12.042 14.242 1.00 58.78 295 GLN A C 1
ATOM 2322 O O . GLN A 1 295 ? 5.949 -11.592 13.802 1.00 58.78 295 GLN A O 1
ATOM 2327 N N . MET A 1 296 ? 4.016 -11.254 14.873 1.00 66.69 296 MET A N 1
ATOM 2328 C CA . MET A 1 296 ? 4.384 -9.882 15.233 1.00 66.69 296 MET A CA 1
ATOM 2329 C C . MET A 1 296 ? 5.541 -9.885 16.237 1.00 66.69 296 MET A C 1
ATOM 2331 O O . MET A 1 296 ? 5.449 -10.473 17.317 1.00 66.69 296 MET A O 1
ATOM 2335 N N . ASP A 1 297 ? 6.623 -9.191 15.887 1.00 73.81 297 ASP A N 1
ATOM 2336 C CA . ASP A 1 297 ? 7.779 -9.033 16.766 1.00 73.81 297 ASP A CA 1
ATOM 2337 C C . ASP A 1 297 ? 7.408 -8.212 18.013 1.00 73.81 297 ASP A C 1
ATOM 2339 O O . ASP A 1 297 ? 6.526 -7.347 17.981 1.00 73.81 297 ASP A O 1
ATOM 2343 N N . ALA A 1 298 ? 8.129 -8.420 19.119 1.00 74.88 298 ALA A N 1
ATOM 2344 C CA . ALA A 1 298 ? 7.890 -7.698 20.372 1.00 74.88 298 ALA A CA 1
ATOM 2345 C C . ALA A 1 298 ? 7.948 -6.164 20.205 1.00 74.88 298 ALA A C 1
ATOM 2347 O O . ALA A 1 298 ? 7.178 -5.447 20.839 1.00 74.88 298 ALA A O 1
ATOM 2348 N N . GLU A 1 299 ? 8.808 -5.664 19.311 1.00 78.62 299 GLU A N 1
ATOM 2349 C CA . GLU A 1 299 ? 8.888 -4.236 18.973 1.00 78.62 299 GLU A CA 1
ATOM 2350 C C . GLU A 1 299 ? 7.614 -3.726 18.283 1.00 78.62 299 GLU A C 1
ATOM 2352 O O . GLU A 1 299 ? 7.152 -2.624 18.570 1.00 78.62 299 GLU A O 1
ATOM 2357 N N . GLN A 1 300 ? 7.005 -4.532 17.407 1.00 74.88 300 GLN A N 1
ATOM 2358 C CA . GLN A 1 300 ? 5.768 -4.168 16.709 1.00 74.88 300 GLN A CA 1
ATOM 2359 C C . GLN A 1 300 ? 4.567 -4.167 17.658 1.00 74.88 300 GLN A C 1
ATOM 2361 O O . GLN A 1 300 ? 3.678 -3.324 17.528 1.00 74.88 300 GLN A O 1
ATOM 2366 N N . LEU A 1 301 ? 4.544 -5.089 18.626 1.00 76.31 301 LEU A N 1
ATOM 2367 C CA . LEU A 1 301 ? 3.530 -5.123 19.681 1.00 76.31 301 LEU A CA 1
ATOM 2368 C C . LEU A 1 301 ? 3.651 -3.913 20.617 1.00 76.31 301 LEU A C 1
ATOM 2370 O O . LEU A 1 301 ? 2.639 -3.287 20.935 1.00 76.31 301 LEU A O 1
ATOM 2374 N N . ASP A 1 302 ? 4.870 -3.532 21.004 1.00 79.88 302 ASP A N 1
ATOM 2375 C CA . ASP A 1 302 ? 5.101 -2.336 21.824 1.00 79.88 302 ASP A CA 1
ATOM 2376 C C . ASP A 1 302 ? 4.750 -1.043 21.066 1.00 79.88 302 ASP A C 1
ATOM 2378 O O . ASP A 1 302 ? 4.111 -0.133 21.611 1.00 79.88 302 ASP A O 1
ATOM 2382 N N . GLU A 1 303 ? 5.068 -0.985 19.768 1.00 82.00 303 GLU A N 1
ATOM 2383 C CA . GLU A 1 303 ? 4.664 0.118 18.897 1.00 82.00 303 GLU A CA 1
ATOM 2384 C C . GLU A 1 303 ? 3.136 0.211 18.778 1.00 82.00 303 GLU A C 1
ATOM 2386 O O . GLU A 1 303 ? 2.574 1.302 18.911 1.00 82.00 303 GLU A O 1
ATOM 2391 N N . LEU A 1 304 ? 2.450 -0.918 18.570 1.00 81.69 304 LEU A N 1
ATOM 2392 C CA . LEU A 1 304 ? 0.990 -0.991 18.521 1.00 81.69 304 LEU A CA 1
ATOM 2393 C C . LEU A 1 304 ? 0.374 -0.497 19.833 1.00 81.69 304 LEU A C 1
ATOM 2395 O O . LEU A 1 304 ? -0.511 0.360 19.810 1.00 81.69 304 LEU A O 1
ATOM 2399 N N . ARG A 1 305 ? 0.874 -0.980 20.974 1.00 81.88 305 ARG A N 1
ATOM 2400 C CA . ARG A 1 305 ? 0.412 -0.579 22.307 1.00 81.88 305 ARG A CA 1
ATOM 2401 C C . ARG A 1 305 ? 0.577 0.919 22.535 1.00 81.88 305 ARG A C 1
ATOM 2403 O O . ARG A 1 305 ? -0.369 1.583 22.961 1.00 81.88 305 ARG A O 1
ATOM 2410 N N . THR A 1 306 ? 1.750 1.461 22.218 1.00 83.94 306 THR A N 1
ATOM 2411 C CA . THR A 1 306 ? 2.045 2.893 22.361 1.00 83.94 306 THR A CA 1
ATOM 2412 C C . THR A 1 306 ? 1.131 3.735 21.477 1.00 83.94 306 THR A C 1
ATOM 2414 O O . THR A 1 306 ? 0.584 4.748 21.920 1.00 83.94 306 THR A O 1
ATOM 2417 N N . ASN A 1 307 ? 0.915 3.300 20.235 1.00 82.50 307 ASN A N 1
ATOM 2418 C CA . ASN A 1 307 ? 0.067 4.012 19.292 1.00 82.50 307 ASN A CA 1
ATOM 2419 C C . ASN A 1 307 ? -1.397 4.000 19.750 1.00 82.50 307 ASN A C 1
ATOM 2421 O O . ASN A 1 307 ? -2.003 5.062 19.873 1.00 82.50 307 ASN A O 1
ATOM 2425 N N . MET A 1 308 ? -1.931 2.836 20.133 1.00 82.75 308 MET A N 1
ATOM 2426 C CA . MET A 1 308 ? -3.286 2.734 20.683 1.00 82.75 308 MET A CA 1
ATOM 2427 C C . MET A 1 308 ? -3.462 3.601 21.929 1.00 82.75 308 MET A C 1
ATOM 2429 O O . MET A 1 308 ? -4.430 4.349 22.006 1.00 82.75 308 MET A O 1
ATOM 2433 N N . ALA A 1 309 ? -2.511 3.574 22.866 1.00 81.94 309 ALA A N 1
ATOM 2434 C CA . ALA A 1 309 ? -2.578 4.397 24.070 1.00 81.94 309 ALA A CA 1
ATOM 2435 C C . ALA A 1 309 ? -2.590 5.903 23.760 1.00 81.94 309 ALA A C 1
ATOM 2437 O O . ALA A 1 309 ? -3.304 6.656 24.421 1.00 81.94 309 ALA A O 1
ATOM 2438 N N . SER A 1 310 ? -1.835 6.342 22.748 1.00 82.56 310 SER A N 1
ATOM 2439 C CA . SER A 1 310 ? -1.808 7.749 22.332 1.00 82.56 310 SER A CA 1
ATOM 2440 C C . SER A 1 310 ? -3.110 8.210 21.668 1.00 82.56 310 SER A C 1
ATOM 2442 O O . SER A 1 310 ? -3.519 9.354 21.857 1.00 82.56 310 SER A O 1
ATOM 2444 N N . GLN A 1 311 ? -3.779 7.317 20.931 1.00 82.38 311 GLN A N 1
ATOM 2445 C CA . GLN A 1 311 ? -5.002 7.621 20.179 1.00 82.38 311 GLN A CA 1
ATOM 2446 C C . GLN A 1 311 ? -6.281 7.377 20.995 1.00 82.38 311 GLN A C 1
ATOM 2448 O O . GLN A 1 311 ? -7.336 7.918 20.667 1.00 82.38 311 GLN A O 1
ATOM 2453 N N . TRP A 1 312 ? -6.198 6.603 22.082 1.00 84.50 312 TRP A N 1
ATOM 2454 C CA . TRP A 1 312 ? -7.346 6.228 22.910 1.00 84.50 312 TRP A CA 1
ATOM 2455 C C . TRP A 1 312 ? -8.180 7.422 23.406 1.00 84.50 312 TRP A C 1
ATOM 2457 O O . TRP A 1 312 ? -9.403 7.377 23.272 1.00 84.50 312 TRP A O 1
ATOM 2467 N N . PRO A 1 313 ? -7.591 8.531 23.904 1.00 81.38 313 PRO A N 1
ATOM 2468 C CA . PRO A 1 313 ? -8.381 9.682 24.338 1.00 81.38 313 PRO A CA 1
ATOM 2469 C C . PRO A 1 313 ? -9.142 10.360 23.192 1.00 81.38 313 PRO A C 1
ATOM 2471 O O . PRO A 1 313 ? -10.250 10.848 23.402 1.00 81.38 313 PRO A O 1
ATOM 2474 N N . ALA A 1 314 ? -8.565 10.401 21.986 1.00 79.19 314 ALA A N 1
ATOM 2475 C CA . ALA A 1 314 ? -9.230 10.956 20.808 1.00 79.19 314 ALA A CA 1
ATOM 2476 C C . ALA A 1 314 ? -10.426 10.084 20.407 1.00 79.19 314 ALA A C 1
ATOM 2478 O O . ALA A 1 314 ? -11.529 10.599 20.249 1.00 79.19 314 ALA A O 1
ATOM 2479 N N . LEU A 1 315 ? -10.229 8.762 20.386 1.00 83.56 315 LEU A N 1
ATOM 2480 C CA . LEU A 1 315 ? -11.286 7.788 20.130 1.00 83.56 315 LEU A CA 1
ATOM 2481 C C . LEU A 1 315 ? -12.446 7.949 21.121 1.00 83.56 315 LEU A C 1
ATOM 2483 O O . LEU A 1 315 ? -13.596 8.062 20.713 1.00 83.56 315 LEU A O 1
ATOM 2487 N N . LEU A 1 316 ? -12.152 8.037 22.421 1.00 82.62 316 LEU A N 1
ATOM 2488 C CA . LEU A 1 316 ? -13.167 8.236 23.460 1.00 82.62 316 LEU A CA 1
ATOM 2489 C C . LEU A 1 316 ? -13.974 9.536 23.287 1.00 82.62 316 LEU A C 1
ATOM 2491 O O . LEU A 1 316 ? -15.156 9.561 23.623 1.00 82.62 316 LEU A O 1
ATOM 2495 N N . ASN A 1 317 ? -13.357 10.605 22.775 1.00 78.25 317 ASN A N 1
ATOM 2496 C CA . ASN A 1 317 ? -14.036 11.880 22.524 1.00 78.25 317 ASN A CA 1
ATOM 2497 C C . ASN A 1 317 ? -14.976 11.837 21.309 1.00 78.25 317 ASN A C 1
ATOM 2499 O O . ASN A 1 317 ? -15.982 12.550 21.300 1.00 78.25 317 ASN A O 1
ATOM 2503 N N . GLU A 1 318 ? -14.643 11.034 20.297 1.00 78.69 318 GLU A N 1
ATOM 2504 C CA . GLU A 1 318 ? -15.448 10.859 19.081 1.00 78.69 318 GLU A CA 1
ATOM 2505 C C . GLU A 1 318 ? -16.642 9.918 19.286 1.00 78.69 318 GLU A C 1
ATOM 2507 O O . GLU A 1 318 ? -17.608 9.969 18.527 1.00 78.69 318 GLU A O 1
ATOM 2512 N N . LEU A 1 319 ? -16.606 9.071 20.317 1.00 80.38 319 LEU A N 1
ATOM 2513 C CA . LEU A 1 319 ? -17.704 8.163 20.625 1.00 80.38 319 LEU A CA 1
ATOM 2514 C C . LEU A 1 319 ? -18.931 8.915 21.152 1.00 80.38 319 LEU A C 1
ATOM 2516 O O . LEU A 1 319 ? -18.886 9.586 22.189 1.00 80.38 319 LEU A O 1
ATOM 2520 N N . GLU A 1 320 ? -20.060 8.689 20.484 1.00 81.56 320 GLU A N 1
ATOM 2521 C CA . GLU A 1 320 ? -21.385 9.155 20.891 1.00 81.56 320 GLU A CA 1
ATOM 2522 C C . GLU A 1 320 ? -22.273 7.944 21.222 1.00 81.56 320 GLU A C 1
ATOM 2524 O O . GLU A 1 320 ? -22.860 7.338 20.323 1.00 81.56 320 GLU A O 1
ATOM 2529 N N . PRO A 1 321 ? -22.336 7.525 22.503 1.00 82.69 321 PRO A N 1
ATOM 2530 C CA . PRO A 1 321 ? -23.177 6.411 22.921 1.00 82.69 321 PRO A CA 1
ATOM 2531 C C . PRO A 1 321 ? -24.658 6.723 22.695 1.00 82.69 321 PRO A C 1
ATOM 2533 O O . PRO A 1 321 ? -25.177 7.717 23.207 1.00 82.69 321 PRO A O 1
ATOM 2536 N N . ALA A 1 322 ? -25.348 5.858 21.956 1.00 82.81 322 ALA A N 1
ATOM 2537 C CA . ALA A 1 322 ? -26.783 5.965 21.749 1.00 82.81 322 ALA A CA 1
ATOM 2538 C C . ALA A 1 322 ? -27.567 5.443 22.964 1.00 82.81 322 ALA A C 1
ATOM 2540 O O . ALA A 1 322 ? -27.077 4.630 23.755 1.00 82.81 322 ALA A O 1
ATOM 2541 N N . SER A 1 323 ? -28.815 5.899 23.072 1.00 78.50 323 SER A N 1
ATOM 2542 C CA . SER A 1 323 ? -29.787 5.473 24.090 1.00 78.50 323 SER A CA 1
ATOM 2543 C C . SER A 1 323 ? -30.901 4.577 23.534 1.00 78.50 323 SER A C 1
ATOM 2545 O O . SER A 1 323 ? -31.746 4.125 24.300 1.00 78.50 323 SER A O 1
ATOM 2547 N N . SER A 1 324 ? -30.897 4.301 22.223 1.00 78.81 324 SER A N 1
ATOM 2548 C CA . SER A 1 324 ? -31.854 3.435 21.525 1.00 78.81 324 SER A CA 1
ATOM 2549 C C . SER A 1 324 ? -31.149 2.382 20.667 1.00 78.81 324 SER A C 1
ATOM 2551 O O . SER A 1 324 ? -30.052 2.595 20.136 1.00 78.81 324 SER A O 1
ATOM 2553 N N . LEU A 1 325 ? -31.798 1.224 20.532 1.00 77.31 325 LEU A N 1
ATOM 2554 C CA . LEU A 1 325 ? -31.326 0.116 19.710 1.00 77.31 325 LEU A CA 1
ATOM 2555 C C . LEU A 1 325 ? -31.943 0.195 18.304 1.00 77.31 325 LEU A C 1
ATOM 2557 O O . LEU A 1 325 ? -33.009 -0.362 18.059 1.00 77.31 325 LEU A O 1
ATOM 2561 N N . ASP A 1 326 ? -31.257 0.866 17.381 1.00 78.38 326 ASP A N 1
ATOM 2562 C CA . ASP A 1 326 ? -31.603 0.905 15.959 1.00 78.38 326 ASP A CA 1
ATOM 2563 C C . ASP A 1 326 ? -30.658 -0.004 15.154 1.00 78.38 326 ASP A C 1
ATOM 2565 O O . ASP A 1 326 ? -29.570 -0.373 15.607 1.00 78.38 326 ASP A O 1
ATOM 2569 N N . SER A 1 327 ? -31.028 -0.357 13.917 1.00 66.06 327 SER A N 1
ATOM 2570 C CA . SER A 1 327 ? -30.217 -1.247 13.064 1.00 66.06 327 SER A CA 1
ATOM 2571 C C . SER A 1 327 ? -28.797 -0.720 12.802 1.00 66.06 327 SER A C 1
ATOM 2573 O O . SER A 1 327 ? -27.890 -1.503 12.525 1.00 66.06 327 SER A O 1
ATOM 2575 N N . GLY A 1 328 ? -28.597 0.598 12.905 1.00 72.75 328 GLY A N 1
ATOM 2576 C CA . GLY A 1 328 ? -27.308 1.270 12.740 1.00 72.75 328 GLY A CA 1
ATOM 2577 C C . GLY A 1 328 ? -26.532 1.525 14.035 1.00 72.75 328 GLY A C 1
ATOM 2578 O O . GLY A 1 328 ? -25.435 2.071 13.961 1.00 72.75 328 GLY A O 1
ATOM 2579 N N . THR A 1 329 ? -27.053 1.161 15.213 1.00 79.69 329 THR A N 1
ATOM 2580 C CA . THR A 1 329 ? -26.402 1.515 16.479 1.00 79.69 329 THR A CA 1
ATOM 2581 C C . THR A 1 329 ? -25.080 0.767 16.654 1.00 79.69 329 THR A C 1
ATOM 2583 O O . THR A 1 329 ? -25.026 -0.471 16.656 1.00 79.69 329 THR A O 1
ATOM 2586 N N . THR A 1 330 ? -24.002 1.536 16.807 1.00 83.06 330 THR A N 1
ATOM 2587 C CA . THR A 1 330 ? -22.623 1.058 16.965 1.00 83.06 330 THR A CA 1
ATOM 2588 C C . THR A 1 330 ? -22.119 1.151 18.401 1.00 83.06 330 THR A C 1
ATOM 2590 O O . THR A 1 330 ? -21.332 0.300 18.804 1.00 83.06 330 THR A O 1
ATOM 2593 N N . CYS A 1 331 ? -22.591 2.132 19.174 1.00 86.81 331 CYS A N 1
ATOM 2594 C CA . CYS A 1 331 ? -22.212 2.388 20.564 1.00 86.81 331 CYS A CA 1
ATOM 2595 C C . CYS A 1 331 ? -23.473 2.586 21.421 1.00 86.81 331 CYS A C 1
ATOM 2597 O O . CYS A 1 331 ? -24.363 3.330 21.014 1.00 86.81 331 CYS A O 1
ATOM 2599 N N . LEU A 1 332 ? -23.554 1.951 22.590 1.00 88.06 332 LEU A N 1
ATOM 2600 C CA . LEU A 1 332 ? -24.687 2.033 23.519 1.00 88.06 332 LEU A CA 1
ATOM 2601 C C . LEU A 1 332 ? -24.232 2.408 24.924 1.00 88.06 332 LEU A C 1
ATOM 2603 O O . LEU A 1 332 ? -23.219 1.904 25.408 1.00 88.06 332 LEU A O 1
ATOM 2607 N N . LYS A 1 333 ? -25.037 3.229 25.602 1.00 87.25 333 LYS A N 1
ATOM 2608 C CA . LYS A 1 333 ? -24.943 3.455 27.048 1.00 87.25 333 LYS A CA 1
ATOM 2609 C C . LYS A 1 333 ? -26.117 2.783 27.755 1.00 87.25 333 LYS A C 1
ATOM 2611 O O . LYS A 1 333 ? -27.274 3.051 27.431 1.00 87.25 333 LYS A O 1
ATOM 2616 N N . LEU A 1 334 ? -25.816 1.959 28.749 1.00 84.88 334 LEU A N 1
ATOM 2617 C CA . LEU A 1 334 ? -26.808 1.231 29.539 1.00 84.88 334 LEU A CA 1
ATOM 2618 C C . LEU A 1 334 ? -27.145 1.944 30.856 1.00 84.88 334 LEU A C 1
ATOM 2620 O O . LEU A 1 334 ? -26.455 2.879 31.273 1.00 84.88 334 LEU A O 1
ATOM 2624 N N . ALA A 1 335 ? -28.220 1.497 31.513 1.00 79.75 335 ALA A N 1
ATOM 2625 C CA . ALA A 1 335 ? -28.716 2.052 32.775 1.00 79.75 335 ALA A CA 1
ATOM 2626 C C . ALA A 1 335 ? -27.719 1.941 33.942 1.00 79.75 335 ALA A C 1
ATOM 2628 O O . ALA A 1 335 ? -27.718 2.791 34.830 1.00 79.75 335 ALA A O 1
ATOM 2629 N N . ASP A 1 336 ? -26.842 0.935 33.928 1.00 78.38 336 ASP A N 1
ATOM 2630 C CA . ASP A 1 336 ? -25.750 0.774 34.900 1.00 78.38 336 ASP A CA 1
ATOM 2631 C C . ASP A 1 336 ? -24.597 1.780 34.678 1.00 78.38 336 ASP A C 1
ATOM 2633 O O . ASP A 1 336 ? -23.620 1.799 35.426 1.00 78.38 336 ASP A O 1
ATOM 2637 N N . GLY A 1 337 ? -24.706 2.628 33.650 1.00 76.75 337 GLY A N 1
ATOM 2638 C CA . GLY A 1 337 ? -23.699 3.608 33.261 1.00 76.75 337 GLY A CA 1
ATOM 2639 C C . GLY A 1 337 ? -22.566 3.027 32.417 1.00 76.75 337 GLY A C 1
ATOM 2640 O O . GLY A 1 337 ? -21.652 3.771 32.056 1.00 76.75 337 GLY A O 1
ATOM 2641 N N . SER A 1 338 ? -22.607 1.735 32.082 1.00 84.69 338 SER A N 1
ATOM 2642 C CA . SER A 1 338 ? -21.602 1.114 31.227 1.00 84.69 338 SER A CA 1
ATOM 2643 C C . SER A 1 338 ? -21.793 1.489 29.755 1.00 84.69 338 SER A C 1
ATOM 2645 O O . SER A 1 338 ? -22.910 1.716 29.279 1.00 84.69 338 SER A O 1
ATOM 2647 N N . VAL A 1 339 ? -20.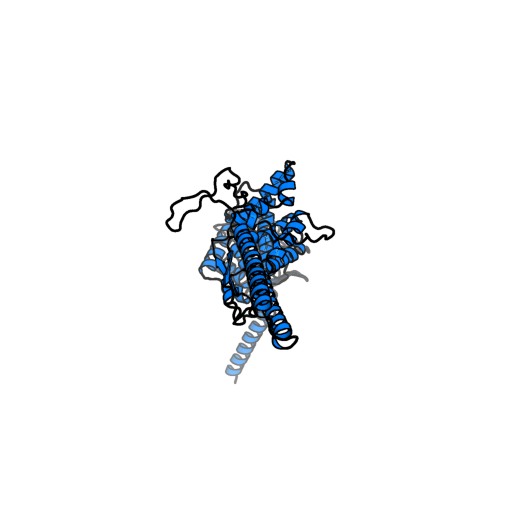674 1.574 29.030 1.00 87.94 339 VAL A N 1
ATOM 2648 C CA . VAL A 1 339 ? -20.649 1.907 27.602 1.00 87.94 339 VAL A CA 1
ATOM 2649 C C . VAL A 1 339 ? -20.128 0.718 26.813 1.00 87.94 339 VAL A C 1
ATOM 2651 O O . VAL A 1 339 ? -19.068 0.165 27.120 1.00 87.94 339 VAL A O 1
ATOM 2654 N N . TRP A 1 340 ? -20.886 0.349 25.788 1.00 89.00 340 TRP A N 1
ATOM 2655 C CA . TRP A 1 340 ? -20.664 -0.824 24.960 1.00 89.00 340 TRP A CA 1
ATOM 2656 C C . TRP A 1 340 ? -20.498 -0.429 23.505 1.00 89.00 340 TRP A C 1
ATOM 2658 O O . TRP A 1 340 ? -21.288 0.348 22.978 1.00 89.00 340 TRP A O 1
ATOM 2668 N N . LEU A 1 341 ? -19.493 -0.985 22.840 1.00 88.81 341 LEU A N 1
ATOM 2669 C CA . LEU A 1 341 ? -19.148 -0.643 21.463 1.00 88.81 341 LEU A CA 1
ATOM 2670 C C . LEU A 1 341 ? -19.055 -1.906 20.610 1.00 88.81 341 LEU A C 1
ATOM 2672 O O . LEU A 1 341 ? -18.392 -2.863 21.001 1.00 88.81 341 LEU A O 1
ATOM 2676 N N . LYS A 1 342 ? -19.672 -1.916 19.426 1.00 87.06 342 LYS A N 1
ATOM 2677 C CA . LYS A 1 342 ? -19.492 -3.007 18.459 1.00 87.06 342 LYS A CA 1
ATOM 2678 C C . LYS A 1 342 ? -18.032 -3.121 18.038 1.00 87.06 342 LYS A C 1
ATOM 2680 O O . LYS A 1 342 ? -17.392 -2.117 17.726 1.00 87.06 342 LYS A O 1
ATOM 2685 N N . GLN A 1 343 ? -17.546 -4.354 17.928 1.00 86.12 343 GLN A N 1
ATOM 2686 C CA . GLN A 1 343 ? -16.204 -4.652 17.430 1.00 86.12 343 GLN A CA 1
ATOM 2687 C C . GLN A 1 343 ? -15.923 -3.974 16.082 1.00 86.12 343 GLN A C 1
ATOM 2689 O O . GLN A 1 343 ? -14.902 -3.310 15.918 1.00 86.12 343 GLN A O 1
ATOM 2694 N N . GLU A 1 344 ? -16.850 -4.100 15.133 1.00 81.00 344 GLU A N 1
ATOM 2695 C CA . GLU A 1 344 ? -16.732 -3.514 13.793 1.00 81.00 344 GLU A CA 1
ATOM 2696 C C . GLU A 1 344 ? -16.572 -1.989 13.863 1.00 81.00 344 GLU A C 1
ATOM 2698 O O . GLU A 1 344 ? -15.716 -1.414 13.192 1.00 81.00 344 GLU A O 1
ATOM 2703 N N . ALA A 1 345 ? -17.335 -1.332 14.739 1.00 81.00 345 ALA A N 1
ATOM 2704 C CA . ALA A 1 345 ? -17.267 0.111 14.925 1.00 81.00 345 ALA A CA 1
ATOM 2705 C C . ALA A 1 345 ? -15.924 0.552 15.514 1.00 81.00 345 ALA A C 1
ATOM 2707 O O . ALA A 1 345 ? -15.336 1.518 15.030 1.00 81.00 345 ALA A O 1
ATOM 2708 N N . LEU A 1 346 ? -15.402 -0.180 16.505 1.00 83.81 346 LEU A N 1
ATOM 2709 C CA . LEU A 1 346 ? -14.074 0.107 17.041 1.00 83.81 346 LEU A CA 1
ATOM 2710 C C . LEU A 1 346 ? -13.002 -0.044 15.960 1.00 83.81 346 LEU A C 1
ATOM 2712 O O . LEU A 1 346 ? -12.137 0.816 15.848 1.00 83.81 346 LEU A O 1
ATOM 2716 N N . LEU A 1 347 ? -13.068 -1.099 15.144 1.00 81.81 347 LEU A N 1
ATOM 2717 C CA . LEU A 1 347 ? -12.121 -1.310 14.050 1.00 81.81 347 LEU A CA 1
ATOM 2718 C C . LEU A 1 347 ? -12.184 -0.186 13.013 1.00 81.81 347 LEU A C 1
ATOM 2720 O O . LEU A 1 347 ? -11.138 0.286 12.576 1.00 81.81 347 LEU A O 1
ATOM 2724 N N . HIS A 1 348 ? -13.383 0.281 12.663 1.00 77.94 348 HIS A N 1
ATOM 2725 C CA . HIS A 1 348 ? -13.569 1.416 11.759 1.00 77.94 348 HIS A CA 1
ATOM 2726 C C . HIS A 1 348 ? -12.932 2.710 12.279 1.00 77.94 348 HIS A C 1
ATOM 2728 O O . HIS A 1 348 ? -12.346 3.443 11.484 1.00 77.94 348 HIS A O 1
ATOM 2734 N N . VAL A 1 349 ? -13.023 2.983 13.584 1.00 77.62 349 VAL A N 1
ATOM 2735 C CA . VAL A 1 349 ? -12.438 4.189 14.196 1.00 77.62 349 VAL A CA 1
ATOM 2736 C C . VAL A 1 349 ? -10.935 4.023 14.436 1.00 77.62 349 VAL A C 1
ATOM 2738 O O . VAL A 1 349 ? -10.159 4.944 14.205 1.00 77.62 349 VAL A O 1
ATOM 2741 N N . LEU A 1 350 ? -10.492 2.835 14.845 1.00 79.19 350 LEU A N 1
ATOM 2742 C CA . LEU A 1 350 ? -9.094 2.562 15.169 1.00 79.19 350 LEU A CA 1
ATOM 2743 C C . LEU A 1 350 ? -8.212 2.465 13.917 1.00 79.19 350 LEU A C 1
ATOM 2745 O O . LEU A 1 350 ? -7.110 3.008 13.898 1.00 79.19 350 LEU A O 1
ATOM 2749 N N . ALA A 1 351 ? -8.682 1.799 12.859 1.00 76.31 351 ALA A N 1
ATOM 2750 C CA . ALA A 1 351 ? -7.914 1.570 11.635 1.00 76.31 351 ALA A CA 1
ATOM 2751 C C . ALA A 1 351 ? -7.285 2.836 11.011 1.00 76.31 351 ALA A C 1
ATOM 2753 O O . ALA A 1 351 ? -6.098 2.782 10.685 1.00 76.31 351 ALA A O 1
ATOM 2754 N N . PRO A 1 352 ? -8.000 3.969 10.834 1.00 71.75 352 PRO A N 1
ATOM 2755 C CA . PRO A 1 352 ? -7.410 5.191 10.279 1.00 71.75 352 PRO A CA 1
ATOM 2756 C C . PRO A 1 352 ? -6.439 5.904 11.233 1.00 71.75 352 PRO A C 1
ATOM 2758 O O . PRO A 1 352 ? -5.629 6.706 10.769 1.00 71.75 352 PRO A O 1
ATOM 2761 N N . LEU A 1 353 ? -6.510 5.631 12.540 1.00 73.94 353 LEU A N 1
ATOM 2762 C CA . LEU A 1 353 ? -5.643 6.238 13.557 1.00 73.94 353 LEU A CA 1
ATOM 2763 C C . LEU A 1 353 ? -4.308 5.495 13.708 1.00 73.94 353 LEU A C 1
ATOM 2765 O O . LEU A 1 353 ? -3.326 6.064 14.188 1.00 73.94 353 LEU A O 1
ATOM 2769 N N . LEU A 1 354 ? -4.249 4.231 13.286 1.00 74.81 354 LEU A N 1
ATOM 2770 C CA . LEU A 1 354 ? -3.020 3.446 13.297 1.00 74.81 354 LEU A CA 1
ATOM 2771 C C . LEU A 1 354 ? -2.052 3.893 12.194 1.00 74.81 354 LEU A C 1
ATOM 2773 O O . LEU A 1 354 ? -2.438 4.356 11.120 1.00 74.81 354 LEU A O 1
ATOM 2777 N N . LYS A 1 355 ? -0.751 3.696 12.444 1.00 74.31 355 LYS A N 1
ATOM 2778 C CA . LYS A 1 355 ? 0.280 3.910 11.418 1.00 74.31 355 LYS A CA 1
ATOM 2779 C C . LYS A 1 355 ? 0.009 2.998 10.209 1.00 74.31 355 LYS A C 1
ATOM 2781 O O . LYS A 1 355 ? -0.317 1.830 10.418 1.00 74.31 355 LYS A O 1
ATOM 2786 N N . PRO A 1 356 ? 0.226 3.463 8.962 1.00 67.75 356 PRO A N 1
ATOM 2787 C CA . PRO A 1 356 ? -0.013 2.659 7.758 1.00 67.75 356 PRO A CA 1
ATOM 2788 C C . PRO A 1 356 ? 0.720 1.312 7.739 1.00 67.75 356 PRO A C 1
ATOM 2790 O O . PRO A 1 356 ? 0.156 0.325 7.278 1.00 67.75 356 PRO A O 1
ATOM 2793 N N . THR A 1 357 ? 1.929 1.252 8.309 1.00 68.38 357 THR A N 1
ATOM 2794 C CA . THR A 1 357 ? 2.707 0.016 8.512 1.00 68.38 357 THR A CA 1
ATOM 2795 C C . THR A 1 357 ? 1.950 -0.999 9.355 1.00 68.38 357 THR A C 1
ATOM 2797 O O . THR A 1 357 ? 1.686 -2.099 8.886 1.00 68.38 357 THR A O 1
ATOM 2800 N N . LEU A 1 358 ? 1.512 -0.602 10.551 1.00 72.94 358 LEU A N 1
ATOM 2801 C CA . LEU A 1 358 ? 0.713 -1.450 11.436 1.00 72.94 358 LEU A CA 1
ATOM 2802 C C . LEU A 1 358 ? -0.634 -1.808 10.806 1.00 72.94 358 LEU A C 1
ATOM 2804 O O . LEU A 1 358 ? -1.075 -2.946 10.909 1.00 72.94 358 LEU A O 1
ATOM 2808 N N . ARG A 1 359 ? -1.273 -0.863 10.110 1.00 73.50 359 ARG A N 1
ATOM 2809 C CA . ARG A 1 359 ? -2.538 -1.099 9.405 1.00 73.50 359 ARG A CA 1
ATOM 2810 C C . ARG A 1 359 ? -2.387 -2.151 8.305 1.00 73.50 359 ARG A C 1
ATOM 2812 O O . ARG A 1 359 ? -3.286 -2.967 8.131 1.00 73.50 359 ARG A O 1
ATOM 2819 N N . GLN A 1 360 ? -1.262 -2.145 7.586 1.00 68.94 360 GLN A N 1
ATOM 2820 C CA . GLN A 1 360 ? -0.926 -3.171 6.601 1.00 68.94 360 GLN A CA 1
ATOM 2821 C C . GLN A 1 360 ? -0.675 -4.513 7.270 1.00 68.94 360 GLN A C 1
ATOM 2823 O O . GLN A 1 360 ? -1.361 -5.455 6.907 1.00 68.94 360 GLN A O 1
ATOM 2828 N N . THR A 1 361 ? 0.220 -4.590 8.260 1.00 70.25 361 THR A N 1
ATOM 2829 C CA . THR A 1 361 ? 0.518 -5.842 8.979 1.00 70.25 361 THR A CA 1
ATOM 2830 C C . THR A 1 361 ? -0.740 -6.464 9.576 1.00 70.25 361 THR A C 1
ATOM 2832 O O . THR A 1 361 ? -0.950 -7.667 9.483 1.00 70.25 361 THR A O 1
ATOM 2835 N N . LEU A 1 362 ? -1.614 -5.630 10.142 1.00 71.19 362 LEU A N 1
ATOM 2836 C CA . LEU A 1 362 ? -2.860 -6.067 10.755 1.00 71.19 362 LEU A CA 1
ATOM 2837 C C . LEU A 1 362 ? -3.994 -6.286 9.741 1.00 71.19 362 LEU A C 1
ATOM 2839 O O . LEU A 1 362 ? -5.083 -6.674 10.141 1.00 71.19 362 LEU A O 1
ATOM 2843 N N . GLY A 1 363 ? -3.799 -6.012 8.448 1.00 69.62 363 GLY A N 1
ATOM 2844 C CA . GLY A 1 363 ? -4.841 -6.162 7.426 1.00 69.62 363 GLY A CA 1
ATOM 2845 C C . GLY A 1 363 ? -6.051 -5.226 7.587 1.00 69.62 363 GLY A C 1
ATOM 2846 O O . GLY A 1 363 ? -7.087 -5.450 6.971 1.00 69.62 363 GLY A O 1
ATOM 2847 N N . LEU A 1 364 ? -5.935 -4.141 8.360 1.00 72.81 364 LEU A N 1
ATOM 2848 C CA . LEU A 1 364 ? -7.033 -3.240 8.757 1.00 72.81 364 LEU A CA 1
ATOM 2849 C C . LEU A 1 364 ? -7.460 -2.243 7.657 1.00 72.81 364 LEU A C 1
ATOM 2851 O O . LEU A 1 364 ? -7.970 -1.150 7.926 1.00 72.81 364 LEU A O 1
ATOM 2855 N N . TRP A 1 365 ? -7.212 -2.575 6.393 1.00 65.19 365 TRP A N 1
ATOM 2856 C CA . TRP A 1 365 ? -7.635 -1.769 5.245 1.00 65.19 365 TRP A CA 1
ATOM 2857 C C . TRP A 1 365 ? -9.050 -2.121 4.766 1.00 65.19 365 TRP A C 1
ATOM 2859 O O . TRP A 1 365 ? -9.682 -1.284 4.121 1.00 65.19 365 TRP A O 1
ATOM 2869 N N . ASP A 1 366 ? -9.555 -3.307 5.125 1.00 59.09 366 ASP A N 1
ATOM 2870 C CA . ASP A 1 366 ? -10.938 -3.745 4.906 1.00 59.09 366 ASP A CA 1
ATOM 2871 C C . ASP A 1 366 ? -11.597 -4.085 6.251 1.00 59.09 366 ASP A C 1
ATOM 2873 O O . ASP A 1 366 ? -11.552 -5.210 6.739 1.00 59.09 366 ASP A O 1
ATOM 2877 N N . THR A 1 367 ? -12.219 -3.090 6.882 1.00 57.03 367 THR A N 1
ATOM 2878 C CA . THR A 1 367 ? -12.956 -3.273 8.145 1.00 57.03 367 THR A CA 1
ATOM 2879 C C . THR A 1 367 ? -14.390 -3.769 7.929 1.00 57.03 367 THR A C 1
ATOM 2881 O O . THR A 1 367 ? -15.114 -3.978 8.893 1.00 57.03 367 THR A O 1
ATOM 2884 N N . SER A 1 368 ? -14.803 -3.989 6.674 1.00 51.44 368 SER A N 1
ATOM 2885 C CA . SER A 1 368 ? -16.136 -4.474 6.289 1.00 51.44 368 SER A CA 1
ATOM 2886 C C . SER A 1 368 ? -16.332 -5.989 6.456 1.00 51.44 368 SER A C 1
ATOM 2888 O O . SER A 1 368 ? -17.372 -6.517 6.067 1.00 51.44 368 SER A O 1
ATOM 2890 N N . GLY A 1 369 ? -15.331 -6.709 6.974 1.00 44.69 369 GLY A N 1
ATOM 2891 C CA . GLY A 1 369 ? -15.429 -8.139 7.262 1.00 44.69 369 GLY A CA 1
ATOM 2892 C C . GLY A 1 369 ? -16.266 -8.376 8.516 1.00 44.69 369 GLY A C 1
ATOM 2893 O O . GLY A 1 369 ? -15.838 -8.013 9.607 1.00 44.69 369 GLY A O 1
ATOM 2894 N N . GLY A 1 370 ? -17.455 -8.960 8.348 1.00 52.50 370 GLY A N 1
ATOM 2895 C CA . GLY A 1 370 ? -18.396 -9.191 9.445 1.00 52.50 370 GLY A CA 1
ATOM 2896 C C . GLY A 1 370 ? -17.841 -10.035 10.597 1.00 52.50 370 GLY A C 1
ATOM 2897 O O . GLY A 1 370 ? -16.886 -10.780 10.413 1.00 52.50 370 GLY A O 1
ATOM 2898 N N . LEU A 1 371 ? -18.498 -9.933 11.757 1.00 54.38 371 LEU A N 1
ATOM 2899 C CA . LEU A 1 371 ? -18.402 -10.724 13.003 1.00 54.38 371 LEU A CA 1
ATOM 2900 C C . LEU A 1 371 ? -17.002 -11.011 13.600 1.00 54.38 371 LEU A C 1
ATOM 2902 O O . LEU A 1 371 ? -16.875 -10.839 14.806 1.00 54.38 371 LEU A O 1
ATOM 2906 N N . GLN A 1 372 ? -15.953 -11.403 12.861 1.00 63.84 372 GLN A N 1
ATOM 2907 C CA . GLN A 1 372 ? -14.591 -11.581 13.403 1.00 63.84 372 GLN A CA 1
ATOM 2908 C C . GLN A 1 372 ? -13.484 -11.281 12.374 1.00 63.84 372 GLN A C 1
ATOM 2910 O O . GLN A 1 372 ? -13.196 -12.073 11.479 1.00 63.84 372 GLN A O 1
ATOM 2915 N N . HIS A 1 373 ? -12.809 -10.141 12.546 1.00 72.19 373 HIS A N 1
ATOM 2916 C CA . HIS A 1 373 ? -11.622 -9.771 11.768 1.00 72.19 373 HIS A CA 1
ATOM 2917 C C . HIS A 1 373 ? -10.393 -10.623 12.175 1.00 72.19 373 HIS A C 1
ATOM 2919 O O . HIS A 1 373 ? -10.175 -10.793 13.376 1.00 72.19 373 HIS A O 1
ATOM 2925 N N . PRO A 1 374 ? -9.531 -11.094 11.248 1.00 72.75 374 PRO A N 1
ATOM 2926 C CA . PRO A 1 374 ? -8.392 -11.968 11.576 1.00 72.75 374 PRO A CA 1
ATOM 2927 C C . PRO A 1 374 ? -7.403 -11.394 12.598 1.00 72.75 374 PRO A C 1
ATOM 2929 O O . PRO A 1 374 ? -6.898 -12.113 13.450 1.00 72.75 374 PRO A O 1
ATOM 2932 N N . ALA A 1 375 ? -7.157 -10.084 12.550 1.00 75.94 375 ALA A N 1
ATOM 2933 C CA . ALA A 1 375 ? -6.281 -9.393 13.501 1.00 75.94 375 ALA A CA 1
ATOM 2934 C C . ALA A 1 375 ? -6.930 -9.081 14.863 1.00 75.94 375 ALA A C 1
ATOM 2936 O O . ALA A 1 375 ? -6.285 -8.509 15.741 1.00 75.94 375 ALA A O 1
ATOM 2937 N N . TRP A 1 376 ? -8.213 -9.412 15.044 1.00 82.19 376 TRP A N 1
ATOM 2938 C CA . TRP A 1 376 ? -8.953 -9.072 16.255 1.00 82.19 376 TRP A CA 1
ATOM 2939 C C . TRP A 1 376 ? -8.364 -9.660 17.543 1.00 82.19 376 TRP A C 1
ATOM 2941 O O . TRP A 1 376 ? -8.244 -8.897 18.498 1.00 82.19 376 TRP A O 1
ATOM 2951 N N . PRO A 1 377 ? -7.945 -10.941 17.609 1.00 79.69 377 PRO A N 1
ATOM 2952 C CA . PRO A 1 377 ? -7.392 -11.505 18.841 1.00 79.69 377 PRO A CA 1
ATOM 2953 C C . PRO A 1 377 ? -6.182 -10.715 19.360 1.00 79.69 377 PRO A C 1
ATOM 2955 O O . PRO A 1 377 ? -6.089 -10.429 20.551 1.00 79.69 377 PRO A O 1
ATOM 2958 N N . HIS A 1 378 ? -5.302 -10.276 18.455 1.00 79.00 378 HIS A N 1
ATOM 2959 C CA . HIS A 1 378 ? -4.121 -9.473 18.786 1.00 79.00 378 HIS A CA 1
ATOM 2960 C C . HIS A 1 378 ? -4.498 -8.093 19.333 1.00 79.00 378 HIS A C 1
ATOM 2962 O O . HIS A 1 378 ? -3.978 -7.664 20.363 1.00 79.00 378 HIS A O 1
ATOM 2968 N N . LEU A 1 379 ? -5.457 -7.422 18.690 1.00 83.56 379 LEU A N 1
ATOM 2969 C CA . LEU A 1 379 ? -5.974 -6.132 19.152 1.00 83.56 379 LEU A CA 1
ATOM 2970 C C . LEU A 1 379 ? -6.690 -6.255 20.501 1.00 83.56 379 LEU A C 1
ATOM 2972 O O . LEU A 1 379 ? -6.430 -5.467 21.406 1.00 83.56 379 LEU A O 1
ATOM 2976 N N . ALA A 1 380 ? -7.557 -7.254 20.656 1.00 85.31 380 ALA A N 1
ATOM 2977 C CA . ALA A 1 380 ? -8.310 -7.493 21.878 1.00 85.31 380 ALA A CA 1
ATOM 2978 C C . ALA A 1 380 ? -7.386 -7.761 23.071 1.00 85.31 380 ALA A C 1
ATOM 2980 O O . ALA A 1 380 ? -7.568 -7.152 24.124 1.00 85.31 380 ALA A O 1
ATOM 2981 N N . ASN A 1 381 ? -6.357 -8.595 22.890 1.00 84.50 381 ASN A N 1
ATOM 2982 C CA . ASN A 1 381 ? -5.364 -8.871 23.928 1.00 84.50 381 ASN A CA 1
ATOM 2983 C C . ASN A 1 381 ? -4.662 -7.586 24.378 1.00 84.50 381 ASN A C 1
ATOM 2985 O O . ASN A 1 381 ? -4.609 -7.294 25.571 1.00 84.50 381 ASN A O 1
ATOM 2989 N N . GLN A 1 382 ? -4.201 -6.762 23.434 1.00 85.81 382 GLN A N 1
ATOM 2990 C CA . GLN A 1 382 ? -3.523 -5.508 23.766 1.00 85.81 382 GLN A CA 1
ATOM 2991 C C . GLN A 1 382 ? -4.455 -4.480 24.431 1.00 85.81 382 GLN A C 1
ATOM 2993 O O . GLN A 1 382 ? -4.055 -3.798 25.376 1.00 85.81 382 GLN A O 1
ATOM 2998 N N . LEU A 1 383 ? -5.718 -4.390 24.002 1.00 86.44 383 LEU A N 1
ATOM 2999 C CA . LEU A 1 383 ? -6.722 -3.533 24.642 1.00 86.44 383 LEU A CA 1
ATOM 3000 C C . LEU A 1 383 ? -7.057 -4.011 26.071 1.00 86.44 383 LEU A C 1
ATOM 3002 O O . LEU A 1 383 ? -7.230 -3.184 26.971 1.00 86.44 383 LEU A O 1
ATOM 3006 N N . GLN A 1 384 ? -7.110 -5.326 26.309 1.00 86.94 384 GLN A N 1
ATOM 3007 C CA . GLN A 1 384 ? -7.316 -5.920 27.638 1.00 86.94 384 GLN A CA 1
ATOM 3008 C C . GLN A 1 384 ? -6.095 -5.784 28.555 1.00 86.94 384 GLN A C 1
ATOM 3010 O O . GLN A 1 384 ? -6.246 -5.660 29.772 1.00 86.94 384 GLN A O 1
ATOM 3015 N N . GLU A 1 385 ? -4.879 -5.851 28.016 1.00 83.69 385 GLU A N 1
ATOM 3016 C CA . GLU A 1 385 ? -3.634 -5.607 28.756 1.00 83.69 385 GLU A CA 1
ATOM 3017 C C . GLU A 1 385 ? -3.491 -4.138 29.149 1.00 83.69 385 GLU A C 1
ATOM 3019 O O . GLU A 1 385 ? -3.059 -3.831 30.260 1.00 83.69 385 GLU A O 1
ATOM 3024 N N . ALA A 1 386 ? -3.907 -3.225 28.270 1.00 82.44 386 ALA A N 1
ATOM 3025 C CA . ALA A 1 386 ? -3.944 -1.796 28.554 1.00 82.44 386 ALA A CA 1
ATOM 3026 C C . ALA A 1 386 ? -5.075 -1.389 29.519 1.00 82.44 386 ALA A C 1
ATOM 3028 O O . ALA A 1 386 ? -5.075 -0.261 30.009 1.00 82.44 386 ALA A O 1
ATOM 3029 N N . GLY A 1 387 ? -6.024 -2.288 29.806 1.00 82.56 387 GLY A N 1
ATOM 3030 C CA . GLY A 1 387 ? -7.174 -2.011 30.671 1.00 82.56 387 GLY A CA 1
ATOM 3031 C C . GLY A 1 387 ? -8.219 -1.095 30.028 1.00 82.56 387 GLY A C 1
ATOM 3032 O O . GLY A 1 387 ? -8.960 -0.417 30.736 1.00 82.56 387 GLY A O 1
ATOM 3033 N N . PHE A 1 388 ? -8.270 -1.046 28.695 1.00 85.56 388 PHE A N 1
ATOM 3034 C CA . PHE A 1 388 ? -9.220 -0.232 27.932 1.00 85.56 388 PHE A CA 1
ATOM 3035 C C . PHE A 1 388 ? -10.580 -0.907 27.738 1.00 85.56 388 PHE A C 1
ATOM 3037 O O . PHE A 1 388 ? -11.595 -0.218 27.590 1.00 85.56 388 PHE A O 1
ATOM 3044 N N . ILE A 1 389 ? -10.597 -2.242 27.754 1.00 89.12 389 ILE A N 1
ATOM 3045 C CA . ILE A 1 389 ? -11.804 -3.065 27.664 1.00 89.12 389 ILE A CA 1
ATOM 3046 C C . ILE A 1 389 ? -11.867 -4.065 28.821 1.00 89.12 389 ILE A C 1
ATOM 3048 O O . ILE A 1 389 ? -10.837 -4.550 29.300 1.00 89.12 389 ILE A O 1
ATOM 3052 N N . ALA A 1 390 ? -13.083 -4.385 29.266 1.00 85.69 390 ALA A N 1
ATOM 3053 C CA . ALA A 1 390 ? -13.296 -5.320 30.366 1.00 85.69 390 ALA A CA 1
ATOM 3054 C C . ALA A 1 390 ? -12.940 -6.765 29.973 1.00 85.69 390 ALA A C 1
ATOM 3056 O O . ALA A 1 390 ? -13.186 -7.207 28.850 1.00 85.69 390 ALA A O 1
ATOM 3057 N N . ARG A 1 391 ? -12.389 -7.519 30.930 1.00 84.94 391 ARG A N 1
ATOM 3058 C CA . ARG A 1 391 ? -12.114 -8.961 30.783 1.00 84.94 391 ARG A CA 1
ATOM 3059 C C . ARG A 1 391 ? -13.290 -9.834 31.201 1.00 84.94 391 ARG A C 1
ATOM 3061 O O . ARG A 1 391 ? -13.436 -10.934 30.685 1.00 84.94 391 ARG A O 1
ATOM 3068 N N . GLU A 1 392 ? -14.106 -9.332 32.117 1.00 85.19 392 GLU A N 1
ATOM 3069 C CA . GLU A 1 392 ? -15.220 -10.048 32.724 1.00 85.19 392 GLU A CA 1
ATOM 3070 C C . GLU A 1 392 ? -16.379 -9.075 32.968 1.00 85.19 392 GLU A C 1
ATOM 3072 O O . GLU A 1 392 ? -16.161 -7.893 33.262 1.00 85.19 392 GLU A O 1
ATOM 3077 N N . HIS A 1 393 ? -17.607 -9.567 32.842 1.00 82.75 393 HIS A N 1
ATOM 3078 C CA . HIS A 1 393 ? -18.819 -8.887 33.281 1.00 82.75 393 HIS A CA 1
ATOM 3079 C C . HIS A 1 393 ? -19.775 -9.917 33.878 1.00 82.75 393 HIS A C 1
ATOM 3081 O O . HIS A 1 393 ? -20.058 -10.932 33.249 1.00 82.75 393 HIS A O 1
ATOM 3087 N N . ASP A 1 394 ? -20.249 -9.657 35.096 1.00 77.00 394 ASP A N 1
ATOM 3088 C CA . ASP A 1 394 ? -21.258 -10.463 35.794 1.00 77.00 394 ASP A CA 1
ATOM 3089 C C . ASP A 1 394 ? -20.904 -11.958 35.880 1.00 77.00 394 ASP A C 1
ATOM 3091 O O . ASP A 1 394 ? -21.741 -12.835 35.672 1.00 77.00 394 ASP A O 1
ATOM 3095 N N . GLY A 1 395 ? -19.636 -12.265 36.177 1.00 73.25 395 GLY A N 1
ATOM 3096 C CA . GLY A 1 395 ? -19.150 -13.643 36.287 1.00 73.25 395 GLY A CA 1
ATOM 3097 C C . GLY A 1 395 ? -18.794 -14.301 34.952 1.00 73.25 395 GLY A C 1
ATOM 3098 O O . GLY A 1 395 ? -18.323 -15.439 34.941 1.00 73.25 395 GLY A O 1
ATOM 3099 N N . GLN A 1 396 ? -19.032 -13.628 33.821 1.00 79.56 396 GLN A N 1
ATOM 3100 C CA . GLN A 1 396 ? -18.756 -14.152 32.485 1.00 79.56 396 GLN A CA 1
ATOM 3101 C C . GLN A 1 396 ? -17.501 -13.512 31.889 1.00 79.56 396 GLN A C 1
ATOM 3103 O O . GLN A 1 396 ? -17.386 -12.288 31.803 1.00 79.56 396 GLN A O 1
ATOM 3108 N N . ASN A 1 397 ? -16.565 -14.346 31.434 1.00 81.50 397 ASN A N 1
ATOM 3109 C CA . ASN A 1 397 ? -15.358 -13.894 30.742 1.00 81.50 397 ASN A CA 1
ATOM 3110 C C . ASN A 1 397 ? -15.682 -13.411 29.324 1.00 81.50 397 ASN A C 1
ATOM 3112 O O . ASN A 1 397 ? -16.572 -13.946 28.672 1.00 81.50 397 ASN A O 1
ATOM 3116 N N . ALA A 1 398 ? -14.928 -12.442 28.815 1.00 81.38 398 ALA A N 1
ATOM 3117 C CA . ALA A 1 398 ? -15.022 -12.003 27.427 1.00 81.38 398 ALA A CA 1
ATOM 3118 C C . ALA A 1 398 ? -14.393 -13.038 26.477 1.00 81.38 398 ALA A C 1
ATOM 3120 O O . ALA A 1 398 ? -13.283 -13.515 26.720 1.00 81.38 398 ALA A O 1
ATOM 3121 N N . SER A 1 399 ? -15.058 -13.343 25.363 1.00 80.38 399 SER A N 1
ATOM 3122 C CA . SER A 1 399 ? -14.505 -14.175 24.288 1.00 80.38 399 SER A CA 1
ATOM 3123 C C . SER A 1 399 ? -13.733 -13.294 23.313 1.00 80.38 399 SER A C 1
ATOM 3125 O O . SER A 1 399 ? -14.319 -12.444 22.640 1.00 80.38 399 SER A O 1
ATOM 3127 N N . ASN A 1 400 ? -12.402 -13.424 23.279 1.00 77.50 400 ASN A N 1
ATOM 3128 C CA . ASN A 1 400 ? -11.514 -12.526 22.525 1.00 77.50 400 ASN A CA 1
ATOM 3129 C C . ASN A 1 400 ? -11.818 -11.036 22.789 1.00 77.50 400 ASN A C 1
ATOM 3131 O O . ASN A 1 400 ? -11.913 -10.235 21.863 1.00 77.50 400 ASN A O 1
ATOM 3135 N N . GLY A 1 401 ? -12.061 -10.668 24.051 1.00 78.12 401 GLY A N 1
ATOM 3136 C CA . GLY A 1 401 ? -12.400 -9.293 24.440 1.00 78.12 401 GLY A CA 1
ATOM 3137 C C . GLY A 1 401 ? -13.827 -8.835 24.132 1.00 78.12 401 GLY A C 1
ATOM 3138 O O . GLY A 1 401 ? -14.196 -7.746 24.565 1.00 78.12 401 GLY A O 1
ATOM 3139 N N . CYS A 1 402 ? -14.640 -9.655 23.465 1.00 86.44 402 CYS A N 1
ATOM 3140 C CA . CYS A 1 402 ? -16.023 -9.344 23.118 1.00 86.44 402 CYS A CA 1
ATOM 3141 C C . CYS A 1 402 ? -17.038 -10.148 23.946 1.00 86.44 402 CYS A C 1
ATOM 3143 O O . CYS A 1 402 ? -16.768 -11.239 24.449 1.00 86.44 402 CYS A O 1
ATOM 3145 N N . PHE A 1 403 ? -18.246 -9.608 24.016 1.00 86.19 403 PHE A N 1
ATOM 3146 C CA . PHE A 1 403 ? -19.449 -10.209 24.568 1.00 86.19 403 PHE A CA 1
ATOM 3147 C C . PHE A 1 403 ? -20.558 -10.185 23.513 1.00 86.19 403 PHE A C 1
ATOM 3149 O O . PHE A 1 403 ? -20.503 -9.415 22.549 1.00 86.19 403 PHE A O 1
ATOM 3156 N N . THR A 1 404 ? -21.590 -10.998 23.713 1.00 86.75 404 THR A N 1
ATOM 3157 C CA . THR A 1 404 ? -22.846 -10.883 22.969 1.00 86.75 404 THR A CA 1
ATOM 3158 C C . THR A 1 404 ? -23.950 -10.546 23.954 1.00 86.75 404 THR A C 1
ATOM 3160 O O . THR A 1 404 ? -24.119 -11.246 24.947 1.00 86.75 404 THR A O 1
ATOM 3163 N N . LEU A 1 405 ? -24.673 -9.460 23.701 1.00 86.25 405 LEU A N 1
ATOM 3164 C CA . LEU A 1 405 ? -25.747 -8.993 24.569 1.00 86.25 405 LEU A CA 1
ATOM 3165 C C . LEU A 1 405 ? -27.100 -9.407 23.999 1.00 86.25 405 LEU A C 1
ATOM 3167 O O . LEU A 1 405 ? -27.359 -9.224 22.811 1.00 86.25 405 LEU A O 1
AT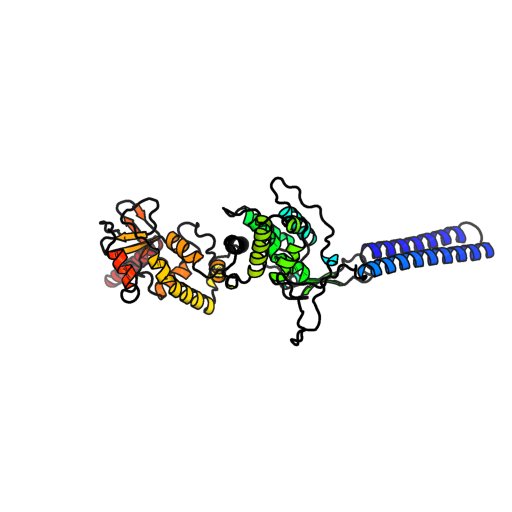OM 3171 N N . LEU A 1 406 ? -27.974 -9.924 24.852 1.00 84.88 406 LEU A N 1
ATOM 3172 C CA . LEU A 1 406 ? -29.392 -10.080 24.576 1.00 84.88 406 LEU A CA 1
ATOM 3173 C C . LEU A 1 406 ? -30.123 -8.878 25.171 1.00 84.88 406 LEU A C 1
ATOM 3175 O O . LEU A 1 406 ? -30.228 -8.732 26.388 1.00 84.88 406 LEU A O 1
ATOM 3179 N N . ILE A 1 407 ? -30.616 -8.006 24.296 1.00 83.12 407 ILE A N 1
ATOM 3180 C CA . ILE A 1 407 ? -31.443 -6.858 24.671 1.00 83.12 407 ILE A CA 1
ATOM 3181 C C . ILE A 1 407 ? -32.865 -7.185 24.228 1.00 83.12 407 ILE A C 1
ATOM 3183 O O . ILE A 1 407 ? -33.161 -7.215 23.031 1.00 83.12 407 ILE A O 1
ATOM 3187 N N . HIS A 1 408 ? -33.745 -7.461 25.192 1.00 80.94 408 HIS A N 1
ATOM 3188 C CA . HIS A 1 408 ? -35.098 -7.972 24.955 1.00 80.94 408 HIS A CA 1
ATOM 3189 C C . HIS A 1 408 ? -35.117 -9.277 24.136 1.00 80.94 408 HIS A C 1
ATOM 3191 O O . HIS A 1 408 ? -34.960 -10.364 24.677 1.00 80.94 408 HIS A O 1
ATOM 3197 N N . THR A 1 409 ? -35.336 -9.170 22.824 1.00 78.06 409 THR A N 1
ATOM 3198 C CA . THR A 1 409 ? -35.397 -10.294 21.874 1.00 78.06 409 THR A CA 1
ATOM 3199 C C . THR A 1 409 ? -34.315 -10.203 20.798 1.00 78.06 409 THR A C 1
ATOM 3201 O O . THR A 1 409 ? -34.237 -11.062 19.919 1.00 78.06 409 THR A O 1
ATOM 3204 N N . HIS A 1 410 ? -33.463 -9.177 20.860 1.00 81.00 410 HIS A N 1
ATOM 3205 C CA . HIS A 1 410 ? -32.433 -8.910 19.869 1.00 81.00 410 HIS A CA 1
ATOM 3206 C C . HIS A 1 410 ? -31.049 -9.256 20.408 1.00 81.00 410 HIS A C 1
ATOM 3208 O O . HIS A 1 410 ? -30.615 -8.757 21.445 1.00 81.00 410 HIS A O 1
ATOM 3214 N N . MET A 1 411 ? -30.344 -10.093 19.651 1.00 83.94 411 MET A N 1
ATOM 3215 C CA . MET A 1 411 ? -28.927 -10.370 19.851 1.00 83.94 411 MET A CA 1
ATOM 3216 C C . MET A 1 411 ? -28.104 -9.218 19.277 1.00 83.94 411 MET A C 1
ATOM 3218 O O . MET A 1 411 ? -28.231 -8.872 18.101 1.00 83.94 411 MET A O 1
ATOM 3222 N N . TRP A 1 412 ? -27.245 -8.640 20.104 1.00 83.88 412 TRP A N 1
ATOM 3223 C CA . TRP A 1 412 ? -26.389 -7.517 19.764 1.00 83.88 412 TRP A CA 1
ATOM 3224 C C . TRP A 1 412 ? -24.943 -7.868 20.131 1.00 83.88 412 TRP A C 1
ATOM 3226 O O . TRP A 1 412 ? -24.554 -7.885 21.296 1.00 83.88 412 TRP A O 1
ATOM 3236 N N . GLY A 1 413 ? -24.147 -8.225 19.125 1.00 79.19 413 GLY A N 1
ATOM 3237 C CA . GLY A 1 413 ? -22.781 -8.719 19.293 1.00 79.19 413 GLY A CA 1
ATOM 3238 C C . GLY A 1 413 ? -22.068 -8.856 17.945 1.00 79.19 413 GLY A C 1
ATOM 3239 O O . GLY A 1 413 ? -22.748 -8.903 16.916 1.00 79.19 413 GLY A O 1
ATOM 3240 N N . PRO A 1 414 ? -20.723 -8.875 17.925 1.00 85.62 414 PRO A N 1
ATOM 3241 C CA . PRO A 1 414 ? -19.811 -8.858 19.071 1.00 85.62 414 PRO A CA 1
ATOM 3242 C C . PRO A 1 414 ? -19.579 -7.429 19.590 1.00 85.62 414 PRO A C 1
ATOM 3244 O O . PRO A 1 414 ? -19.334 -6.506 18.807 1.00 85.62 414 PRO A O 1
ATOM 3247 N N . VAL A 1 415 ? -19.650 -7.239 20.910 1.00 87.31 415 VAL A N 1
ATOM 3248 C CA . VAL A 1 415 ? -19.529 -5.926 21.569 1.00 87.31 415 VAL A CA 1
ATOM 3249 C C . VAL A 1 415 ? -18.520 -5.929 22.711 1.00 87.31 415 VAL A C 1
ATOM 3251 O O . VAL A 1 415 ? -18.287 -6.936 23.367 1.00 87.31 415 VAL A O 1
ATOM 3254 N N . LEU A 1 416 ? -17.931 -4.769 22.962 1.00 89.31 416 LEU A N 1
ATOM 3255 C CA . LEU A 1 416 ? -16.866 -4.533 23.928 1.00 89.31 416 LEU A CA 1
ATOM 3256 C C . LEU A 1 416 ? -17.381 -3.628 25.032 1.00 89.31 416 LEU A C 1
ATOM 3258 O O . LEU A 1 416 ? -17.916 -2.561 24.734 1.00 89.31 416 LEU A O 1
ATOM 3262 N N . LYS A 1 417 ? -17.158 -4.006 26.290 1.00 89.56 417 LYS A N 1
ATOM 3263 C CA . LYS A 1 417 ? -17.395 -3.120 27.432 1.00 89.56 417 LYS A CA 1
ATOM 3264 C C . LYS A 1 417 ? -16.184 -2.214 27.626 1.00 89.56 417 LYS A C 1
ATOM 3266 O O . LYS A 1 417 ? -15.098 -2.705 27.941 1.00 89.56 417 LYS A O 1
ATOM 3271 N N . LEU A 1 418 ? -16.363 -0.909 27.442 1.00 88.44 418 LEU A N 1
ATOM 3272 C CA . LEU A 1 418 ? -15.294 0.075 27.614 1.00 88.44 418 LEU A CA 1
ATOM 3273 C C . LEU A 1 418 ? -15.048 0.348 29.103 1.00 88.44 418 LEU A C 1
ATOM 3275 O O . LEU A 1 418 ? -15.991 0.532 29.873 1.00 88.44 418 LEU A O 1
ATOM 3279 N N . THR A 1 419 ? -13.777 0.430 29.499 1.00 85.25 419 THR A N 1
ATOM 3280 C CA . THR A 1 419 ? -13.349 0.751 30.871 1.00 85.25 419 THR A CA 1
ATOM 3281 C C . THR A 1 419 ? -12.533 2.047 30.896 1.00 85.25 419 THR A C 1
ATOM 3283 O O . THR A 1 419 ? -11.309 2.020 31.038 1.00 85.25 419 THR A O 1
ATOM 3286 N N . PRO A 1 420 ? -13.174 3.219 30.718 1.00 78.12 420 PRO A N 1
ATOM 3287 C CA . PRO A 1 420 ? -12.481 4.502 30.798 1.00 78.12 420 PRO A CA 1
ATOM 3288 C C . PRO A 1 420 ? -11.923 4.751 32.209 1.00 78.12 420 PRO A C 1
ATOM 3290 O O . PRO A 1 420 ? -12.649 4.715 33.199 1.00 78.12 420 PRO A O 1
ATOM 3293 N N . ASP A 1 421 ? -10.628 5.065 32.295 1.00 78.00 421 ASP A N 1
ATOM 3294 C CA . ASP A 1 421 ? -9.991 5.488 33.549 1.00 78.00 421 ASP A CA 1
ATOM 3295 C C . ASP A 1 421 ? -10.601 6.807 34.067 1.00 78.00 421 ASP A C 1
ATOM 3297 O O . ASP A 1 421 ? -10.500 7.855 33.416 1.00 78.00 421 ASP A O 1
ATOM 3301 N N . ALA A 1 422 ? -11.202 6.748 35.259 1.00 71.75 422 ALA A N 1
ATOM 3302 C CA . ALA A 1 422 ? -11.855 7.871 35.920 1.00 71.75 422 ALA A CA 1
ATOM 3303 C C . ALA A 1 422 ? -10.916 9.044 36.228 1.00 71.75 422 ALA A C 1
ATOM 3305 O O . ALA A 1 422 ? -11.372 10.185 36.255 1.00 71.75 422 ALA A O 1
ATOM 3306 N N . GLY A 1 423 ? -9.617 8.798 36.429 1.00 72.06 423 GLY A N 1
ATOM 3307 C CA . GLY A 1 423 ? -8.639 9.855 36.688 1.00 72.06 423 GLY A CA 1
ATOM 3308 C C . GLY A 1 423 ? -8.205 10.591 35.420 1.00 72.06 423 GLY A C 1
ATOM 3309 O O . GLY A 1 423 ? -8.023 11.808 35.437 1.00 72.06 423 GLY A O 1
ATOM 3310 N N . ARG A 1 424 ? -8.062 9.866 34.305 1.00 76.31 424 ARG A N 1
ATOM 3311 C CA . ARG A 1 424 ? -7.510 10.399 33.045 1.00 76.31 424 ARG A CA 1
ATOM 3312 C C . ARG A 1 424 ? -8.570 10.915 32.074 1.00 76.31 424 ARG A C 1
ATOM 3314 O O . ARG A 1 424 ? -8.296 11.852 31.332 1.00 76.31 424 ARG A O 1
ATOM 3321 N N . HIS A 1 425 ? -9.779 10.356 32.095 1.00 80.69 425 HIS A N 1
ATOM 3322 C CA . HIS A 1 425 ? -10.826 10.636 31.102 1.00 80.69 425 HIS A CA 1
ATOM 3323 C C . HIS A 1 425 ? -12.052 11.347 31.699 1.00 80.69 425 HIS A C 1
ATOM 3325 O O . HIS A 1 425 ? -13.181 11.157 31.250 1.00 80.69 425 HIS A O 1
ATOM 3331 N N . THR A 1 426 ? -11.838 12.195 32.711 1.00 77.31 426 THR A N 1
ATOM 3332 C CA . THR A 1 426 ? -12.909 12.891 33.453 1.00 77.31 426 THR A CA 1
ATOM 3333 C C . THR A 1 426 ? -13.870 13.684 32.561 1.00 77.31 426 THR A C 1
ATOM 3335 O O . THR A 1 426 ? -15.074 13.666 32.802 1.00 77.31 426 THR A O 1
ATOM 3338 N N . ALA A 1 427 ? -13.369 14.368 31.527 1.00 80.31 427 ALA A N 1
ATOM 3339 C CA . ALA A 1 427 ? -14.195 15.161 30.614 1.00 80.31 427 ALA A CA 1
ATOM 3340 C C . ALA A 1 427 ? -15.152 14.290 29.780 1.00 80.31 427 ALA A C 1
ATOM 3342 O O . ALA A 1 427 ? -16.338 14.603 29.680 1.00 80.31 427 ALA A O 1
ATOM 3343 N N . VAL A 1 428 ? -14.655 13.168 29.247 1.00 81.19 428 VAL A N 1
ATOM 3344 C CA . VAL A 1 428 ? -15.463 12.202 28.485 1.00 81.19 428 VAL A CA 1
ATOM 3345 C C . VAL A 1 428 ? -16.521 11.575 29.382 1.00 81.19 428 VAL A C 1
ATOM 3347 O O . VAL A 1 428 ? -17.691 11.529 29.020 1.00 81.19 428 VAL A O 1
ATOM 3350 N N . LEU A 1 429 ? -16.128 11.154 30.585 1.00 81.25 429 LEU A N 1
ATOM 3351 C CA . LEU A 1 429 ? -17.039 10.542 31.548 1.00 81.25 429 LEU A CA 1
ATOM 3352 C C . LEU A 1 429 ? -18.170 11.480 31.967 1.00 81.25 429 LEU A C 1
ATOM 3354 O O . LEU A 1 429 ? -19.310 11.038 32.071 1.00 81.25 429 LEU A O 1
ATOM 3358 N N . LYS A 1 430 ? -17.883 12.774 32.162 1.00 82.12 430 LYS A N 1
ATOM 3359 C CA . LYS A 1 430 ? -18.918 13.784 32.428 1.00 82.12 430 LYS A CA 1
ATOM 3360 C C . LYS A 1 430 ? -19.898 13.901 31.263 1.00 82.12 430 LYS A C 1
ATOM 3362 O O . LYS A 1 430 ? -21.099 13.787 31.484 1.00 82.12 430 LYS A O 1
ATOM 3367 N N . ARG A 1 431 ? -19.390 14.030 30.031 1.00 83.38 431 ARG A N 1
ATOM 3368 C CA . ARG A 1 431 ? -20.222 14.089 28.817 1.00 83.38 431 ARG A CA 1
ATOM 3369 C C . ARG A 1 431 ? -21.100 12.846 28.684 1.00 83.38 431 ARG A C 1
ATOM 3371 O O . ARG A 1 431 ? -22.291 12.953 28.425 1.00 83.38 431 ARG A O 1
ATOM 3378 N N . TRP A 1 432 ? -20.530 11.662 28.886 1.00 83.38 432 TRP A N 1
ATOM 3379 C CA . TRP A 1 432 ? -21.288 10.418 28.825 1.00 83.38 432 TRP A CA 1
ATOM 3380 C C . TRP A 1 432 ? -22.315 10.314 29.942 1.00 83.38 432 TRP A C 1
ATOM 3382 O O . TRP A 1 432 ? -23.392 9.784 29.700 1.00 83.38 432 TRP A O 1
ATOM 3392 N N . HIS A 1 433 ? -22.037 10.833 31.139 1.00 82.25 433 HIS A N 1
ATOM 3393 C CA . HIS A 1 433 ? -22.998 10.843 32.239 1.00 82.25 433 HIS A CA 1
ATOM 3394 C C . HIS A 1 433 ? -24.247 11.674 31.910 1.00 82.25 433 HIS A C 1
ATOM 3396 O O . HIS A 1 433 ? -25.349 11.236 32.224 1.00 82.25 433 HIS A O 1
ATOM 3402 N N . GLU A 1 434 ? -24.077 12.797 31.207 1.00 82.50 434 GLU A N 1
ATOM 3403 C CA . GLU A 1 434 ? -25.160 13.693 30.770 1.00 82.50 434 GLU A CA 1
ATOM 3404 C C . GLU A 1 434 ? -26.051 13.098 29.664 1.00 82.50 434 GLU A C 1
ATOM 3406 O O . GLU A 1 434 ? -27.182 13.547 29.477 1.00 82.50 434 GLU A O 1
ATOM 3411 N N . LEU A 1 435 ? -25.577 12.075 28.942 1.00 82.19 435 LEU A N 1
ATOM 3412 C CA . LEU A 1 435 ? -26.359 11.411 27.897 1.00 82.19 435 LEU A CA 1
ATOM 3413 C C . LEU A 1 435 ? -27.444 10.488 28.484 1.00 82.19 435 LEU A C 1
ATOM 3415 O O . LEU A 1 435 ? -27.197 9.811 29.490 1.00 82.19 435 LEU A O 1
ATOM 3419 N N . PRO A 1 436 ? -28.621 10.385 27.839 1.00 79.81 436 PRO A N 1
ATOM 3420 C CA . PRO A 1 436 ? -29.637 9.411 28.224 1.00 79.81 436 PRO A CA 1
ATOM 3421 C C . PRO A 1 436 ? -29.091 7.980 28.114 1.00 79.81 436 PRO A C 1
ATOM 3423 O O . PRO A 1 436 ? -28.264 7.681 27.254 1.00 79.81 436 PRO A O 1
ATOM 3426 N N . SER A 1 437 ? -29.539 7.095 29.002 1.00 84.44 437 SER A N 1
ATOM 3427 C CA . SER A 1 437 ? -29.197 5.669 28.990 1.00 84.44 437 SER A CA 1
ATOM 3428 C C . SER A 1 437 ? -30.379 4.831 28.522 1.00 84.44 437 SER A C 1
ATOM 3430 O O . SER A 1 437 ? -31.530 5.170 28.806 1.00 84.44 437 SER A O 1
ATOM 3432 N N . LEU A 1 438 ? -30.090 3.708 27.865 1.00 81.38 438 LEU A N 1
ATOM 3433 C CA . LEU A 1 438 ? -31.090 2.675 27.628 1.00 81.38 438 LEU A CA 1
ATOM 3434 C C . LEU A 1 438 ? -31.536 2.115 28.997 1.00 81.38 438 LEU A C 1
ATOM 3436 O O . LEU A 1 438 ? -30.668 1.726 29.782 1.00 81.38 438 LEU A O 1
ATOM 3440 N N . PRO A 1 439 ? -32.842 2.102 29.320 1.00 71.12 439 PRO A N 1
ATOM 3441 C CA . PRO A 1 439 ? -33.334 1.658 30.628 1.00 71.12 439 PRO A CA 1
ATOM 3442 C C . PRO A 1 439 ? -33.189 0.144 30.853 1.00 71.12 439 PRO A C 1
ATOM 3444 O O . PRO A 1 439 ? -33.292 -0.312 31.990 1.00 71.12 439 PRO A O 1
ATOM 3447 N N . ASP A 1 440 ? -32.942 -0.622 29.792 1.00 72.81 440 ASP A N 1
ATOM 3448 C CA . ASP A 1 440 ? -32.898 -2.079 29.834 1.00 72.81 440 ASP A CA 1
ATOM 3449 C C . ASP A 1 440 ? -31.572 -2.604 30.391 1.00 72.81 440 ASP A C 1
ATOM 3451 O O . ASP A 1 440 ? -30.497 -2.069 30.104 1.00 72.81 440 ASP A O 1
ATOM 3455 N N . GLN A 1 441 ? -31.652 -3.698 31.150 1.00 73.31 441 GLN A N 1
ATOM 3456 C CA . GLN A 1 441 ? -30.489 -4.480 31.561 1.00 73.31 441 GLN A CA 1
ATOM 3457 C C . GLN A 1 441 ? -30.281 -5.620 30.555 1.00 73.31 441 GLN A C 1
ATOM 3459 O O . GLN A 1 441 ? -31.116 -6.523 30.498 1.00 73.31 441 GLN A O 1
ATOM 3464 N N . PRO A 1 442 ? -29.227 -5.581 29.723 1.00 75.44 442 PRO A N 1
ATOM 3465 C CA . PRO A 1 442 ? -28.925 -6.676 28.818 1.00 75.44 442 PRO A CA 1
ATOM 3466 C C . PRO A 1 442 ? -28.413 -7.891 29.577 1.00 75.44 442 PRO A C 1
ATOM 3468 O O . PRO A 1 442 ? -27.616 -7.768 30.504 1.00 75.44 442 PRO A O 1
ATOM 3471 N N . GLU A 1 443 ? -28.798 -9.069 29.103 1.00 80.38 443 GLU A N 1
ATOM 3472 C CA . GLU A 1 443 ? -28.204 -10.323 29.552 1.00 80.38 443 GLU A CA 1
ATOM 3473 C C . GLU A 1 443 ? -27.022 -10.682 28.648 1.00 80.38 443 GLU A C 1
ATOM 3475 O O . GLU A 1 443 ? -27.113 -10.608 27.419 1.00 80.38 443 GLU A O 1
ATOM 3480 N N . VAL A 1 444 ? -25.893 -11.074 29.240 1.00 79.88 444 VAL A N 1
ATOM 3481 C CA . VAL A 1 444 ? -24.747 -11.568 28.470 1.00 79.88 444 VAL A CA 1
ATOM 3482 C C . VAL A 1 444 ? -25.011 -13.018 28.067 1.00 79.88 444 VAL A C 1
ATOM 3484 O O . VAL A 1 444 ? -25.202 -13.894 28.915 1.00 79.88 444 VAL A O 1
ATOM 3487 N N . VAL A 1 445 ? -25.019 -13.268 26.758 1.00 79.94 445 VAL A N 1
ATOM 3488 C CA . VAL A 1 445 ? -25.190 -14.603 26.184 1.00 79.94 445 VAL A CA 1
ATOM 3489 C C . VAL A 1 445 ? -23.826 -15.253 26.027 1.00 79.94 445 VAL A C 1
ATOM 3491 O O . VAL A 1 445 ? -22.955 -14.726 25.330 1.00 79.94 445 VAL A O 1
ATOM 3494 N N . MET A 1 446 ? -23.672 -16.425 26.641 1.00 72.88 446 MET A N 1
ATOM 3495 C CA . MET A 1 446 ? -22.473 -17.239 26.490 1.00 72.88 446 MET A CA 1
ATOM 3496 C C . MET A 1 446 ? -22.341 -17.722 25.048 1.00 72.88 446 MET A C 1
ATOM 3498 O O . MET A 1 446 ? -23.286 -18.268 24.471 1.00 72.88 446 MET A O 1
ATOM 3502 N N . ASP A 1 447 ? -21.158 -17.549 24.468 1.00 67.81 447 ASP A N 1
ATOM 3503 C CA . ASP A 1 447 ? -20.875 -18.088 23.144 1.00 67.81 447 ASP A CA 1
ATOM 3504 C C . ASP A 1 447 ? -20.668 -19.616 23.179 1.00 67.81 447 ASP A C 1
ATOM 3506 O O . ASP A 1 447 ? -20.592 -20.248 24.237 1.00 67.81 447 ASP A O 1
ATOM 3510 N N . LEU A 1 448 ? -20.579 -20.240 22.001 1.00 64.19 448 LEU A N 1
ATOM 3511 C CA . LEU A 1 448 ? -20.421 -21.693 21.886 1.00 64.19 448 LEU A CA 1
ATOM 3512 C C . LEU A 1 448 ? -19.143 -22.203 22.584 1.00 64.19 448 LEU A C 1
ATOM 3514 O O . LEU A 1 448 ? -19.155 -23.288 23.160 1.00 64.19 448 LEU A O 1
ATOM 3518 N N . GLN A 1 449 ? -18.052 -21.430 22.563 1.00 66.06 449 GLN A N 1
ATOM 3519 C CA . GLN A 1 449 ? -16.782 -21.816 23.183 1.00 66.06 449 GLN A CA 1
ATOM 3520 C C . GLN A 1 449 ? -16.879 -21.760 24.714 1.00 66.06 449 GLN A C 1
ATOM 3522 O O . GLN A 1 449 ? -16.488 -22.703 25.403 1.00 66.06 449 GLN A O 1
ATOM 3527 N N . GLN A 1 450 ? -17.486 -20.707 25.249 1.00 68.06 450 GLN A N 1
ATOM 3528 C CA . GLN A 1 450 ? -17.770 -20.522 26.666 1.00 68.06 450 GLN A CA 1
ATOM 3529 C C . GLN A 1 450 ? -18.743 -21.579 27.183 1.00 68.06 450 GLN A C 1
ATOM 3531 O O . GLN A 1 450 ? -18.518 -22.135 28.257 1.00 68.06 450 GLN A O 1
ATOM 3536 N N . LEU A 1 451 ? -19.776 -21.917 26.406 1.00 67.56 451 LEU A N 1
ATOM 3537 C CA . LEU A 1 451 ? -20.703 -23.003 26.723 1.00 67.56 451 LEU A CA 1
ATOM 3538 C C . LEU A 1 451 ? -19.981 -24.352 26.792 1.00 67.56 451 LEU A C 1
ATOM 3540 O O . LEU A 1 451 ? -20.197 -25.105 27.739 1.00 67.56 451 LEU A O 1
ATOM 3544 N N . THR A 1 452 ? -19.082 -24.652 25.846 1.00 66.44 452 THR A N 1
ATOM 3545 C CA . THR A 1 452 ? -18.292 -25.896 25.892 1.00 66.44 452 THR A CA 1
ATOM 3546 C C . THR A 1 452 ? -17.322 -25.940 27.072 1.00 66.44 452 THR A C 1
ATOM 3548 O O . TH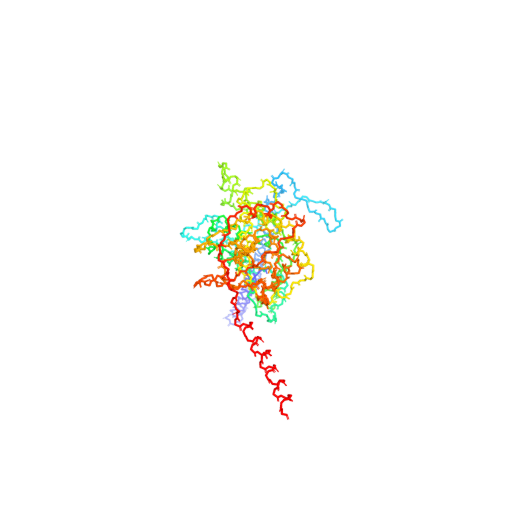R A 1 452 ? -17.214 -26.974 27.733 1.00 66.44 452 THR A O 1
ATOM 3551 N N . ALA A 1 453 ? -16.661 -24.825 27.396 1.00 65.25 453 ALA A N 1
ATOM 3552 C CA . ALA A 1 453 ? -15.770 -24.736 28.550 1.00 65.25 453 ALA A CA 1
ATOM 3553 C C . ALA A 1 453 ? -16.540 -24.907 29.868 1.00 65.25 453 ALA A C 1
ATOM 3555 O O . ALA A 1 453 ? -16.129 -25.675 30.738 1.00 65.25 453 ALA A O 1
ATOM 3556 N N . PHE A 1 454 ? -17.697 -24.256 29.995 1.00 68.31 454 PHE A N 1
ATOM 3557 C CA . PHE A 1 454 ? -18.561 -24.375 31.165 1.00 68.31 454 PHE A CA 1
ATOM 3558 C C . PHE A 1 454 ? -19.127 -25.789 31.325 1.00 68.31 454 PHE A C 1
ATOM 3560 O O . PHE A 1 454 ? -19.104 -26.337 32.427 1.00 68.31 454 PHE A O 1
ATOM 3567 N N . ALA A 1 455 ? -19.559 -26.420 30.228 1.00 69.25 455 ALA A N 1
ATOM 3568 C CA . ALA A 1 455 ? -20.015 -27.807 30.230 1.00 69.25 455 ALA A CA 1
ATOM 3569 C C . ALA A 1 455 ? -18.906 -28.775 30.672 1.00 69.25 455 ALA A C 1
ATOM 3571 O O . ALA A 1 455 ? -19.170 -29.676 31.465 1.00 69.25 455 ALA A O 1
ATOM 3572 N N . HIS A 1 456 ? -17.658 -28.567 30.236 1.00 70.38 456 HIS A N 1
ATOM 3573 C CA . HIS A 1 456 ? -16.517 -29.369 30.687 1.00 70.38 456 HIS A CA 1
ATOM 3574 C C . HIS A 1 456 ? -16.204 -29.186 32.175 1.00 70.38 456 HIS A C 1
ATOM 3576 O O . HIS A 1 456 ? -15.947 -30.169 32.870 1.00 70.38 456 HIS A O 1
ATOM 3582 N N . VAL A 1 457 ? -16.254 -27.953 32.684 1.00 74.44 457 VAL A N 1
ATOM 3583 C CA . VAL A 1 457 ? -16.031 -27.670 34.112 1.00 74.44 457 VAL A CA 1
ATOM 3584 C C . VAL A 1 457 ? -17.132 -28.289 34.975 1.00 74.44 457 VAL A C 1
ATOM 3586 O O . VAL A 1 457 ? -16.836 -28.864 36.024 1.00 74.44 457 VAL A O 1
ATOM 3589 N N . GLN A 1 458 ? -18.390 -28.218 34.530 1.00 73.62 458 GLN A N 1
ATOM 3590 C CA . GLN A 1 458 ? -19.502 -28.868 35.221 1.00 73.62 458 GLN A CA 1
ATOM 3591 C C . GLN A 1 458 ? -19.412 -30.393 35.163 1.00 73.62 458 GLN A C 1
ATOM 3593 O O . GLN A 1 458 ? -19.615 -31.034 36.190 1.00 73.62 458 GLN A O 1
ATOM 3598 N N . ALA A 1 459 ? -19.050 -30.975 34.016 1.00 70.38 459 ALA A N 1
ATOM 3599 C CA . ALA A 1 459 ? -18.829 -32.415 33.893 1.00 70.38 459 ALA A CA 1
ATOM 3600 C C . ALA A 1 459 ? -17.730 -32.897 34.855 1.00 70.38 459 ALA A C 1
ATOM 3602 O O . ALA A 1 459 ? -17.948 -33.841 35.607 1.00 70.38 459 ALA A O 1
ATOM 3603 N N . GLY A 1 460 ? -16.604 -32.177 34.934 1.00 68.69 460 GLY A N 1
ATOM 3604 C CA . GLY A 1 460 ? -15.535 -32.482 35.889 1.00 68.69 460 GLY A CA 1
ATOM 3605 C C . GLY A 1 460 ? -15.958 -32.344 37.358 1.00 68.69 460 GLY A C 1
ATOM 3606 O O . GLY A 1 460 ? -15.528 -33.131 38.197 1.00 68.69 460 GLY A O 1
ATOM 3607 N N . HIS A 1 461 ? -16.834 -31.388 37.688 1.00 68.75 461 HIS A N 1
ATOM 3608 C CA . HIS A 1 461 ? -17.409 -31.261 39.036 1.00 68.75 461 HIS A CA 1
ATOM 3609 C C . HIS A 1 461 ? -18.372 -32.400 39.386 1.00 68.75 461 HIS A C 1
ATOM 3611 O O . HIS A 1 461 ? -18.432 -32.817 40.543 1.00 68.75 461 HIS A O 1
ATOM 3617 N N . VAL A 1 462 ? -19.141 -32.882 38.409 1.00 67.06 462 VAL A N 1
ATOM 3618 C CA . VAL A 1 462 ? -20.037 -34.030 38.583 1.00 67.06 462 VAL A CA 1
ATOM 3619 C C . VAL A 1 462 ? -19.219 -35.301 38.793 1.00 67.06 462 VAL A C 1
ATOM 3621 O O . VAL A 1 462 ? -19.505 -36.030 39.738 1.00 67.06 462 VAL A O 1
ATOM 3624 N N . ASP A 1 463 ? -18.162 -35.516 38.010 1.00 61.56 463 ASP A N 1
ATOM 3625 C CA . ASP A 1 463 ? -17.253 -36.653 38.185 1.00 61.56 463 ASP A CA 1
ATOM 3626 C C . ASP A 1 463 ? -16.537 -36.611 39.544 1.00 61.56 463 ASP A C 1
ATOM 3628 O O . ASP A 1 463 ? -16.477 -37.623 40.241 1.00 61.56 463 ASP A O 1
ATOM 3632 N N . ALA A 1 464 ? -16.075 -35.432 39.978 1.00 62.47 464 ALA A N 1
ATOM 3633 C CA . ALA A 1 464 ? -15.464 -35.252 41.294 1.00 62.47 464 ALA A CA 1
ATOM 3634 C C . ALA A 1 464 ? -16.453 -35.551 42.436 1.00 62.47 464 ALA A C 1
ATOM 3636 O O . ALA A 1 464 ? -16.134 -36.317 43.344 1.00 62.47 464 ALA A O 1
ATOM 3637 N N . LYS A 1 465 ? -17.686 -35.032 42.367 1.00 63.91 465 LYS A N 1
ATOM 3638 C CA . LYS A 1 465 ? -18.728 -35.337 43.362 1.00 63.91 465 LYS A CA 1
ATOM 3639 C C . LYS A 1 465 ? -19.144 -36.804 43.356 1.00 63.91 465 LYS A C 1
ATOM 3641 O O . LYS A 1 465 ? -19.409 -37.356 44.417 1.00 63.91 465 LYS A O 1
ATOM 3646 N N . LEU A 1 466 ? -19.202 -37.443 42.190 1.00 56.84 466 LEU A N 1
ATOM 3647 C CA . LEU A 1 466 ? -19.487 -38.874 42.096 1.00 56.84 466 LEU A CA 1
ATOM 3648 C C . LEU A 1 466 ? -18.358 -39.702 42.720 1.00 56.84 466 LEU A C 1
ATOM 3650 O O . LEU A 1 466 ? -18.654 -40.656 43.427 1.00 56.84 466 LEU A O 1
ATOM 3654 N N . SER A 1 467 ? -17.095 -39.300 42.552 1.00 60.06 467 SER A N 1
ATOM 3655 C CA . SER A 1 467 ? -15.945 -39.954 43.197 1.00 60.06 467 SER A CA 1
ATOM 3656 C C . SER A 1 467 ? -15.837 -39.727 44.711 1.00 60.06 467 SER A C 1
ATOM 3658 O O . SER A 1 467 ? -15.098 -40.435 45.382 1.00 60.06 467 SER A O 1
ATOM 3660 N N . GLU A 1 468 ? -16.551 -38.742 45.262 1.00 61.03 468 GLU A N 1
ATOM 3661 C CA . GLU A 1 468 ? -16.684 -38.557 46.714 1.00 61.03 468 GLU A CA 1
ATOM 3662 C C . GLU A 1 468 ? -17.864 -39.352 47.301 1.00 61.03 468 GLU A C 1
ATOM 3664 O O . GLU A 1 468 ? -17.910 -39.592 48.508 1.00 61.03 468 GLU A O 1
ATOM 3669 N N . MET A 1 469 ? -18.835 -39.744 46.467 1.00 55.72 469 MET A N 1
ATOM 3670 C CA . MET A 1 469 ? -20.041 -40.475 46.881 1.00 55.72 469 MET A CA 1
ATOM 3671 C C . MET A 1 469 ? -19.931 -42.000 46.724 1.00 55.72 469 MET A C 1
ATOM 3673 O O . MET A 1 469 ? -20.725 -42.716 47.341 1.00 55.72 469 MET A O 1
ATOM 3677 N N . PHE A 1 470 ? -18.982 -42.484 45.922 1.00 50.03 470 PHE A N 1
ATOM 3678 C CA . PHE A 1 470 ? -18.679 -43.898 45.677 1.00 50.03 470 PHE A CA 1
ATOM 3679 C C . PHE A 1 470 ? -17.211 -44.180 45.978 1.00 50.03 470 PHE A C 1
ATOM 3681 O O . PHE A 1 470 ? -16.926 -45.311 46.437 1.00 50.03 470 PHE A O 1
#

Secondary structure (DSSP, 8-state):
--HHHHHHHHHHHHHHHHHHHHHHHHHHSSS---HHHHHHHHHHHHHHHHHHHHHHHHHHHHHHHHHHS--S-EEEPB-TTSPBPEEEPTTS-EEEE-EEEGGGG----PPPP--TT--HHHHHHHHHHHTTTT--S-HHHHHTTTS---S---SSHHHHHHHHHHHHHHSTT--HHHHHHHHHTTTHHHHHEEEEEEPPPGGGTTSPPEEEEEE-S---HHHHHHHHHT-HHHHTTTTSHHHHHHHHHHHHHHHHTT-GGGS-TTS-HHHHHHHHHHHHHHHHHHT--HHHHTT--HHHHHHHHHHHHHHHHHHHHH---BSS--TT--EEEBTTS-EEEEHHHHHHHHHHHS-HHHHHHTTTT-TT--S--TTHHHHHHHHHHTTSB-SEETTEE-BTTBEEEEETTEEEEEEEEE---TTT-HHHHHHHHHS--B---PEEEPPHHHHHHHHHHHHHHHHHHHHHH-

Foldseek 3Di:
DDLVLLVVVVVLVVVLVVVVVVCCCCAVPPDDDPPVVVVVVVVVSVVVSVVVVVVSVVVVVVVVVVVVDLPPQFDQDADPVRHFDFDQDPVRDGDDGDTDRCVLQPQVQPQFDDDPPAQPLLSRLLRSCVSWQQQAPDQVVVVPVVDDDPDPRQRTLNSQLVLLLVLLVVDPPRDNLLSSLSSLQSVLSSVQKDWDWAQDPSVPSVDDTDIHIDGPDDRALQSSLVSSCPDPSLVVLPDDPVSVLSNVLSSLLSRCLVPLVPRDPPHDPVSNVSSLSSLLSVLVVNVPDLVLLVPDDPVNLVLVLVLCVVCVLVLLVPDDADADDDPPHAWAQAPVRWIKGAPLRCLVSVLVSDDSVNSSSLVSSCSVDPDDRSSLLSVLVSCVVVVQFDQDDPNHGADSQFWWWDFPNDIDDRMTTGDDDCVPNVVSSVVSVPDHHHHTDTDTDDDPVRVVVVVVVVVVVVVVVVVVVD

Organism: Blastochloris viridis (NCBI:txid1079)

Radius of gyration: 35.03 Å; chains: 1; bounding box: 81×69×113 Å

pLDDT: mean 70.5, std 15.22, range [30.89, 94.12]